Protein 3BUV (pdb70)

Secondary structure (DSSP, 8-state):
---SS--EEE-TTS-EEESB-EE----GGG--TTHHHHHHHHHHHHT--EEE--GGGT-HHHHHHHHHHHHHTTS--GGG-EEEEEE-GGG-SHHHHHHHHHHHHHHHT-S-EEEEEES-S--B--SS-SS-B-TT--B-B----HHHHHHHHHHHHHTTSEEEEEEES--HHHHHHHHT-TT--S---EEEEE-BTTB--HHHHHHHHHTTPEEEEESTT-----TTTS-TTSPPGGG-HHHHHHHHHHT--HHHHHHHHHHHTT-EE--B--SHHHHHHHH--SS----HHHHHHHHTT--S--S---GGGTTSTT-SSSS--/---SS--EEE-TTS-EEESB-EE----TTTSPTTHHHHHHHHHHHHT--EEE--GGGT-HHHHHHHHHHHHHTTS--GGG-EEEEEE-GGG-SHHHHHHHHHHHHHHHT-S-EEEEEES-S--B--SS-SS-B-TT--B-B----HHHHHHHHHHHHHTTSEEEEEEES--HHHHHHHHT-TT--S---EEEEE-BTTB--HHHHHHHHHTT-EEEEESTT-----TTTB-TTSPPGGG-HHHHHHHHHHT--HHHHHHHHHHHTT-EE--B--SHHHHHHHH--SS----HHHHHHHHTT--S--SB--GGGTTSTT-TTSS--

CATH classification: 3.20.20.100

Nearest PDB structures (foldseek):
  3bur-assembly2_B  TM=1.003E+00  e=7.430E-70  Homo sapiens
  3uzz-assembly1_A  TM=1.000E+00  e=1.542E-68  Homo sapiens
  2fvl-assembly3_C  TM=9.885E-01  e=1.089E-50  Homo sapiens
  2ipj-assembly1_A  TM=9.904E-01  e=5.118E-50  Homo sapiens
  2ipg-assembly1_B  TM=9.822E-01  e=4.466E-49  Mus musculus

GO terms:
  GO:0006699 bile acid biosynthetic process (P, IDA)
  GO:0005737 cytoplasm (C, EXP)
  GO:0008106 alcohol dehydrogenase (NADP+) activity (F, TAS)
  GO:0005829 cytosol (C, TAS)
  GO:0006699 bile acid biosynthetic process (P, TAS)
  GO:0005515 protein binding (F, IPI)
  GO:0005829 cytosol (C, IDA)
  GO:0006707 cholesterol catabolic process (P, IDA)
  GO:0007586 digestion (P, IDA)
  GO:0008207 C21-steroid hormone metabolic process (P, IDA)
  GO:0008209 androgen metabolic process (P, IDA)
  GO:0005496 steroid binding (F, TAS)

Solvent-accessible surface area: 27574 Å² total; per-residue (Å²): 183,41,40,52,106,76,8,94,25,108,7,54,56,76,43,33,1,0,0,0,0,0,5,0,74,14,58,44,199,76,30,96,181,29,23,3,10,76,3,0,56,29,0,0,72,35,14,0,58,2,0,4,0,0,44,22,36,114,13,2,31,11,0,0,33,0,0,66,85,17,50,90,96,61,94,9,154,32,110,40,1,2,0,1,0,8,0,15,0,2,15,7,36,45,139,53,0,92,50,10,0,38,58,2,16,41,5,0,57,24,125,36,0,12,5,1,0,0,11,5,0,0,0,2,84,41,42,124,96,40,70,5,137,48,176,124,36,145,47,53,55,77,185,27,87,7,36,24,1,0,86,16,0,11,56,0,47,77,46,47,25,2,102,0,2,0,0,2,11,2,9,88,111,0,0,48,73,0,28,114,21,118,73,55,132,34,72,0,1,2,0,9,4,1,1,0,0,7,15,7,12,80,99,7,19,124,6,0,100,120,63,96,4,24,2,3,0,29,28,4,30,2,34,85,62,22,112,102,60,14,35,86,95,5,63,54,3,64,162,22,84,57,0,64,54,0,0,174,150,65,140,29,58,5,8,13,0,0,0,26,0,0,2,52,46,36,0,0,0,9,1,79,7,44,48,98,105,134,2,72,49,4,6,77,0,33,107,27,60,5,63,111,117,6,20,126,50,0,81,83,30,51,84,114,55,32,0,18,46,14,98,67,3,133,97,5,115,19,18,2,31,111,64,128,56,185,31,46,51,105,74,7,95,27,109,7,51,36,74,33,39,0,0,1,0,0,0,5,1,89,14,55,44,176,85,28,100,186,27,23,3,4,76,3,0,49,26,0,0,74,33,14,0,55,2,0,4,0,0,81,31,36,114,12,2,98,16,0,0,75,0,0,72,73,15,50,91,100,62,83,8,150,30,81,50,1,5,0,1,0,7,0,15,0,5,15,12,42,46,136,60,0,98,70,9,0,36,82,1,14,156,36,0,116,22,97,17,0,7,2,0,0,0,11,5,0,0,3,2,103,37,51,160,92,51,55,10,130,53,178,121,36,125,37,60,57,73,185,25,84,6,24,23,3,0,91,18,0,8,49,0,13,18,13,1,24,1,64,0,2,0,0,3,11,2,5,90,113,1,0,50,88,0,25,113,13,125,66,42,95,20,107,1,2,1,0,8,5,2,1,0,0,12,18,0,13,43,98,8,18,132,19,0,104,139,66,99,4,23,1,2,0,32,29,4,31,2,32,94,53,24,102,102,62,11,91,96,92,26,73,49,3,60,156,18,83,48,0,56,60,6,1,172,165,60,140,32,62,7,8,12,0,0,0,23,2,0,3,59,46,36,0,0,0,8,0,82,7,43,43,88,119,134,1,95,48,4,8,79,0,32,107,26,63,8,73,119,112,8,25,119,61,0,58,77,37,34,85,108,87,38,18,16,65,16,98,65,5,127,92,5,102,26,22,4,30,121,72,127,70

B-factor: mean 18.64, std 8.54, range [8.64, 77.45]

Foldseek 3Di:
DADLQDAWDDFVVGDTHRLEEAEQQDPPVPDDPLLRLLLLLLLVVLRHQEYEDEVVSVCLLSNLVNVVVCVVVVSDPPSSHAYEYEDAQLQQDLVRVLVRLVVSCVSSVHQAHAEYAHAAQFHFHHDPDRQDADPVRHGGGDDGDLQSSVVSVVVCVVVVRYVAYAYELAAPVSLVCQVVDPPRDHRHREYEYADWLQAHPVPRCVVCVVVNHAYAHECLQVDPLDVVFFDPVDDGQQVDPLLQVVCVVVVAGSLLSGSLLQVVVRHRYHYHDSDSVVSSRNSPNRPDHADPVRNVVSNVNHNNDHGGQVVVCPVGPRRNPPDSD/DADLQDAWADFPVGDTHRLEEAEQQDPPVPDDPLLSLLLLLLLLVLRHQEYEYEVVSVCLLSNLVNVVVCCVVPSDPPSSHAYEYEDAQQQQPLVRLVVRLVVSCVSSVHQAHAEYEHEAQFHAHHDPDSFDADPVRPGHGDDGDLQSSVVSVVVCVVVVRYNAYAYELAAPVRLVCQVVPPPRDHRHREYEYADWLQAHPVPRCVSCVVVNHAYEHECLQQDPQDVVFFDPVDDGQQVDPLLQVVCVVVVAGSLLSGSLLQVVVRHRYHYHDSDSVVSSRNSPNRPDHDDPVSSVVSNVSHNLDGRGQVVVCCVTPRRSPPDSD

Structure (mmCIF, N/CA/C/O backbone):
data_3BUV
#
_entry.id   3BUV
#
_cell.length_a   49.711
_cell.length_b   109.798
_cell.length_c   128.023
_cell.angle_alpha   90.00
_cell.angle_beta   90.00
_cell.angle_gamma   90.00
#
_symmetry.space_group_name_H-M   'P 21 21 21'
#
loop_
_entity.id
_entity.type
_entity.pdbx_description
1 polymer '3-oxo-5-beta-steroid 4-dehydrogenase'
2 non-polymer 'NADP NICOTINAMIDE-ADENINE-DINUCLEOTIDE PHOSPHATE'
3 non-polymer GLYCEROL
4 non-polymer '4-(2-HYDROXYETHYL)-1-PIPERAZINE ETHANESULFONIC ACID'
5 water water
#
loop_
_atom_site.group_PDB
_atom_site.id
_atom_site.type_symbol
_atom_site.label_atom_id
_atom_site.label_alt_id
_atom_site.label_comp_id
_atom_site.label_asym_id
_atom_site.label_entity_id
_atom_site.label_seq_id
_atom_site.pdbx_PDB_ins_code
_atom_site.Cartn_x
_atom_site.Cartn_y
_atom_site.Cartn_z
_atom_site.occupancy
_atom_site.B_iso_or_equiv
_atom_site.auth_seq_id
_atom_site.auth_comp_id
_atom_site.auth_asym_id
_atom_site.auth_atom_id
_atom_site.pdbx_PDB_model_num
ATOM 1 N N . ASP A 1 2 ? -9.870 45.935 -16.536 1.00 32.95 2 ASP B N 1
ATOM 2 C CA . ASP A 1 2 ? -8.467 46.410 -16.695 1.00 32.37 2 ASP B CA 1
ATOM 3 C C . ASP A 1 2 ? -7.482 45.277 -16.429 1.00 29.72 2 ASP B C 1
ATOM 4 O O . ASP A 1 2 ? -7.711 44.433 -15.563 1.00 30.99 2 ASP B O 1
ATOM 9 N N . LEU A 1 3 ? -6.387 45.263 -17.182 1.00 25.58 3 LEU B N 1
ATOM 10 C CA . LEU A 1 3 ? -5.364 44.237 -17.028 1.00 21.80 3 LEU B CA 1
ATOM 11 C C . LEU A 1 3 ? -4.102 44.845 -16.427 1.00 19.58 3 LEU B C 1
ATOM 12 O O . LEU A 1 3 ? -3.647 45.901 -16.863 1.00 20.96 3 LEU B O 1
ATOM 17 N N . SER A 1 4 ? -3.546 44.181 -15.419 1.00 16.93 4 SER B N 1
ATOM 18 C CA . SER A 1 4 ? -2.327 44.645 -14.769 1.00 15.97 4 SER B CA 1
ATOM 19 C C . SER A 1 4 ? -1.443 43.440 -14.476 1.00 14.89 4 SER B C 1
ATOM 20 O O . SER A 1 4 ? -1.906 42.298 -14.521 1.00 15.19 4 SER B O 1
ATOM 23 N N . ALA A 1 5 ? -0.175 43.690 -14.167 1.00 14.34 5 ALA B N 1
ATOM 24 C CA . ALA A 1 5 ? 0.748 42.604 -13.868 1.00 16.03 5 ALA B CA 1
ATOM 25 C C . ALA A 1 5 ? 0.260 41.779 -12.682 1.00 16.64 5 ALA B C 1
ATOM 26 O O . ALA A 1 5 ? 0.372 40.553 -12.679 1.00 17.16 5 ALA B O 1
ATOM 28 N N . ALA A 1 6 ? -0.291 42.459 -11.679 1.00 18.30 6 ALA B N 1
ATOM 29 C CA . ALA A 1 6 ? -0.772 41.794 -10.473 1.00 17.90 6 ALA B CA 1
ATOM 30 C C . ALA A 1 6 ? -2.111 41.085 -10.638 1.00 17.83 6 ALA B C 1
ATOM 31 O O . ALA A 1 6 ? -2.412 40.145 -9.902 1.00 18.85 6 ALA B O 1
ATOM 33 N N . SER A 1 7 ? -2.910 41.531 -11.600 1.00 16.48 7 SER B N 1
ATOM 34 C CA . SER A 1 7 ? -4.223 40.945 -11.830 1.00 16.67 7 SER B CA 1
ATOM 35 C C . SER A 1 7 ? -4.606 41.057 -13.302 1.00 15.24 7 SER B C 1
ATOM 36 O O . SER A 1 7 ? -4.918 42.142 -13.792 1.00 16.83 7 SER B O 1
ATOM 39 N N . HIS A 1 8 ? -4.575 39.930 -14.008 1.00 14.55 8 HIS B N 1
ATOM 40 C CA . HIS A 1 8 ? -4.912 39.921 -15.426 1.00 13.92 8 HIS B CA 1
ATOM 41 C C . HIS A 1 8 ? -5.678 38.679 -15.869 1.00 15.60 8 HIS B C 1
ATOM 42 O O . HIS A 1 8 ? -5.463 38.161 -16.967 1.00 13.90 8 HIS B O 1
ATOM 49 N N . ARG A 1 9 ? -6.578 38.203 -15.017 1.00 15.09 9 ARG B N 1
ATOM 50 C CA . ARG A 1 9 ? -7.387 37.037 -15.342 1.00 15.92 9 ARG B CA 1
ATOM 51 C C . ARG A 1 9 ? -8.677 37.478 -16.022 1.00 17.19 9 ARG B C 1
ATOM 52 O O . ARG A 1 9 ? -9.285 38.475 -15.630 1.00 18.28 9 ARG B O 1
ATOM 60 N N . ILE A 1 10 ? -9.084 36.744 -17.053 1.00 15.22 10 ILE B N 1
ATOM 61 C CA . ILE A 1 10 ? -10.318 37.054 -17.759 1.00 14.60 10 ILE B CA 1
ATOM 62 C C . ILE A 1 10 ? -11.276 35.892 -17.568 1.00 15.09 10 ILE B C 1
ATOM 63 O O . ILE A 1 10 ? -10.856 34.750 -17.393 1.00 14.12 10 ILE B O 1
ATOM 68 N N . PRO A 1 11 ? -12.584 36.168 -17.598 1.00 14.73 11 PRO B N 1
ATOM 69 C CA . PRO A 1 11 ? -13.598 35.131 -17.408 1.00 15.33 11 PRO B CA 1
ATOM 70 C C . PRO A 1 11 ? -13.753 34.056 -18.471 1.00 15.40 11 PRO B C 1
ATOM 71 O O . PRO A 1 11 ? -13.595 34.303 -19.667 1.00 15.35 11 PRO B O 1
ATOM 75 N N . LEU A 1 12 ? -14.045 32.850 -17.994 1.00 14.79 12 LEU B N 1
ATOM 76 C CA . LEU A 1 12 ? -14.310 31.698 -18.841 1.00 13.82 12 LEU B CA 1
ATOM 77 C C . LEU A 1 12 ? -15.806 31.470 -18.630 1.00 13.93 12 LEU B C 1
ATOM 78 O O . LEU A 1 12 ? -16.338 31.768 -17.556 1.00 15.35 12 LEU B O 1
ATOM 83 N N . SER A 1 13 ? -16.483 30.947 -19.642 1.00 14.36 13 SER B N 1
ATOM 84 C CA . SER A 1 13 ? -17.927 30.749 -19.569 1.00 14.22 13 SER B CA 1
ATOM 85 C C . SER A 1 13 ? -18.440 29.820 -18.477 1.00 14.73 13 SER B C 1
ATOM 86 O O . SER A 1 13 ? -19.636 29.831 -18.178 1.00 15.70 13 SER B O 1
ATOM 89 N N . ASP A 1 14 ? -17.558 29.021 -17.884 1.00 13.95 14 ASP B N 1
ATOM 90 C CA . ASP A 1 14 ? -17.976 28.087 -16.842 1.00 13.62 14 ASP B CA 1
ATOM 91 C C . ASP A 1 14 ? -17.832 28.655 -15.433 1.00 15.11 14 ASP B C 1
ATOM 92 O O . ASP A 1 14 ? -18.024 27.943 -14.447 1.00 16.12 14 ASP B O 1
ATOM 97 N N . GLY A 1 15 ? -17.504 29.941 -15.341 1.00 14.62 15 GLY B N 1
ATOM 98 C CA . GLY A 1 15 ? -17.356 30.570 -14.040 1.00 15.27 15 GLY B CA 1
ATOM 99 C C . GLY A 1 15 ? -15.921 30.670 -13.565 1.00 16.04 15 GLY B C 1
ATOM 100 O O . GLY A 1 15 ? -15.623 31.359 -12.587 1.00 16.81 15 GLY B O 1
ATOM 101 N N . ASN A 1 16 ? -15.027 29.975 -14.257 1.00 15.12 16 ASN B N 1
ATOM 102 C CA . ASN A 1 16 ? -13.613 29.993 -13.917 1.00 15.16 16 ASN B CA 1
ATOM 103 C C . ASN A 1 16 ? -12.999 31.206 -14.616 1.00 14.45 16 ASN B C 1
ATOM 104 O O . ASN A 1 16 ? -13.699 31.949 -15.302 1.00 14.91 16 ASN B O 1
ATOM 109 N N . SER A 1 17 ? -11.704 31.420 -14.415 1.00 14.09 17 SER B N 1
ATOM 110 C CA . SER A 1 17 ? -11.005 32.531 -15.052 1.00 15.44 17 SER B CA 1
ATOM 111 C C . SER A 1 17 ? -9.627 32.047 -15.478 1.00 15.15 17 SER B C 1
ATOM 112 O O . SER A 1 17 ? -9.118 31.057 -14.954 1.00 15.60 17 SER B O 1
ATOM 115 N N . ILE A 1 18 ? -9.021 32.749 -16.427 1.00 13.72 18 ILE B N 1
ATOM 116 C CA . ILE A 1 18 ? -7.714 32.354 -16.933 1.00 13.47 18 ILE B CA 1
ATOM 117 C C . ILE A 1 18 ? -6.784 33.555 -17.080 1.00 12.08 18 ILE B C 1
ATOM 118 O O . ILE A 1 18 ? -7.190 34.602 -17.590 1.00 13.23 18 ILE B O 1
ATOM 123 N N . PRO A 1 19 ? -5.532 33.440 -16.599 1.00 11.80 19 PRO B N 1
ATOM 124 C CA . PRO A 1 19 ? -4.595 34.563 -16.726 1.00 11.76 19 PRO B CA 1
ATOM 125 C C . PRO A 1 19 ? -4.387 34.805 -18.220 1.00 10.64 19 PRO B C 1
ATOM 126 O O . PRO A 1 19 ? -4.097 33.870 -18.965 1.00 11.34 19 PRO B O 1
ATOM 130 N N . ILE A 1 20 ? -4.515 36.056 -18.648 1.00 11.29 20 ILE B N 1
ATOM 131 C CA . ILE A 1 20 ? -4.405 36.381 -20.066 1.00 11.50 20 ILE B CA 1
ATOM 132 C C . ILE A 1 20 ? -3.048 36.121 -20.714 1.00 11.68 20 ILE B C 1
ATOM 133 O O . ILE A 1 20 ? -2.936 36.128 -21.942 1.00 12.33 20 ILE B O 1
ATOM 138 N N . ILE A 1 21 ? -2.019 35.912 -19.899 1.00 12.55 21 ILE B N 1
ATOM 139 C CA . ILE A 1 21 ? -0.706 35.557 -20.421 1.00 12.50 21 ILE B CA 1
ATOM 140 C C . ILE A 1 21 ? -0.234 34.336 -19.647 1.00 12.53 21 ILE B C 1
ATOM 141 O O . ILE A 1 21 ? -0.458 34.216 -18.438 1.00 12.60 21 ILE B O 1
ATOM 146 N N . GLY A 1 22 ? 0.387 33.412 -20.363 1.00 11.16 22 GLY B N 1
ATOM 147 C CA . GLY A 1 22 ? 0.907 32.214 -19.739 1.00 11.42 22 GLY B CA 1
ATOM 148 C C . GLY A 1 22 ? 2.231 31.871 -20.381 1.00 10.48 22 GLY B C 1
ATOM 149 O O . GLY A 1 22 ? 2.574 32.413 -21.436 1.00 11.18 22 GLY B O 1
ATOM 150 N N . LEU A 1 23 ? 2.983 30.980 -19.748 1.00 10.58 23 LEU B N 1
ATOM 151 C CA . LEU A 1 23 ? 4.267 30.561 -20.290 1.00 10.65 23 LEU B CA 1
ATOM 152 C C . LEU A 1 23 ? 4.097 29.275 -21.088 1.00 10.84 23 LEU B C 1
ATOM 153 O O . LEU A 1 23 ? 3.644 28.266 -20.550 1.00 11.76 23 LEU B O 1
ATOM 158 N N . GLY A 1 24 ? 4.447 29.320 -22.372 1.00 10.75 24 GLY B N 1
ATOM 159 C CA . GLY A 1 24 ? 4.372 28.132 -23.203 1.00 12.01 24 GLY B CA 1
ATOM 160 C C . GLY A 1 24 ? 5.562 27.256 -22.854 1.00 11.20 24 GLY B C 1
ATOM 161 O O . GLY A 1 24 ? 6.612 27.777 -22.469 1.00 11.08 24 GLY B O 1
ATOM 162 N N . THR A 1 25 ? 5.422 25.938 -22.980 1.00 10.90 25 THR B N 1
ATOM 163 C CA . THR A 1 25 ? 6.522 25.047 -22.630 1.00 11.02 25 THR B CA 1
ATOM 164 C C . THR A 1 25 ? 6.954 24.034 -23.680 1.00 11.15 25 THR B C 1
ATOM 165 O O . THR A 1 25 ? 7.652 23.073 -23.362 1.00 11.66 25 THR B O 1
ATOM 169 N N . TYR A 1 26 ? 6.545 24.224 -24.926 1.00 12.66 26 TYR B N 1
ATOM 170 C CA . TYR A 1 26 ? 7.005 23.297 -25.944 1.00 12.39 26 TYR B CA 1
ATOM 171 C C . TYR A 1 26 ? 8.472 23.610 -26.211 1.00 13.59 26 TYR B C 1
ATOM 172 O O . TYR A 1 26 ? 8.849 24.773 -26.358 1.00 12.90 26 TYR B O 1
ATOM 181 N N . SER A 1 27 ? 9.294 22.571 -26.262 1.00 13.24 27 SER B N 1
ATOM 182 C CA . SER A 1 27 ? 10.710 22.732 -26.561 1.00 13.58 27 SER B CA 1
ATOM 183 C C . SER A 1 27 ? 11.155 21.398 -27.135 1.00 15.22 27 SER B C 1
ATOM 184 O O . SER A 1 27 ? 10.853 20.345 -26.572 1.00 15.24 27 SER B O 1
ATOM 187 N N . GLU A 1 28 ? 11.849 21.443 -28.268 1.00 16.59 28 GLU B N 1
ATOM 188 C CA . GLU A 1 28 ? 12.309 20.224 -28.928 1.00 18.41 28 GLU B CA 1
ATOM 189 C C . GLU A 1 28 ? 12.986 19.288 -27.932 1.00 19.55 28 GLU B C 1
ATOM 190 O O . GLU A 1 28 ? 14.055 19.592 -27.416 1.00 17.59 28 GLU B O 1
ATOM 196 N N . PRO A 1 29 ? 12.365 18.128 -27.655 1.00 20.77 29 PRO B N 1
ATOM 197 C CA . PRO A 1 29 ? 12.893 17.136 -26.710 1.00 23.77 29 PRO B CA 1
ATOM 198 C C . PRO A 1 29 ? 14.342 16.687 -26.897 1.00 25.89 29 PRO B C 1
ATOM 199 O O . PRO A 1 29 ? 15.123 16.691 -25.947 1.00 26.55 29 PRO B O 1
ATOM 203 N N . LYS A 1 30 ? 14.700 16.302 -28.116 1.00 28.43 30 LYS B N 1
ATOM 204 C CA . LYS A 1 30 ? 16.048 15.818 -28.402 1.00 31.20 30 LYS B CA 1
ATOM 205 C C . LYS A 1 30 ? 17.181 16.816 -28.189 1.00 28.94 30 LYS B C 1
ATOM 206 O O . LYS A 1 30 ? 18.297 16.424 -27.849 1.00 28.38 30 LYS B O 1
ATOM 212 N N . SER A 1 31 ? 16.897 18.100 -28.373 1.00 25.33 31 SER B N 1
ATOM 213 C CA . SER A 1 31 ? 17.922 19.130 -28.240 1.00 23.26 31 SER B CA 1
ATOM 214 C C . SER A 1 31 ? 17.851 20.010 -26.996 1.00 21.08 31 SER B C 1
ATOM 215 O O . SER A 1 31 ? 18.751 20.814 -26.757 1.00 21.07 31 SER B O 1
ATOM 218 N N . THR A 1 32 ? 16.795 19.869 -26.204 1.00 18.42 32 THR B N 1
ATOM 219 C CA . THR A 1 32 ? 16.642 20.695 -25.014 1.00 17.38 32 THR B CA 1
ATOM 220 C C . THR A 1 32 ? 17.250 20.083 -23.759 1.00 16.42 32 THR B C 1
ATOM 221 O O . THR A 1 32 ? 16.954 18.944 -23.402 1.00 17.80 32 THR B O 1
ATOM 225 N N . PRO A 1 33 ? 18.116 20.840 -23.069 1.00 16.36 33 PRO B N 1
ATOM 226 C CA . PRO A 1 33 ? 18.725 20.298 -21.853 1.00 16.90 33 PRO B CA 1
ATOM 227 C C . PRO A 1 33 ? 17.694 20.038 -20.764 1.00 16.70 33 PRO B C 1
ATOM 228 O O . PRO A 1 33 ? 16.721 20.783 -20.617 1.00 16.22 33 PRO B O 1
ATOM 232 N N . LYS A 1 34 ? 17.904 18.962 -20.016 1.00 16.38 34 LYS B N 1
ATOM 233 C CA . LYS A 1 34 ? 17.009 18.610 -18.926 1.00 15.91 34 LYS B CA 1
ATOM 234 C C . LYS A 1 34 ? 17.042 19.728 -17.894 1.00 15.63 34 LYS B C 1
ATOM 235 O O . LYS A 1 34 ? 18.097 20.309 -17.622 1.00 15.86 34 LYS B O 1
ATOM 241 N N . GLY A 1 35 ? 15.881 20.026 -17.323 1.00 14.52 35 GLY B N 1
ATOM 242 C CA . GLY A 1 35 ? 15.800 21.064 -16.315 1.00 14.97 35 GLY B CA 1
ATOM 243 C C . GLY A 1 35 ? 15.529 22.462 -16.831 1.00 14.37 35 GLY B C 1
ATOM 244 O O . GLY A 1 35 ? 15.179 23.345 -16.053 1.00 15.61 35 GLY B O 1
ATOM 245 N N . ALA A 1 36 ? 15.695 22.676 -18.134 1.00 14.39 36 ALA B N 1
ATOM 246 C CA . ALA A 1 36 ? 15.464 23.996 -18.715 1.00 12.94 36 ALA B CA 1
ATOM 247 C C . ALA A 1 36 ? 14.019 24.446 -18.523 1.00 13.06 36 ALA B C 1
ATOM 248 O O . ALA A 1 36 ? 13.761 25.612 -18.233 1.00 13.71 36 ALA B O 1
ATOM 250 N N . CYS A 1 37 ? 13.078 23.522 -18.684 1.00 13.14 37 CYS B N 1
ATOM 251 C CA . CYS A 1 37 ? 11.667 23.850 -18.519 1.00 12.27 37 CYS B CA 1
ATOM 252 C C . CYS A 1 37 ? 11.365 24.218 -17.068 1.00 13.19 37 CYS B C 1
ATOM 253 O O . CYS A 1 37 ? 10.748 25.247 -16.796 1.00 12.88 37 CYS B O 1
ATOM 256 N N . ALA A 1 38 ? 11.805 23.376 -16.140 1.00 12.60 38 ALA B N 1
ATOM 257 C CA . ALA A 1 38 ? 11.576 23.626 -14.720 1.00 12.56 38 ALA B CA 1
ATOM 258 C C . ALA A 1 38 ? 12.136 24.987 -14.302 1.00 13.18 38 ALA B C 1
ATOM 259 O O . ALA A 1 38 ? 11.473 25.755 -13.606 1.00 13.99 38 ALA B O 1
ATOM 261 N N . THR A 1 39 ? 13.358 25.284 -14.726 1.00 13.12 39 THR B N 1
ATOM 262 C CA . THR A 1 39 ? 13.976 26.556 -14.381 1.00 13.59 39 THR B CA 1
ATOM 263 C C . THR A 1 39 ? 13.154 27.715 -14.930 1.00 13.43 39 THR B C 1
ATOM 264 O O . THR A 1 39 ? 12.916 28.704 -14.238 1.00 14.61 39 THR B O 1
ATOM 268 N N . SER A 1 40 ? 12.715 27.582 -16.177 1.00 13.05 40 SER B N 1
ATOM 269 C CA . SER A 1 40 ? 11.930 28.621 -16.828 1.00 13.03 40 SER B CA 1
ATOM 270 C C . SER A 1 40 ? 10.582 28.852 -16.154 1.00 11.90 40 SER B C 1
ATOM 271 O O . SER A 1 40 ? 10.147 29.993 -16.007 1.00 13.44 40 SER B O 1
ATOM 274 N N . VAL A 1 41 ? 9.915 27.777 -15.748 1.00 11.94 41 VAL B N 1
ATOM 275 C CA . VAL A 1 41 ? 8.630 27.916 -15.076 1.00 12.04 41 VAL B CA 1
ATOM 276 C C . VAL A 1 41 ? 8.810 28.637 -13.735 1.00 13.59 41 VAL B C 1
ATOM 277 O O . VAL A 1 41 ? 7.991 29.476 -13.362 1.00 13.58 41 VAL B O 1
ATOM 281 N N . LYS A 1 42 ? 9.888 28.328 -13.019 1.00 13.31 42 LYS B N 1
ATOM 282 C CA . LYS A 1 42 ? 10.140 28.989 -11.741 1.00 14.27 42 LYS B CA 1
ATOM 283 C C . LYS A 1 42 ? 10.406 30.480 -11.957 1.00 14.12 42 LYS B C 1
ATOM 284 O O . LYS A 1 42 ? 9.896 31.317 -11.214 1.00 15.62 42 LYS B O 1
ATOM 290 N N . VAL A 1 43 ? 11.195 30.808 -12.980 1.00 13.83 43 VAL B N 1
ATOM 291 C CA . VAL A 1 43 ? 11.495 32.206 -13.294 1.00 14.56 43 VAL B CA 1
ATOM 292 C C . VAL A 1 43 ? 10.206 32.922 -13.689 1.00 14.19 43 VAL B C 1
ATOM 293 O O . VAL A 1 43 ? 9.963 34.059 -13.281 1.00 14.01 43 VAL B O 1
ATOM 297 N N . ALA A 1 44 ? 9.379 32.252 -14.484 1.00 13.93 44 ALA B N 1
ATOM 298 C CA . ALA A 1 44 ? 8.116 32.836 -14.915 1.00 13.53 44 ALA B CA 1
ATOM 299 C C . ALA A 1 44 ? 7.235 33.165 -13.710 1.00 13.14 44 ALA B C 1
ATOM 300 O O . ALA A 1 44 ? 6.690 34.266 -13.611 1.00 12.49 44 ALA B O 1
ATOM 302 N N . ILE A 1 45 ? 7.100 32.216 -12.788 1.00 14.02 45 ILE B N 1
ATOM 303 C CA . ILE A 1 45 ? 6.283 32.454 -11.604 1.00 13.76 45 ILE B CA 1
ATOM 304 C C . ILE A 1 45 ? 6.851 33.606 -10.766 1.00 13.89 45 ILE B C 1
ATOM 305 O O . ILE A 1 45 ? 6.100 34.461 -10.296 1.00 15.28 45 ILE B O 1
ATOM 310 N N . ASP A 1 46 ? 8.172 33.649 -10.601 1.00 15.28 46 ASP B N 1
ATOM 311 C CA . ASP A 1 46 ? 8.785 34.732 -9.833 1.00 16.59 46 ASP B CA 1
ATOM 312 C C . ASP A 1 46 ? 8.498 36.068 -10.508 1.00 16.39 46 ASP B C 1
ATOM 313 O O . ASP A 1 46 ? 8.268 37.077 -9.845 1.00 17.22 46 ASP B O 1
ATOM 318 N N . THR A 1 47 ? 8.518 36.057 -11.836 1.00 15.79 47 THR B N 1
ATOM 319 C CA . THR A 1 47 ? 8.282 37.253 -12.633 1.00 15.26 47 THR B CA 1
ATOM 320 C C . THR A 1 47 ? 6.852 37.765 -12.518 1.00 14.83 47 THR B C 1
ATOM 321 O O . THR A 1 47 ? 6.605 38.966 -12.642 1.00 15.90 47 THR B O 1
ATOM 325 N N . GLY A 1 48 ? 5.916 36.849 -12.294 1.00 13.88 48 GLY B N 1
ATOM 326 C CA . GLY A 1 48 ? 4.524 37.232 -12.178 1.00 13.50 48 GLY B CA 1
ATOM 327 C C . GLY A 1 48 ? 3.564 36.367 -12.980 1.00 12.34 48 GLY B C 1
ATOM 328 O O . GLY A 1 48 ? 2.353 36.533 -12.871 1.00 13.72 48 GLY B O 1
ATOM 329 N N . TYR A 1 49 ? 4.087 35.454 -13.799 1.00 13.24 49 TYR B N 1
ATOM 330 C CA . TYR A 1 49 ? 3.213 34.581 -14.582 1.00 13.75 49 TYR B CA 1
ATOM 331 C C . TYR A 1 49 ? 2.428 33.689 -13.623 1.00 11.95 49 TYR B C 1
ATOM 332 O O . TYR A 1 49 ? 2.966 33.241 -12.609 1.00 14.07 49 TYR B O 1
ATOM 341 N N . ARG A 1 50 ? 1.172 33.416 -13.950 1.00 12.93 50 ARG B N 1
ATOM 342 C CA . ARG A 1 50 ? 0.333 32.558 -13.111 1.00 13.71 50 ARG B CA 1
ATOM 343 C C . ARG A 1 50 ? -0.388 31.511 -13.957 1.00 14.31 50 ARG B C 1
ATOM 344 O O . ARG A 1 50 ? -1.293 30.827 -13.487 1.00 15.92 50 ARG B O 1
ATOM 352 N N . HIS A 1 51 ? 0.038 31.392 -15.209 1.00 13.41 51 HIS B N 1
ATOM 353 C CA . HIS A 1 51 ? -0.547 30.461 -16.170 1.00 12.98 51 HIS B CA 1
ATOM 354 C C . HIS A 1 51 ? 0.602 29.769 -16.891 1.00 10.44 51 HIS B C 1
ATOM 355 O O . HIS A 1 51 ? 1.541 30.428 -17.336 1.00 10.79 51 HIS B O 1
ATOM 362 N N . ILE A 1 52 ? 0.547 28.443 -16.960 1.00 10.73 52 ILE B N 1
ATOM 363 C CA . ILE A 1 52 ? 1.566 27.665 -17.655 1.00 11.28 52 ILE B CA 1
ATOM 364 C C . ILE A 1 52 ? 0.832 26.735 -18.609 1.00 10.92 52 ILE B C 1
ATOM 365 O O . ILE A 1 52 ? -0.140 26.085 -18.227 1.00 11.11 52 ILE B O 1
ATOM 370 N N . ASP A 1 53 ? 1.272 26.707 -19.862 1.00 9.81 53 ASP B N 1
ATOM 371 C CA . ASP A 1 53 ? 0.663 25.838 -20.856 1.00 10.86 53 ASP B CA 1
ATOM 372 C C . ASP A 1 53 ? 1.633 24.708 -21.150 1.00 10.32 53 ASP B C 1
ATOM 373 O O . ASP A 1 53 ? 2.794 24.955 -21.484 1.00 10.36 53 ASP B O 1
ATOM 378 N N . GLY A 1 54 ? 1.160 23.473 -21.025 1.00 10.02 54 GLY B N 1
ATOM 379 C CA . GLY A 1 54 ? 2.017 22.333 -21.281 1.00 9.56 54 GLY B CA 1
ATOM 380 C C . GLY A 1 54 ? 1.284 21.170 -21.917 1.00 9.91 54 GLY B C 1
ATOM 381 O O . GLY A 1 54 ? 0.121 21.286 -22.305 1.00 9.94 54 GLY B O 1
ATOM 382 N N . ALA A 1 55 ? 1.970 20.038 -22.014 1.00 9.96 55 ALA B N 1
ATOM 383 C CA . ALA A 1 55 ? 1.392 18.843 -22.604 1.00 10.40 55 ALA B CA 1
ATOM 384 C C . ALA A 1 55 ? 2.278 17.649 -22.325 1.00 9.58 55 ALA B C 1
ATOM 385 O O . ALA A 1 55 ? 3.504 17.740 -22.392 1.00 10.43 55 ALA B O 1
ATOM 387 N N . TYR A 1 56 ? 1.655 16.519 -22.021 1.00 10.35 56 TYR B N 1
ATOM 388 C CA . TYR A 1 56 ? 2.415 15.315 -21.752 1.00 10.73 56 TYR B CA 1
ATOM 389 C C . TYR A 1 56 ? 3.363 15.002 -22.909 1.00 10.36 56 TYR B C 1
ATOM 390 O O . TYR A 1 56 ? 4.507 14.597 -22.692 1.00 10.91 56 TYR B O 1
ATOM 399 N N . ILE A 1 57 ? 2.904 15.208 -24.142 1.00 10.62 57 ILE B N 1
ATOM 400 C CA . ILE A 1 57 ? 3.747 14.888 -25.287 1.00 11.59 57 ILE B CA 1
ATOM 401 C C . ILE A 1 57 ? 4.945 15.814 -25.492 1.00 11.79 57 ILE B C 1
ATOM 402 O O . ILE A 1 57 ? 5.784 15.551 -26.353 1.00 13.32 57 ILE B O 1
ATOM 407 N N . TYR A 1 58 ? 5.030 16.898 -24.723 1.00 11.54 58 TYR B N 1
ATOM 408 C CA . TYR A 1 58 ? 6.182 17.790 -24.845 1.00 12.11 58 TYR B CA 1
ATOM 409 C C . TYR A 1 58 ? 7.368 17.154 -24.113 1.00 13.41 58 TYR B C 1
ATOM 410 O O . TYR A 1 58 ? 8.494 17.639 -24.194 1.00 13.55 58 TYR B O 1
ATOM 419 N N . GLN A 1 59 ? 7.092 16.068 -23.393 1.00 13.04 59 GLN B N 1
ATOM 420 C CA . GLN A 1 59 ? 8.110 15.314 -22.655 1.00 14.29 59 GLN B CA 1
ATOM 421 C C . GLN A 1 59 ? 8.731 16.011 -21.450 1.00 14.96 59 GLN B C 1
ATOM 422 O O . GLN A 1 59 ? 9.698 15.512 -20.870 1.00 15.17 59 GLN B O 1
ATOM 428 N N . ASN A 1 60 ? 8.173 17.147 -21.057 1.00 12.98 60 ASN B N 1
ATOM 429 C CA . ASN A 1 60 ? 8.707 17.887 -19.922 1.00 13.41 60 ASN B CA 1
ATOM 430 C C . ASN A 1 60 ? 7.612 18.266 -18.935 1.00 12.94 60 ASN B C 1
ATOM 431 O O . ASN A 1 60 ? 7.807 19.145 -18.097 1.00 12.88 60 ASN B O 1
ATOM 436 N N . GLU A 1 61 ? 6.458 17.613 -19.025 1.00 12.83 61 GLU B N 1
ATOM 437 C CA . GLU A 1 61 ? 5.360 17.953 -18.133 1.00 11.94 61 GLU B CA 1
ATOM 438 C C . GLU A 1 61 ? 5.734 17.747 -16.667 1.00 12.41 61 GLU B C 1
ATOM 439 O O . GLU A 1 61 ? 5.225 18.446 -15.793 1.00 12.70 61 GLU B O 1
ATOM 445 N N . HIS A 1 62 ? 6.636 16.810 -16.393 1.00 11.67 62 HIS B N 1
ATOM 446 C CA . HIS A 1 62 ? 7.058 16.585 -15.010 1.00 12.52 62 HIS B CA 1
ATOM 447 C C . HIS A 1 62 ? 7.855 17.785 -14.511 1.00 12.39 62 HIS B C 1
ATOM 448 O O . HIS A 1 62 ? 7.818 18.110 -13.325 1.00 12.64 62 HIS B O 1
ATOM 455 N N . GLU A 1 63 ? 8.583 18.441 -15.412 1.00 11.73 63 GLU B N 1
ATOM 456 C CA . GLU A 1 63 ? 9.370 19.608 -15.031 1.00 11.92 63 GLU B CA 1
ATOM 457 C C . GLU A 1 63 ? 8.451 20.765 -14.671 1.00 12.36 63 GLU B C 1
ATOM 458 O O . GLU A 1 63 ? 8.767 21.568 -13.792 1.00 13.33 63 GLU B O 1
ATOM 464 N N . VAL A 1 64 ? 7.310 20.856 -15.350 1.00 12.42 64 VAL B N 1
ATOM 465 C CA . VAL A 1 64 ? 6.347 21.906 -15.053 1.00 12.14 64 VAL B CA 1
ATOM 466 C C . VAL A 1 64 ? 5.817 21.673 -13.639 1.00 11.59 64 VAL B C 1
ATOM 467 O O . VAL A 1 64 ? 5.725 22.605 -12.840 1.00 12.71 64 VAL B O 1
ATOM 471 N N . GLY A 1 65 ? 5.488 20.419 -13.338 1.00 12.25 65 GLY B N 1
ATOM 472 C CA . GLY A 1 65 ? 4.985 20.076 -12.017 1.00 12.84 65 GLY B CA 1
ATOM 473 C C . GLY A 1 65 ? 6.001 20.358 -10.928 1.00 12.90 65 GLY B C 1
ATOM 474 O O . GLY A 1 65 ? 5.651 20.859 -9.858 1.00 12.69 65 GLY B O 1
ATOM 475 N N . GLU A 1 66 ? 7.260 20.027 -11.194 1.00 12.65 66 GLU B N 1
ATOM 476 C CA . GLU A 1 66 ? 8.340 20.261 -10.240 1.00 13.27 66 GLU B CA 1
ATOM 477 C C . GLU A 1 66 ? 8.410 21.742 -9.871 1.00 13.48 66 GLU B C 1
ATOM 478 O O . GLU A 1 66 ? 8.494 22.104 -8.695 1.00 14.58 66 GLU B O 1
ATOM 484 N N . ALA A 1 67 ? 8.380 22.594 -10.889 1.00 12.97 67 ALA B N 1
ATOM 485 C CA . ALA A 1 67 ? 8.458 24.037 -10.696 1.00 13.11 67 ALA B CA 1
ATOM 486 C C . ALA A 1 67 ? 7.254 24.591 -9.937 1.00 13.96 67 ALA B C 1
ATOM 487 O O . ALA A 1 67 ? 7.408 25.399 -9.016 1.00 13.67 67 ALA B O 1
ATOM 489 N N . ILE A 1 68 ? 6.056 24.172 -10.332 1.00 14.32 68 ILE B N 1
ATOM 490 C CA . ILE A 1 68 ? 4.844 24.634 -9.674 1.00 14.63 68 ILE B CA 1
ATOM 491 C C . ILE A 1 68 ? 4.853 24.216 -8.208 1.00 14.31 68 ILE B C 1
ATOM 492 O O . ILE A 1 68 ? 4.613 25.035 -7.323 1.00 15.05 68 ILE B O 1
ATOM 497 N N . ARG A 1 69 ? 5.141 22.944 -7.949 1.00 13.90 69 ARG B N 1
ATOM 498 C CA . ARG A 1 69 ? 5.162 22.461 -6.575 1.00 15.12 69 ARG B CA 1
ATOM 499 C C . ARG A 1 69 ? 6.253 23.120 -5.735 1.00 15.14 69 ARG B C 1
ATOM 500 O O . ARG A 1 69 ? 6.059 23.360 -4.540 1.00 16.28 69 ARG B O 1
ATOM 508 N N . GLU A 1 70 ? 7.388 23.433 -6.347 1.00 16.74 70 GLU B N 1
ATOM 509 C CA . GLU A 1 70 ? 8.471 24.075 -5.609 1.00 17.41 70 GLU B CA 1
ATOM 510 C C . GLU A 1 70 ? 8.095 25.501 -5.209 1.00 18.16 70 GLU B C 1
ATOM 511 O O . GLU A 1 70 ? 8.399 25.940 -4.101 1.00 18.22 70 GLU B O 1
ATOM 517 N N . LYS A 1 71 ? 7.435 26.227 -6.106 1.00 16.82 71 LYS B N 1
ATOM 518 C CA . LYS A 1 71 ? 7.031 27.595 -5.803 1.00 17.24 71 LYS B CA 1
ATOM 519 C C . LYS A 1 71 ? 5.894 27.637 -4.784 1.00 17.07 71 LYS B C 1
ATOM 520 O O . LYS A 1 71 ? 5.738 28.620 -4.057 1.00 18.04 71 LYS B O 1
ATOM 526 N N . ILE A 1 72 ? 5.097 26.575 -4.729 1.00 18.02 72 ILE B N 1
ATOM 527 C CA . ILE A 1 72 ? 4.005 26.513 -3.765 1.00 19.35 72 ILE B CA 1
ATOM 528 C C . ILE A 1 72 ? 4.609 26.230 -2.393 1.00 21.28 72 ILE B C 1
ATOM 529 O O . ILE A 1 72 ? 4.179 26.788 -1.381 1.00 21.52 72 ILE B O 1
ATOM 534 N N . ALA A 1 73 ? 5.622 25.369 -2.374 1.00 21.92 73 ALA B N 1
ATOM 535 C CA . ALA A 1 73 ? 6.295 25.005 -1.132 1.00 23.38 73 ALA B CA 1
ATOM 536 C C . ALA A 1 73 ? 6.989 26.207 -0.503 1.00 25.03 73 ALA B C 1
ATOM 537 O O . ALA A 1 73 ? 6.960 26.376 0.716 1.00 25.65 73 ALA B O 1
ATOM 539 N N . GLU A 1 74 ? 7.611 27.043 -1.329 1.00 25.98 74 GLU B N 1
ATOM 540 C CA . GLU A 1 74 ? 8.302 28.217 -0.809 1.00 27.46 74 GLU B CA 1
ATOM 541 C C . GLU A 1 74 ? 7.322 29.323 -0.434 1.00 27.27 74 GLU B C 1
ATOM 542 O O . GLU A 1 74 ? 7.725 30.408 -0.014 1.00 28.50 74 GLU B O 1
ATOM 548 N N . GLY A 1 75 ? 6.032 29.037 -0.586 1.00 26.12 75 GLY B N 1
ATOM 549 C CA . GLY A 1 75 ? 5.008 30.008 -0.244 1.00 26.98 75 GLY B CA 1
ATOM 550 C C . GLY A 1 75 ? 4.875 31.165 -1.216 1.00 26.74 75 GLY B C 1
ATOM 551 O O . GLY A 1 75 ? 4.196 32.149 -0.924 1.00 26.78 75 GLY B O 1
ATOM 552 N N . LYS A 1 76 ? 5.519 31.054 -2.373 1.00 26.97 76 LYS B N 1
ATOM 553 C CA . LYS A 1 76 ? 5.454 32.108 -3.377 1.00 27.01 76 LYS B CA 1
ATOM 554 C C . LYS A 1 76 ? 4.025 32.256 -3.889 1.00 26.29 76 LYS B C 1
ATOM 555 O O . LYS A 1 76 ? 3.542 33.366 -4.118 1.00 25.79 76 LYS B O 1
ATOM 561 N N . VAL A 1 77 ? 3.357 31.123 -4.071 1.00 24.37 77 VAL B N 1
ATOM 562 C CA . VAL A 1 77 ? 1.981 31.097 -4.547 1.00 23.36 77 VAL B CA 1
ATOM 563 C C . VAL A 1 77 ? 1.261 29.885 -3.970 1.00 21.68 77 VAL B C 1
ATOM 564 O O . VAL A 1 77 ? 1.891 28.981 -3.421 1.00 22.14 77 VAL B O 1
ATOM 568 N N . ARG A 1 78 ? -0.060 29.879 -4.090 1.00 20.93 78 ARG B N 1
ATOM 569 C CA . ARG A 1 78 ? -0.872 28.761 -3.626 1.00 21.32 78 ARG B CA 1
ATOM 570 C C . ARG A 1 78 ? -1.334 28.042 -4.889 1.00 20.07 78 ARG B C 1
ATOM 571 O O . ARG A 1 78 ? -1.272 28.607 -5.979 1.00 19.10 78 ARG B O 1
ATOM 579 N N . ARG A 1 79 ? -1.792 26.802 -4.752 1.00 18.38 79 ARG B N 1
ATOM 580 C CA . ARG A 1 79 ? -2.253 26.048 -5.915 1.00 16.96 79 ARG B CA 1
ATOM 581 C C . ARG A 1 79 ? -3.359 26.783 -6.672 1.00 17.74 79 ARG B C 1
ATOM 582 O O . ARG A 1 79 ? -3.377 26.790 -7.901 1.00 15.33 79 ARG B O 1
ATOM 590 N N . GLU A 1 80 ? -4.270 27.414 -5.937 1.00 17.80 80 GLU B N 1
ATOM 591 C CA . GLU A 1 80 ? -5.387 28.130 -6.549 1.00 19.46 80 GLU B CA 1
ATOM 592 C C . GLU A 1 80 ? -4.947 29.340 -7.370 1.00 18.32 80 GLU B C 1
ATOM 593 O O . GLU A 1 80 ? -5.712 29.847 -8.194 1.00 18.70 80 GLU B O 1
ATOM 599 N N . ASP A 1 81 ? -3.718 29.798 -7.147 1.00 17.07 81 ASP B N 1
ATOM 600 C CA . ASP A 1 81 ? -3.188 30.956 -7.864 1.00 17.52 81 ASP B CA 1
ATOM 601 C C . ASP A 1 81 ? -2.566 30.582 -9.199 1.00 15.45 81 ASP B C 1
ATOM 602 O O . ASP A 1 81 ? -2.329 31.451 -10.038 1.00 16.30 81 ASP B O 1
ATOM 607 N N . ILE A 1 82 ? -2.292 29.296 -9.386 1.00 13.91 82 ILE B N 1
ATOM 608 C CA . ILE A 1 82 ? -1.671 28.819 -10.618 1.00 13.83 82 ILE B CA 1
ATOM 609 C C . ILE A 1 82 ? -2.678 28.164 -11.550 1.00 13.65 82 ILE B C 1
ATOM 610 O O . ILE A 1 82 ? -3.546 27.409 -11.120 1.00 13.82 82 ILE B O 1
ATOM 615 N N . PHE A 1 83 ? -2.540 28.455 -12.840 1.00 12.79 83 PHE B N 1
ATOM 616 C CA . PHE A 1 83 ? -3.431 27.909 -13.854 1.00 12.57 83 PHE B CA 1
ATOM 617 C C . PHE A 1 83 ? -2.615 27.053 -14.812 1.00 10.42 83 PHE B C 1
ATOM 618 O O . PHE A 1 83 ? -1.787 27.578 -15.561 1.00 13.30 83 PHE B O 1
ATOM 626 N N . TYR A 1 84 ? -2.814 25.738 -14.771 1.00 10.50 84 TYR B N 1
ATOM 627 C CA . TYR A 1 84 ? -2.093 24.859 -15.681 1.00 11.15 84 TYR B CA 1
ATOM 628 C C . TYR A 1 84 ? -3.024 24.236 -16.704 1.00 11.17 84 TYR B C 1
ATOM 629 O O . TYR A 1 84 ? -4.081 23.701 -16.361 1.00 11.47 84 TYR B O 1
ATOM 638 N N . CYS A 1 85 ? -2.620 24.321 -17.965 1.00 11.26 85 CYS B N 1
ATOM 639 C CA . CYS A 1 85 ? -3.373 23.729 -19.050 1.00 10.73 85 CYS B CA 1
ATOM 640 C C . CYS A 1 85 ? -2.597 22.531 -19.589 1.00 9.72 85 CYS B C 1
ATOM 641 O O . CYS A 1 85 ? -1.412 22.647 -19.906 1.00 10.57 85 CYS B O 1
ATOM 644 N N . GLY A 1 86 ? -3.276 21.391 -19.663 1.00 10.07 86 GLY B N 1
ATOM 645 C CA . GLY A 1 86 ? -2.696 20.165 -20.188 1.00 10.70 86 GLY B CA 1
ATOM 646 C C . GLY A 1 86 ? -3.484 19.791 -21.432 1.00 10.04 86 GLY B C 1
ATOM 647 O O . GLY A 1 86 ? -4.547 20.365 -21.677 1.00 10.05 86 GLY B O 1
ATOM 648 N N . LYS A 1 87 ? -3.007 18.811 -22.197 1.00 10.32 87 LYS B N 1
ATOM 649 C CA . LYS A 1 87 ? -3.679 18.438 -23.441 1.00 10.02 87 LYS B CA 1
ATOM 650 C C . LYS A 1 87 ? -3.776 16.938 -23.706 1.00 9.57 87 LYS B C 1
ATOM 651 O O . LYS A 1 87 ? -2.851 16.184 -23.408 1.00 11.09 87 LYS B O 1
ATOM 657 N N . LEU A 1 88 ? -4.907 16.528 -24.282 1.00 9.82 88 LEU B N 1
ATOM 658 C CA . LEU A 1 88 ? -5.169 15.136 -24.644 1.00 9.51 88 LEU B CA 1
ATOM 659 C C . LEU A 1 88 ? -4.745 14.942 -26.103 1.00 10.55 88 LEU B C 1
ATOM 660 O O . LEU A 1 88 ? -5.418 15.423 -27.015 1.00 12.12 88 LEU B O 1
ATOM 665 N N . TRP A 1 89 ? -3.647 14.230 -26.329 1.00 11.18 89 TRP B N 1
ATOM 666 C CA . TRP A 1 89 ? -3.156 14.026 -27.690 1.00 10.44 89 TRP B CA 1
ATOM 667 C C . TRP A 1 89 ? -3.997 13.071 -28.537 1.00 11.42 89 TRP B C 1
ATOM 668 O O . TRP A 1 89 ? -4.764 12.259 -28.015 1.00 13.33 89 TRP B O 1
ATOM 679 N N . ALA A 1 90 ? -3.830 13.194 -29.854 1.00 11.36 90 ALA B N 1
ATOM 680 C CA . ALA A 1 90 ? -4.538 12.403 -30.862 1.00 11.36 90 ALA B CA 1
ATOM 681 C C . ALA A 1 90 ? -4.598 10.898 -30.616 1.00 12.13 90 ALA B C 1
ATOM 682 O O . ALA A 1 90 ? -5.596 10.255 -30.936 1.00 12.13 90 ALA B O 1
ATOM 684 N N . THR A 1 91 ? -3.527 10.335 -30.066 1.00 11.10 91 THR B N 1
ATOM 685 C CA . THR A 1 91 ? -3.471 8.899 -29.800 1.00 11.37 91 THR B CA 1
ATOM 686 C C . THR A 1 91 ? -4.261 8.473 -28.565 1.00 11.20 91 THR B C 1
ATOM 687 O O . THR A 1 91 ? -4.268 7.293 -28.212 1.00 12.30 91 THR B O 1
ATOM 691 N N . ASN A 1 92 ? -4.939 9.421 -27.926 1.00 12.16 92 ASN B N 1
ATOM 692 C CA . ASN A 1 92 ? -5.692 9.129 -26.710 1.00 11.77 92 ASN B CA 1
ATOM 693 C C . ASN A 1 92 ? -7.145 9.604 -26.789 1.00 12.51 92 ASN B C 1
ATOM 694 O O . ASN A 1 92 ? -7.732 9.995 -25.780 1.00 12.44 92 ASN B O 1
ATOM 699 N N . HIS A 1 93 ? -7.716 9.564 -27.992 1.00 11.89 93 HIS B N 1
ATOM 700 C CA . HIS A 1 93 ? -9.094 10.003 -28.221 1.00 13.96 93 HIS B CA 1
ATOM 701 C C . HIS A 1 93 ? -10.162 8.966 -27.899 1.00 11.58 93 HIS B C 1
ATOM 702 O O . HIS A 1 93 ? -11.333 9.315 -27.764 1.00 11.72 93 HIS B O 1
ATOM 709 N N . VAL A 1 94 ? -9.783 7.693 -27.819 1.00 12.42 94 VAL B N 1
ATOM 710 C CA . VAL A 1 94 ? -10.765 6.661 -27.500 1.00 13.88 94 VAL B CA 1
ATOM 711 C C . VAL A 1 94 ? -11.360 7.042 -26.151 1.00 13.02 94 VAL B C 1
ATOM 712 O O . VAL A 1 94 ? -10.633 7.233 -25.177 1.00 13.64 94 VAL B O 1
ATOM 716 N N . PRO A 1 95 ? -12.693 7.162 -26.076 1.00 13.67 95 PRO B N 1
ATOM 717 C CA . PRO A 1 95 ? -13.365 7.541 -24.829 1.00 13.46 95 PRO B CA 1
ATOM 718 C C . PRO A 1 95 ? -12.822 6.933 -23.543 1.00 14.41 95 PRO B C 1
ATOM 719 O O . PRO A 1 95 ? -12.479 7.659 -22.608 1.00 13.98 95 PRO B O 1
ATOM 723 N N . GLU A 1 96 ? -12.740 5.608 -23.499 1.00 14.21 96 GLU B N 1
ATOM 724 C CA . GLU A 1 96 ? -12.254 4.906 -22.316 1.00 15.47 96 GLU B CA 1
ATOM 725 C C . GLU A 1 96 ? -10.819 5.269 -21.932 1.00 14.86 96 GLU B C 1
ATOM 726 O O . GLU A 1 96 ? -10.388 5.005 -20.811 1.00 15.65 96 GLU B O 1
ATOM 732 N N . MET A 1 97 ? -10.084 5.877 -22.858 1.00 13.02 97 MET B N 1
ATOM 733 C CA . MET A 1 97 ? -8.693 6.265 -22.613 1.00 13.66 97 MET B CA 1
ATOM 734 C C . MET A 1 97 ? -8.534 7.659 -22.028 1.00 13.15 97 MET B C 1
ATOM 735 O O . MET A 1 97 ? -7.481 7.984 -21.483 1.00 12.11 97 MET B O 1
ATOM 740 N N . VAL A 1 98 ? -9.561 8.490 -22.162 1.00 12.21 98 VAL B N 1
ATOM 741 C CA . VAL A 1 98 ? -9.465 9.869 -21.699 1.00 11.07 98 VAL B CA 1
ATOM 742 C C . VAL A 1 98 ? -9.128 10.070 -20.225 1.00 11.84 98 VAL B C 1
ATOM 743 O O . VAL A 1 98 ? -8.171 10.781 -19.901 1.00 11.74 98 VAL B O 1
ATOM 747 N N . ARG A 1 99 ? -9.898 9.464 -19.328 1.00 11.47 99 ARG B N 1
ATOM 748 C CA . ARG A 1 99 ? -9.607 9.629 -17.911 1.00 11.64 99 ARG B CA 1
ATOM 749 C C . ARG A 1 99 ? -8.227 9.068 -17.553 1.00 12.62 99 ARG B C 1
ATOM 750 O O . ARG A 1 99 ? -7.451 9.729 -16.866 1.00 11.69 99 ARG B O 1
ATOM 758 N N . PRO A 1 100 ? -7.904 7.842 -18.006 1.00 12.56 100 PRO B N 1
ATOM 759 C CA . PRO A 1 100 ? -6.583 7.291 -17.680 1.00 13.32 100 PRO B CA 1
ATOM 760 C C . PRO A 1 100 ? -5.452 8.194 -18.171 1.00 13.07 100 PRO B C 1
ATOM 761 O O . PRO A 1 100 ? -4.412 8.312 -17.525 1.00 12.12 100 PRO B O 1
ATOM 765 N N . THR A 1 101 ? -5.653 8.826 -19.323 1.00 12.89 101 THR B N 1
ATOM 766 C CA . THR A 1 101 ? -4.634 9.715 -19.874 1.00 11.96 101 THR B CA 1
ATOM 767 C C . THR A 1 101 ? -4.471 10.956 -19.000 1.00 11.29 101 THR B C 1
ATOM 768 O O . THR A 1 101 ? -3.352 11.401 -18.748 1.00 11.40 101 THR B O 1
ATOM 772 N N . LEU A 1 102 ? -5.583 11.514 -18.532 1.00 11.72 102 LEU B N 1
ATOM 773 C CA . LEU A 1 102 ? -5.511 12.682 -17.665 1.00 11.61 102 LEU B CA 1
ATOM 774 C C . LEU A 1 102 ? -4.862 12.273 -16.342 1.00 11.32 102 LEU B C 1
ATOM 775 O O . LEU A 1 102 ? -4.020 12.993 -15.804 1.00 11.89 102 LEU B O 1
ATOM 780 N N . GLU A 1 103 ? -5.251 11.110 -15.825 1.00 12.14 103 GLU B N 1
ATOM 781 C CA . GLU A 1 103 ? -4.688 10.625 -14.568 1.00 12.02 103 GLU B CA 1
ATOM 782 C C . GLU A 1 103 ? -3.176 10.458 -14.682 1.00 11.34 103 GLU B C 1
ATOM 783 O O . GLU A 1 103 ? -2.450 10.696 -13.720 1.00 11.79 103 GLU B O 1
ATOM 789 N N . ARG A 1 104 ? -2.694 10.057 -15.856 1.00 11.43 104 ARG B N 1
ATOM 790 C CA . ARG A 1 104 ? -1.255 9.912 -16.048 1.00 11.47 104 ARG B CA 1
ATOM 791 C C . ARG A 1 104 ? -0.586 11.282 -15.906 1.00 11.94 104 ARG B C 1
ATOM 792 O O . ARG A 1 104 ? 0.457 11.414 -15.270 1.00 11.83 104 ARG B O 1
ATOM 800 N N . THR A 1 105 ? -1.189 12.303 -16.508 1.00 11.35 105 THR B N 1
ATOM 801 C CA . THR A 1 105 ? -0.640 13.647 -16.417 1.00 11.70 105 THR B CA 1
ATOM 802 C C . THR A 1 105 ? -0.664 14.141 -14.968 1.00 11.59 105 THR B C 1
ATOM 803 O O . THR A 1 105 ? 0.254 14.839 -14.534 1.00 12.72 105 THR B O 1
ATOM 807 N N . LEU A 1 106 ? -1.696 13.767 -14.215 1.00 11.84 106 LEU B N 1
ATOM 808 C CA . LEU A 1 106 ? -1.781 14.174 -12.816 1.00 11.86 106 LEU B CA 1
ATOM 809 C C . LEU A 1 106 ? -0.681 13.479 -12.008 1.00 13.32 106 LEU B C 1
ATOM 810 O O . LEU A 1 106 ? -0.148 14.056 -11.058 1.00 14.01 106 LEU B O 1
ATOM 815 N N . ARG A 1 107 ? -0.342 12.244 -12.378 1.00 13.31 107 ARG B N 1
ATOM 816 C CA . ARG A 1 107 ? 0.739 11.532 -11.693 1.00 12.52 107 ARG B CA 1
ATOM 817 C C . ARG A 1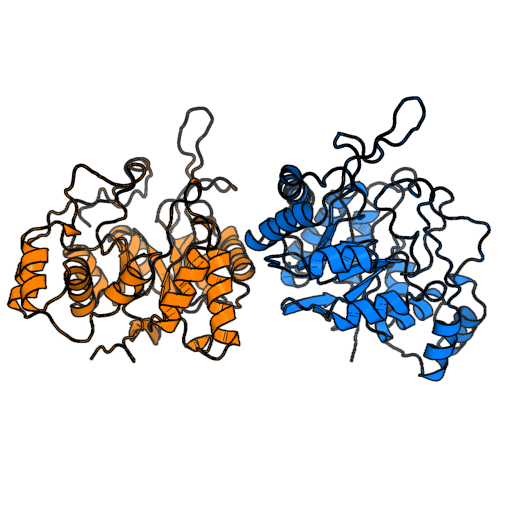 107 ? 2.046 12.253 -12.011 1.00 12.97 107 ARG B C 1
ATOM 818 O O . ARG A 1 107 ? 2.867 12.497 -11.130 1.00 13.78 107 ARG B O 1
ATOM 826 N N . VAL A 1 108 ? 2.228 12.585 -13.285 1.00 12.27 108 VAL B N 1
ATOM 827 C CA . VAL A 1 108 ? 3.424 13.277 -13.750 1.00 12.25 108 VAL B CA 1
ATOM 828 C C . VAL A 1 108 ? 3.626 14.617 -13.047 1.00 11.87 108 VAL B C 1
ATOM 829 O O . VAL A 1 108 ? 4.738 14.958 -12.647 1.00 12.52 108 VAL B O 1
ATOM 833 N N . LEU A 1 109 ? 2.540 15.370 -12.900 1.00 11.69 109 LEU B N 1
ATOM 834 C CA . LEU A 1 109 ? 2.576 16.677 -12.251 1.00 11.02 109 LEU B CA 1
ATOM 835 C C . LEU A 1 109 ? 2.602 16.577 -10.736 1.00 12.48 109 LEU B C 1
ATOM 836 O O . LEU A 1 109 ? 3.057 17.499 -10.057 1.00 12.55 109 LEU B O 1
ATOM 841 N N . GLN A 1 110 ? 2.099 15.456 -10.228 1.00 13.34 110 GLN B N 1
ATOM 842 C CA . GLN A 1 110 ? 1.970 15.227 -8.794 1.00 13.79 110 GLN B CA 1
ATOM 843 C C . GLN A 1 110 ? 1.008 16.282 -8.249 1.00 14.61 110 GLN B C 1
ATOM 844 O O . GLN A 1 110 ? 1.231 16.872 -7.192 1.00 15.80 110 GLN B O 1
ATOM 850 N N . LEU A 1 111 ? -0.061 16.518 -9.008 1.00 14.43 111 LEU B N 1
ATOM 851 C CA . LEU A 1 111 ? -1.107 17.468 -8.637 1.00 14.65 111 LEU B CA 1
ATOM 852 C C . LEU A 1 111 ? -2.451 16.738 -8.681 1.00 15.06 111 LEU B C 1
ATOM 853 O O . LEU A 1 111 ? -2.585 15.720 -9.361 1.00 15.57 111 LEU B O 1
ATOM 858 N N . ASP A 1 112 ? -3.440 17.250 -7.956 1.00 16.03 112 ASP B N 1
ATOM 859 C CA . ASP A 1 112 ? -4.752 16.610 -7.902 1.00 16.52 112 ASP B CA 1
ATOM 860 C C . ASP A 1 112 ? -5.671 16.932 -9.071 1.00 15.49 112 ASP B C 1
ATOM 861 O O . ASP A 1 112 ? -6.629 16.208 -9.329 1.00 15.13 112 ASP B O 1
ATOM 866 N N . TYR A 1 113 ? -5.388 18.019 -9.776 1.00 14.63 113 TYR B N 1
ATOM 867 C CA . TYR A 1 113 ? -6.221 18.401 -10.909 1.00 13.71 113 TYR B CA 1
ATOM 868 C C . TYR A 1 113 ? -5.488 19.391 -11.795 1.00 13.59 113 TYR B C 1
ATOM 869 O O . TYR A 1 113 ? -4.480 19.964 -11.390 1.00 13.60 113 TYR B O 1
ATOM 878 N N . VAL A 1 114 ? -5.978 19.560 -13.020 1.00 12.85 114 VAL B N 1
ATOM 879 C CA . VAL A 1 114 ? -5.415 20.564 -13.912 1.00 12.39 114 VAL B CA 1
ATOM 880 C C . VAL A 1 114 ? -6.514 21.610 -14.050 1.00 11.58 114 VAL B C 1
ATOM 881 O O . VAL A 1 114 ? -7.699 21.316 -13.875 1.00 12.13 114 VAL B O 1
ATOM 885 N N . ASP A 1 115 ? -6.126 22.842 -14.340 1.00 11.54 115 ASP B N 1
ATOM 886 C CA . ASP A 1 115 ? -7.101 23.910 -14.469 1.00 11.64 115 ASP B CA 1
ATOM 887 C C . ASP A 1 115 ? -7.852 23.873 -15.788 1.00 11.30 115 ASP B C 1
ATOM 888 O O . ASP A 1 115 ? -9.034 24.216 -15.850 1.00 12.26 115 ASP B O 1
ATOM 893 N N . LEU A 1 116 ? -7.164 23.441 -16.836 1.00 11.78 116 LEU B N 1
ATOM 894 C CA . LEU A 1 116 ? -7.765 23.342 -18.156 1.00 11.08 116 LEU B CA 1
ATOM 895 C C . LEU A 1 116 ? -7.198 22.119 -18.865 1.00 10.37 116 LEU B C 1
ATOM 896 O O . LEU A 1 116 ? -5.986 21.901 -18.870 1.00 11.17 116 LEU B O 1
ATOM 901 N N . TYR A 1 117 ? -8.080 21.306 -19.429 1.00 10.06 117 TYR B N 1
ATOM 902 C CA . TYR A 1 117 ? -7.653 20.131 -20.168 1.00 9.62 117 TYR B CA 1
ATOM 903 C C . TYR A 1 117 ? -8.346 20.256 -21.510 1.00 9.82 117 TYR B C 1
ATOM 904 O O . TYR A 1 117 ? -9.559 20.451 -21.578 1.00 10.78 117 TYR B O 1
ATOM 913 N N . ILE A 1 118 ? -7.569 20.162 -22.580 1.00 10.41 118 ILE B N 1
ATOM 914 C CA . ILE A 1 118 ? -8.131 20.338 -23.909 1.00 11.33 118 ILE B CA 1
ATOM 915 C C . ILE A 1 118 ? -7.762 19.239 -24.893 1.00 10.64 118 ILE B C 1
ATOM 916 O O . ILE A 1 118 ? -6.712 18.608 -24.770 1.00 11.20 118 ILE B O 1
ATOM 921 N N . ILE A 1 119 ? -8.647 19.001 -25.857 1.00 11.86 119 ILE B N 1
ATOM 922 C CA . ILE A 1 119 ? -8.391 18.020 -26.901 1.00 11.98 119 ILE B CA 1
ATOM 923 C C . ILE A 1 119 ? -7.345 18.729 -27.764 1.00 11.59 119 ILE B C 1
ATOM 924 O O . ILE A 1 119 ? -7.609 19.791 -28.332 1.00 11.69 119 ILE B O 1
ATOM 929 N N . GLU A 1 120 ? -6.156 18.143 -27.845 1.00 10.79 120 GLU B N 1
ATOM 930 C CA . GLU A 1 120 ? -5.031 18.759 -28.546 1.00 10.20 120 GLU B CA 1
ATOM 931 C C . GLU A 1 120 ? -5.214 19.055 -30.034 1.00 9.52 120 GLU B C 1
ATOM 932 O O . GLU A 1 120 ? -4.801 20.115 -30.514 1.00 10.88 120 GLU B O 1
ATOM 938 N N . VAL A 1 121 ? -5.806 18.110 -30.755 1.00 10.92 121 VAL B N 1
ATOM 939 C CA . VAL A 1 121 ? -6.119 18.260 -32.174 1.00 10.86 121 VAL B CA 1
ATOM 940 C C . VAL A 1 121 ? -7.413 17.491 -32.368 1.00 11.51 121 VAL B C 1
ATOM 941 O O . VAL A 1 121 ? -7.719 16.580 -31.599 1.00 11.26 121 VAL B O 1
ATOM 945 N N . PRO A 1 122 ? -8.201 17.851 -33.390 1.00 10.58 122 PRO B N 1
ATOM 946 C CA . PRO A 1 122 ? -9.465 17.145 -33.630 1.00 10.24 122 PRO B CA 1
ATOM 947 C C . PRO A 1 122 ? -9.280 15.786 -34.320 1.00 10.77 122 PRO B C 1
ATOM 948 O O . PRO A 1 122 ? -10.234 15.021 -34.469 1.00 11.96 122 PRO B O 1
ATOM 952 N N . MET A 1 123 ? -8.049 15.494 -34.727 1.00 10.99 123 MET B N 1
ATOM 953 C CA . MET A 1 123 ? -7.728 14.245 -35.413 1.00 12.39 123 MET B CA 1
ATOM 954 C C . MET A 1 123 ? -7.363 13.112 -34.458 1.00 11.75 123 MET B C 1
ATOM 955 O O . MET A 1 123 ? -6.474 13.264 -33.624 1.00 13.67 123 MET B O 1
ATOM 960 N N . ALA A 1 124 ? -8.038 11.976 -34.593 1.00 12.01 124 ALA B N 1
ATOM 961 C CA . ALA A 1 124 ? -7.748 10.816 -33.760 1.00 11.93 124 ALA B CA 1
ATOM 962 C C . ALA A 1 124 ? -6.699 9.945 -34.449 1.00 13.22 124 ALA B C 1
ATOM 963 O O . ALA A 1 124 ? -6.789 9.689 -35.648 1.00 12.18 124 ALA B O 1
ATOM 965 N N . PHE A 1 125 ? -5.694 9.519 -33.693 1.00 11.95 125 PHE B N 1
ATOM 966 C CA . PHE A 1 125 ? -4.637 8.651 -34.208 1.00 11.37 125 PHE B CA 1
ATOM 967 C C . PHE A 1 125 ? -4.761 7.304 -33.500 1.00 11.90 125 PHE B C 1
ATOM 968 O O . PHE A 1 125 ? -5.412 7.195 -32.455 1.00 12.65 125 PHE B O 1
ATOM 976 N N . LYS A 1 126 ? -4.122 6.282 -34.053 1.00 12.63 126 LYS B N 1
ATOM 977 C CA . LYS A 1 126 ? -4.156 4.957 -33.444 1.00 12.42 126 LYS B CA 1
ATOM 978 C C . LYS A 1 126 ? -3.516 4.987 -32.056 1.00 11.58 126 LYS B C 1
ATOM 979 O O . LYS A 1 126 ? -2.441 5.554 -31.868 1.00 11.69 126 LYS B O 1
ATOM 985 N N . PRO A 1 127 ? -4.182 4.386 -31.059 1.00 12.06 127 PRO B N 1
ATOM 986 C CA . PRO A 1 127 ? -3.634 4.358 -29.702 1.00 12.33 127 PRO B CA 1
ATOM 987 C C . PRO A 1 127 ? -2.277 3.645 -29.701 1.00 14.11 127 PRO B C 1
ATOM 988 O O . PRO A 1 127 ? -2.042 2.734 -30.504 1.00 13.70 127 PRO B O 1
ATOM 992 N N . GLY A 1 128 ? -1.397 4.065 -28.797 1.00 13.80 128 GLY B N 1
ATOM 993 C CA . GLY A 1 128 ? -0.076 3.469 -28.695 1.00 14.42 128 GLY B CA 1
ATOM 994 C C . GLY A 1 128 ? 0.911 4.438 -28.072 1.00 15.80 128 GLY B C 1
ATOM 995 O O . GLY A 1 128 ? 0.654 5.642 -28.018 1.00 16.73 128 GLY B O 1
ATOM 996 N N . ASP A 1 129 ? 2.040 3.921 -27.599 1.00 16.07 129 ASP B N 1
ATOM 997 C CA . ASP A 1 129 ? 3.067 4.758 -26.981 1.00 17.55 129 ASP B CA 1
ATOM 998 C C . ASP A 1 129 ? 3.588 5.819 -27.946 1.00 17.69 129 ASP B C 1
ATOM 999 O O . ASP A 1 129 ? 3.904 6.937 -27.538 1.00 18.11 129 ASP B O 1
ATOM 1004 N N . GLU A 1 130 ? 3.685 5.459 -29.221 1.00 15.79 130 GLU B N 1
ATOM 1005 C CA . GLU A 1 130 ? 4.182 6.374 -30.245 1.00 15.96 130 GLU B CA 1
ATOM 1006 C C . GLU A 1 130 ? 3.176 7.483 -30.522 1.00 15.54 130 GLU B C 1
ATOM 1007 O O . GLU A 1 130 ? 2.058 7.217 -30.954 1.00 15.65 130 GLU B O 1
ATOM 1013 N N . ILE A 1 131 ? 3.581 8.728 -30.282 1.00 15.29 131 ILE B N 1
ATOM 1014 C CA . ILE A 1 131 ? 2.692 9.864 -30.504 1.00 15.08 131 ILE B CA 1
ATOM 1015 C C . ILE A 1 131 ? 2.471 10.187 -31.981 1.00 14.75 131 ILE B C 1
ATOM 1016 O O . ILE A 1 131 ? 1.451 10.768 -32.346 1.00 15.31 131 ILE B O 1
ATOM 1021 N N . TYR A 1 132 ? 3.426 9.809 -32.826 1.00 15.20 132 TYR B N 1
ATOM 1022 C CA . TYR A 1 132 ? 3.326 10.048 -34.264 1.00 16.82 132 TYR B CA 1
ATOM 1023 C C . TYR A 1 132 ? 3.419 8.675 -34.921 1.00 17.57 132 TYR B C 1
ATOM 1024 O O . TYR A 1 132 ? 4.418 8.345 -35.564 1.00 17.30 132 TYR B O 1
ATOM 1033 N N . PRO A 1 133 ? 2.366 7.859 -34.767 1.00 16.71 133 PRO B N 1
ATOM 1034 C CA . PRO A 1 133 ? 2.306 6.508 -35.323 1.00 16.87 133 PRO B CA 1
ATOM 1035 C C . PRO A 1 133 ? 2.264 6.374 -36.835 1.00 16.53 133 PRO B C 1
ATOM 1036 O O . PRO A 1 133 ? 1.350 6.863 -37.501 1.00 15.99 133 PRO B O 1
ATOM 1040 N N . ARG A 1 134 ? 3.276 5.696 -37.362 1.00 19.30 134 ARG B N 1
ATOM 1041 C CA . ARG A 1 134 ? 3.378 5.419 -38.784 1.00 19.63 134 ARG B CA 1
ATOM 1042 C C . ARG A 1 134 ? 3.875 3.989 -38.901 1.00 22.06 134 ARG B C 1
ATOM 1043 O O . ARG A 1 134 ? 4.704 3.548 -38.104 1.00 23.69 134 ARG B O 1
ATOM 1051 N N . ASP A 1 135 ? 3.363 3.261 -39.884 1.00 21.64 135 ASP B N 1
ATOM 1052 C CA . ASP A 1 135 ? 3.776 1.880 -40.082 1.00 24.89 135 ASP B CA 1
ATOM 1053 C C . ASP A 1 135 ? 5.124 1.820 -40.792 1.00 27.04 135 ASP B C 1
ATOM 1054 O O . ASP A 1 135 ? 5.775 2.844 -40.998 1.00 28.33 135 ASP B O 1
ATOM 1059 N N . GLU A 1 136 ? 5.534 0.612 -41.160 1.00 29.83 136 GLU B N 1
ATOM 1060 C CA . GLU A 1 136 ? 6.802 0.388 -41.842 1.00 32.32 136 GLU B CA 1
ATOM 1061 C C . GLU A 1 136 ? 6.904 1.169 -43.150 1.00 32.33 136 GLU B C 1
ATOM 1062 O O . GLU A 1 136 ? 8.003 1.462 -43.622 1.00 33.60 136 GLU B O 1
ATOM 1068 N N . ASN A 1 137 ? 5.756 1.507 -43.727 1.00 31.97 137 ASN B N 1
ATOM 1069 C CA . ASN A 1 137 ? 5.719 2.242 -44.987 1.00 31.58 137 ASN B CA 1
ATOM 1070 C C . ASN A 1 137 ? 5.558 3.748 -44.793 1.00 31.23 137 ASN B C 1
ATOM 1071 O O . ASN A 1 137 ? 5.255 4.474 -45.740 1.00 31.67 137 ASN B O 1
ATOM 1076 N N . GLY A 1 138 ? 5.761 4.210 -43.563 1.00 30.33 138 GLY B N 1
ATOM 1077 C CA . GLY A 1 138 ? 5.640 5.628 -43.274 1.00 29.41 138 GLY B CA 1
ATOM 1078 C C . GLY A 1 138 ? 4.224 6.156 -43.411 1.00 28.35 138 GLY B C 1
ATOM 1079 O O . GLY A 1 138 ? 4.008 7.367 -43.485 1.00 28.38 138 GLY B O 1
ATOM 1080 N N . LYS A 1 139 ? 3.255 5.247 -43.446 1.00 26.79 139 LYS B N 1
ATOM 1081 C CA . LYS A 1 139 ? 1.855 5.631 -43.572 1.00 25.59 139 LYS B CA 1
ATOM 1082 C C . LYS A 1 139 ? 1.291 5.942 -42.191 1.00 22.45 139 LYS B C 1
ATOM 1083 O O . LYS A 1 139 ? 1.433 5.144 -41.265 1.00 22.03 139 LYS B O 1
ATOM 1089 N N . TRP A 1 140 ? 0.656 7.101 -42.052 1.00 21.07 140 TRP B N 1
ATOM 1090 C CA . TRP A 1 140 ? 0.085 7.497 -40.770 1.00 18.41 140 TRP B CA 1
ATOM 1091 C C . TRP A 1 140 ? -1.019 6.559 -40.314 1.00 17.76 140 TRP B C 1
ATOM 1092 O O . TRP A 1 140 ? -1.926 6.231 -41.078 1.00 19.03 140 TRP B O 1
ATOM 1103 N N . LEU A 1 141 ? -0.931 6.133 -39.059 1.00 16.46 141 LEU B N 1
ATOM 1104 C CA . LEU A 1 141 ? -1.917 5.233 -38.482 1.00 17.61 141 LEU B CA 1
ATOM 1105 C C . LEU A 1 141 ? -2.972 6.049 -37.751 1.00 17.28 141 LEU B C 1
ATOM 1106 O O . LEU A 1 141 ? -2.777 6.477 -36.610 1.00 16.25 141 LEU B O 1
ATOM 1111 N N . TYR A 1 142 ? -4.090 6.267 -38.428 1.00 18.02 142 TYR B N 1
ATOM 1112 C CA . TYR A 1 142 ? -5.187 7.047 -37.879 1.00 19.93 142 TYR B CA 1
ATOM 1113 C C . TYR A 1 142 ? -6.225 6.181 -37.178 1.00 21.77 142 TYR B C 1
ATOM 1114 O O . TYR A 1 142 ? -6.123 4.954 -37.141 1.00 21.60 142 TYR B O 1
ATOM 1123 N N . HIS A 1 143 ? -7.224 6.848 -36.615 1.00 22.10 143 HIS B N 1
ATOM 1124 C CA . HIS A 1 143 ? -8.318 6.184 -35.928 1.00 23.25 143 HIS B CA 1
ATOM 1125 C C . HIS A 1 143 ? -9.556 7.003 -36.271 1.00 24.36 143 HIS B C 1
ATOM 1126 O O . HIS A 1 143 ? -9.451 8.188 -36.584 1.00 24.49 143 HIS B O 1
ATOM 1133 N N . LYS A 1 144 ? -10.720 6.369 -36.233 1.00 24.64 144 LYS B N 1
ATOM 1134 C CA . LYS A 1 144 ? -11.968 7.049 -36.549 1.00 25.99 144 LYS B CA 1
ATOM 1135 C C . LYS A 1 144 ? -12.273 8.108 -35.489 1.00 23.47 144 LYS B C 1
ATOM 1136 O O . LYS A 1 144 ? -12.446 7.782 -34.317 1.00 24.30 144 LYS B O 1
ATOM 1142 N N . SER A 1 145 ? -12.324 9.373 -35.898 1.00 22.00 145 SER B N 1
ATOM 1143 C CA . SER A 1 145 ? -12.625 10.452 -34.961 1.00 19.47 145 SER B CA 1
ATOM 1144 C C . SER A 1 145 ? -14.099 10.432 -34.580 1.00 19.03 145 SER B C 1
ATOM 1145 O O . SER A 1 145 ? -14.963 10.107 -35.393 1.00 19.48 145 SER B O 1
ATOM 1148 N N . ASN A 1 146 ? -14.369 10.766 -33.325 1.00 17.01 146 ASN B N 1
ATOM 1149 C CA . ASN A 1 146 ? -15.727 10.850 -32.804 1.00 15.89 146 ASN B CA 1
ATOM 1150 C C . ASN A 1 146 ? -15.611 11.916 -31.727 1.00 14.74 146 ASN B C 1
ATOM 1151 O O . ASN A 1 146 ? -15.535 11.616 -30.535 1.00 14.63 146 ASN B O 1
ATOM 1156 N N . LEU A 1 147 ? -15.577 13.166 -32.170 1.00 14.12 147 LEU B N 1
ATOM 1157 C CA . LEU A 1 147 ? -15.421 14.302 -31.275 1.00 14.70 147 LEU B CA 1
ATOM 1158 C C . LEU A 1 147 ? -16.431 14.352 -30.140 1.00 14.64 147 LEU B C 1
ATOM 1159 O O . LEU A 1 147 ? -16.076 14.675 -29.004 1.00 14.04 147 LEU B O 1
ATOM 1164 N N . CYS A 1 148 ? -17.684 14.026 -30.431 1.00 14.51 148 CYS B N 1
ATOM 1165 C CA . CYS A 1 148 ? -18.710 14.061 -29.396 1.00 15.05 148 CYS B CA 1
ATOM 1166 C C . CYS A 1 148 ? -18.507 12.997 -28.321 1.00 13.69 148 CYS B C 1
ATOM 1167 O O . CYS A 1 148 ? -18.729 13.261 -27.136 1.00 13.83 148 CYS B O 1
ATOM 1170 N N . ALA A 1 149 ? -18.079 11.802 -28.724 1.00 13.27 149 ALA B N 1
ATOM 1171 C CA . ALA A 1 149 ? -17.846 10.726 -27.764 1.00 13.81 149 ALA B CA 1
ATOM 1172 C C . ALA A 1 149 ? -16.634 11.062 -26.899 1.00 13.27 149 ALA B C 1
ATOM 1173 O O . ALA A 1 149 ? -16.640 10.845 -25.683 1.00 13.20 149 ALA B O 1
ATOM 1175 N N . THR A 1 150 ? -15.592 11.599 -27.523 1.00 12.81 150 THR B N 1
ATOM 1176 C CA . THR A 1 150 ? -14.398 11.985 -26.784 1.00 12.12 150 THR B CA 1
ATOM 1177 C C . THR A 1 150 ? -14.759 13.113 -25.822 1.00 12.70 150 THR B C 1
ATOM 1178 O O . THR A 1 150 ? -14.305 13.130 -24.674 1.00 12.90 150 THR B O 1
ATOM 1182 N N . TRP A 1 151 ? -15.588 14.049 -26.277 1.00 12.27 151 TRP B N 1
ATOM 1183 C CA . TRP A 1 151 ? -15.987 15.161 -25.422 1.00 12.25 151 TRP B CA 1
ATOM 1184 C C . TRP A 1 151 ? -16.733 14.673 -24.183 1.00 12.45 151 TRP B C 1
ATOM 1185 O O . TRP A 1 151 ? -16.502 15.179 -23.083 1.00 11.90 151 TRP B O 1
ATOM 1196 N N . GLU A 1 152 ? -17.621 13.696 -24.355 1.00 12.74 152 GLU B N 1
ATOM 1197 C CA . GLU A 1 152 ? -18.376 13.151 -23.229 1.00 14.12 152 GLU B CA 1
ATOM 1198 C C . GLU A 1 152 ? -17.409 12.598 -22.187 1.00 12.19 152 GLU B C 1
ATOM 1199 O O . GLU A 1 152 ? -17.642 12.722 -20.982 1.00 13.20 152 GLU B O 1
ATOM 1205 N N . ALA A 1 153 ? -16.318 11.998 -22.654 1.00 12.26 153 ALA B N 1
ATOM 1206 C CA . ALA A 1 153 ? -15.312 11.443 -21.752 1.00 13.16 153 ALA B CA 1
ATOM 1207 C C . ALA A 1 153 ? -14.608 12.583 -21.015 1.00 12.66 153 ALA B C 1
ATOM 1208 O O . ALA A 1 153 ? -14.259 12.452 -19.840 1.00 13.15 153 ALA B O 1
ATOM 1210 N N . MET A 1 154 ? -14.401 13.701 -21.708 1.00 13.14 154 MET B N 1
ATOM 1211 C CA . MET A 1 154 ? -13.768 14.873 -21.111 1.00 13.12 154 MET B CA 1
ATOM 1212 C C . MET A 1 154 ? -14.695 15.421 -20.026 1.00 11.92 154 MET B C 1
ATOM 1213 O O . MET A 1 154 ? -14.249 15.792 -18.931 1.00 12.09 154 MET B O 1
ATOM 1218 N N . GLU A 1 155 ? -15.989 15.457 -20.328 1.00 11.66 155 GLU B N 1
ATOM 1219 C CA . GLU A 1 155 ? -16.975 15.953 -19.378 1.00 11.48 155 GLU B CA 1
ATOM 1220 C C . GLU A 1 155 ? -16.958 15.119 -18.107 1.00 12.67 155 GLU B C 1
ATOM 1221 O O . GLU A 1 155 ? -17.063 15.659 -17.008 1.00 13.29 155 GLU B O 1
ATOM 1227 N N . ALA A 1 156 ? -16.819 13.806 -18.255 1.00 13.03 156 ALA B N 1
ATOM 1228 C CA . ALA A 1 156 ? -16.774 12.926 -17.092 1.00 13.29 156 ALA B CA 1
ATOM 1229 C C . ALA A 1 156 ? -15.567 13.257 -16.217 1.00 13.15 156 ALA B C 1
ATOM 1230 O O . ALA A 1 156 ? -15.623 13.111 -14.996 1.00 15.28 156 ALA B O 1
ATOM 1232 N N . CYS A 1 157 ? -14.472 13.695 -16.836 1.00 13.18 157 CYS B N 1
ATOM 1233 C CA . CYS A 1 157 ? -13.274 14.053 -16.080 1.00 13.27 157 CYS B CA 1
ATOM 1234 C C . CYS A 1 157 ? -13.531 15.287 -15.223 1.00 13.72 157 CYS B C 1
ATOM 1235 O O . CYS A 1 157 ? -13.059 15.371 -14.087 1.00 13.40 157 CYS B O 1
ATOM 1238 N N . LYS A 1 158 ? -14.279 16.251 -15.756 1.00 12.86 158 LYS B N 1
ATOM 1239 C CA . LYS A 1 158 ? -14.579 17.446 -14.985 1.00 13.59 158 LYS B CA 1
ATOM 1240 C C . LYS A 1 158 ? -15.499 17.060 -13.830 1.00 13.22 158 LYS B C 1
ATOM 1241 O O . LYS A 1 158 ? -15.312 17.513 -12.696 1.00 14.53 158 LYS B O 1
ATOM 1247 N N . ASP A 1 159 ? -16.488 16.218 -14.114 1.00 14.08 159 ASP B N 1
ATOM 1248 C CA . ASP A 1 159 ? -17.418 15.785 -13.077 1.00 14.91 159 ASP B CA 1
ATOM 1249 C C . ASP A 1 159 ? -16.691 15.053 -11.955 1.00 15.99 159 ASP B C 1
ATOM 1250 O O . ASP A 1 159 ? -17.127 15.082 -10.804 1.00 18.15 159 ASP B O 1
ATOM 1255 N N . ALA A 1 160 ? -15.580 14.405 -12.290 1.00 15.30 160 ALA B N 1
ATOM 1256 C CA . ALA A 1 160 ? -14.801 13.667 -11.299 1.00 15.37 160 ALA B CA 1
ATOM 1257 C C . ALA A 1 160 ? -13.854 14.573 -10.514 1.00 15.50 160 ALA B C 1
ATOM 1258 O O . ALA A 1 160 ? -13.161 14.112 -9.604 1.00 17.16 160 ALA B O 1
ATOM 1260 N N . GLY A 1 161 ? -13.821 15.854 -10.875 1.00 14.30 161 GLY B N 1
ATOM 1261 C CA . GLY A 1 161 ? -12.968 16.811 -10.184 1.00 14.46 161 GLY B CA 1
ATOM 1262 C C . GLY A 1 161 ? -11.500 16.789 -10.573 1.00 14.62 161 GLY B C 1
ATOM 1263 O O . GLY A 1 161 ? -10.656 17.378 -9.890 1.00 15.84 161 GLY B O 1
ATOM 1264 N N . LEU A 1 162 ? -11.193 16.126 -11.681 1.00 13.51 162 LEU B N 1
ATOM 1265 C CA . LEU A 1 162 ? -9.814 16.017 -12.146 1.00 12.60 162 LEU B CA 1
ATOM 1266 C C . LEU A 1 162 ? -9.369 17.216 -12.976 1.00 11.73 162 LEU B C 1
ATOM 1267 O O . LEU A 1 162 ? -8.176 17.412 -13.207 1.00 12.41 162 LEU B O 1
ATOM 1272 N N . VAL A 1 163 ? -10.336 18.007 -13.426 1.00 12.42 163 VAL B N 1
ATOM 1273 C CA . VAL A 1 163 ? -10.066 19.189 -14.239 1.00 12.82 163 VAL B CA 1
ATOM 1274 C C . VAL A 1 163 ? -11.141 20.223 -13.949 1.00 11.93 163 VAL B C 1
ATOM 1275 O O . VAL A 1 163 ? -12.308 19.875 -13.776 1.00 12.90 163 VAL B O 1
ATOM 1279 N N . LYS A 1 164 ? -10.745 21.490 -13.899 1.00 12.24 164 LYS B N 1
ATOM 1280 C CA . LYS A 1 164 ? -11.685 22.567 -13.619 1.00 13.14 164 LYS B CA 1
ATOM 1281 C C . LYS A 1 164 ? -12.444 23.033 -14.857 1.00 13.11 164 LYS B C 1
ATOM 1282 O O . LYS A 1 164 ? -13.656 23.225 -14.804 1.00 13.87 164 LYS B O 1
ATOM 1288 N N . SER A 1 165 ? -11.730 23.208 -15.968 1.00 12.53 165 SER B N 1
ATOM 1289 C CA . SER A 1 165 ? -12.337 23.676 -17.212 1.00 12.65 165 SER B CA 1
ATOM 1290 C C . SER A 1 165 ? -11.936 22.828 -18.411 1.00 10.73 165 SER B C 1
ATOM 1291 O O . SER A 1 165 ? -10.828 22.298 -18.464 1.00 10.57 165 SER B O 1
ATOM 1294 N N . LEU A 1 166 ? -12.847 22.725 -19.377 1.00 11.84 166 LEU B N 1
ATOM 1295 C CA . LEU A 1 166 ? -12.622 21.935 -20.582 1.00 11.07 166 LEU B CA 1
ATOM 1296 C C . LEU A 1 166 ? -12.540 22.797 -21.837 1.00 11.81 166 LEU B C 1
ATOM 1297 O O . LEU A 1 166 ? -13.279 23.768 -21.987 1.00 12.67 166 LEU B O 1
ATOM 1302 N N . GLY A 1 167 ? -11.641 22.425 -22.741 1.00 11.26 167 GLY B N 1
ATOM 1303 C CA . GLY A 1 167 ? -11.482 23.176 -23.972 1.00 12.30 167 GLY B CA 1
ATOM 1304 C C . GLY A 1 167 ? -10.986 22.301 -25.102 1.00 10.75 167 GLY B C 1
ATOM 1305 O O . GLY A 1 167 ? -10.905 21.076 -24.966 1.00 10.83 167 GLY B O 1
ATOM 1306 N N . VAL A 1 168 ? -10.662 22.937 -26.225 1.00 10.99 168 VAL B N 1
ATOM 1307 C CA . VAL A 1 168 ? -10.168 22.240 -27.404 1.00 10.96 168 VAL B CA 1
ATOM 1308 C C . VAL A 1 168 ? -9.014 23.023 -28.016 1.00 10.59 168 VAL B C 1
ATOM 1309 O O . VAL A 1 168 ? -8.705 24.134 -27.584 1.00 10.45 168 VAL B O 1
ATOM 1313 N N . SER A 1 169 ? -8.379 22.439 -29.025 1.00 10.00 169 SER B N 1
ATOM 1314 C CA . SER A 1 169 ? -7.253 23.079 -29.692 1.00 10.25 169 SER B CA 1
ATOM 1315 C C . SER A 1 169 ? -7.234 22.670 -31.157 1.00 8.88 169 SER B C 1
ATOM 1316 O O . SER A 1 169 ? -7.510 21.519 -31.490 1.00 9.70 169 SER B O 1
ATOM 1319 N N . ASN A 1 170 ? -6.908 23.617 -32.027 1.00 9.83 170 ASN B N 1
ATOM 1320 C CA . ASN A 1 170 ? -6.858 23.357 -33.462 1.00 9.42 170 ASN B CA 1
ATOM 1321 C C . ASN A 1 170 ? -8.201 22.913 -34.029 1.00 11.41 170 ASN B C 1
ATOM 1322 O O . ASN A 1 170 ? -8.249 22.162 -34.996 1.00 11.36 170 ASN B O 1
ATOM 1327 N N . PHE A 1 171 ? -9.291 23.374 -33.421 1.00 10.05 171 PHE B N 1
ATOM 1328 C CA . PHE A 1 171 ? -10.635 23.047 -33.893 1.00 10.59 171 PHE B CA 1
ATOM 1329 C C . PHE A 1 171 ? -11.129 24.166 -34.803 1.00 11.38 171 PHE B C 1
ATOM 1330 O O . PHE A 1 171 ? -10.917 25.344 -34.508 1.00 11.63 171 PHE B O 1
ATOM 1338 N N . ASN A 1 172 ? -11.772 23.802 -35.911 1.00 11.41 172 ASN B N 1
ATOM 1339 C CA . ASN A 1 172 ? -12.327 24.810 -36.805 1.00 11.98 172 ASN B CA 1
ATOM 1340 C C . ASN A 1 172 ? -13.791 25.013 -36.425 1.00 12.36 172 ASN B C 1
ATOM 1341 O O . ASN A 1 172 ? -14.290 24.361 -35.500 1.00 12.15 172 ASN B O 1
ATOM 1346 N N . ARG A 1 173 ? -14.480 25.912 -37.120 1.00 11.72 173 ARG B N 1
ATOM 1347 C CA . ARG A 1 173 ? -15.875 26.181 -36.793 1.00 12.96 173 ARG B CA 1
ATOM 1348 C C . ARG A 1 173 ? -16.763 24.941 -36.808 1.00 13.46 173 ARG B C 1
ATOM 1349 O O . ARG A 1 173 ? -17.554 24.722 -35.889 1.00 12.44 173 ARG B O 1
ATOM 1357 N N . ARG A 1 174 ? -16.645 24.128 -37.851 1.00 13.05 174 ARG B N 1
ATOM 1358 C CA . ARG A 1 174 ? -17.459 22.926 -37.946 1.00 12.37 174 ARG B CA 1
ATOM 1359 C C . ARG A 1 174 ? -17.263 22.016 -36.736 1.00 11.72 174 ARG B C 1
ATOM 1360 O O . ARG A 1 174 ? -18.228 21.530 -36.146 1.00 11.29 174 ARG B O 1
ATOM 1368 N N . GLN A 1 175 ? -16.009 21.797 -36.362 1.00 12.30 175 GLN B N 1
ATOM 1369 C CA . GLN A 1 175 ? -15.695 20.927 -35.238 1.00 11.52 175 GLN B CA 1
ATOM 1370 C C . GLN A 1 175 ? -16.206 21.496 -33.919 1.00 12.08 175 GLN B C 1
ATOM 1371 O O . GLN A 1 175 ? -16.673 20.748 -33.058 1.00 12.49 175 GLN B O 1
ATOM 1377 N N . LEU A 1 176 ? -16.137 22.812 -33.763 1.00 11.64 176 LEU B N 1
ATOM 1378 C CA . LEU A 1 176 ? -16.656 23.432 -32.552 1.00 11.74 176 LEU B CA 1
ATOM 1379 C C . LEU A 1 176 ? -18.165 23.214 -32.506 1.00 12.29 176 LEU B C 1
ATOM 1380 O O . LEU A 1 176 ? -18.723 22.875 -31.462 1.00 12.60 176 LEU B O 1
ATOM 1385 N N . GLU A 1 177 ? -18.828 23.401 -33.644 1.00 12.09 177 GLU B N 1
ATOM 1386 C CA . GLU A 1 177 ? -20.274 23.244 -33.689 1.00 13.24 177 GLU B CA 1
ATOM 1387 C C . GLU A 1 177 ? -20.735 21.814 -33.454 1.00 12.20 177 GLU B C 1
ATOM 1388 O O . GLU A 1 177 ? -21.835 21.595 -32.944 1.00 13.01 177 GLU B O 1
ATOM 1394 N N . LEU A 1 178 ? -19.905 20.837 -33.805 1.00 11.94 178 LEU B N 1
ATOM 1395 C CA . LEU A 1 178 ? -20.271 19.446 -33.567 1.00 12.58 178 LEU B CA 1
ATOM 1396 C C . LEU A 1 178 ? -20.454 19.240 -32.064 1.00 12.01 178 LEU B C 1
ATOM 1397 O O . LEU A 1 178 ? -21.361 18.526 -31.630 1.00 13.85 178 LEU B O 1
ATOM 1402 N N . ILE A 1 179 ? -19.601 19.883 -31.275 1.00 12.58 179 ILE B N 1
ATOM 1403 C CA . ILE A 1 179 ? -19.687 19.776 -29.823 1.00 13.48 179 ILE B CA 1
ATOM 1404 C C . ILE A 1 179 ? -20.787 20.687 -29.277 1.00 12.60 179 ILE B C 1
ATOM 1405 O O . ILE A 1 179 ? -21.611 20.258 -28.469 1.00 12.71 179 ILE B O 1
ATOM 1410 N N . LEU A 1 180 ? -20.806 21.940 -29.719 1.00 12.59 180 LEU B N 1
ATOM 1411 C CA . LEU A 1 180 ? -21.817 22.882 -29.249 1.00 12.62 180 LEU B CA 1
ATOM 1412 C C . LEU A 1 180 ? -23.248 22.405 -29.494 1.00 13.26 180 LEU B C 1
ATOM 1413 O O . LEU A 1 180 ? -24.133 22.640 -28.672 1.00 13.41 180 LEU B O 1
ATOM 1418 N N . ASN A 1 181 ? -23.476 21.730 -30.617 1.00 12.86 181 ASN B N 1
ATOM 1419 C CA . ASN A 1 181 ? -24.815 21.251 -30.956 1.00 13.24 181 ASN B CA 1
ATOM 1420 C C . ASN A 1 181 ? -25.089 19.806 -30.571 1.00 15.24 181 ASN B C 1
ATOM 1421 O O . ASN A 1 181 ? -26.106 19.239 -30.965 1.00 16.04 181 ASN B O 1
ATOM 1426 N N . LYS A 1 182 ? -24.190 19.215 -29.795 1.00 14.73 182 LYS B N 1
ATOM 1427 C CA . LYS A 1 182 ? -24.339 17.828 -29.383 1.00 16.00 182 LYS B CA 1
ATOM 1428 C C . LYS A 1 182 ? -25.501 17.631 -28.412 1.00 15.80 182 LYS B C 1
ATOM 1429 O O . LYS A 1 182 ? -25.702 18.432 -27.500 1.00 15.15 182 LYS B O 1
ATOM 1435 N N . PRO A 1 183 ? -26.296 16.568 -28.612 1.00 16.41 183 PRO B N 1
ATOM 1436 C CA . PRO A 1 183 ? -27.416 16.337 -27.695 1.00 16.31 183 PRO B CA 1
ATOM 1437 C C . PRO A 1 183 ? -26.848 16.002 -26.320 1.00 16.40 183 PRO B C 1
ATOM 1438 O O . PRO A 1 183 ? -25.816 15.338 -26.218 1.00 17.07 183 PRO B O 1
ATOM 1442 N N . GLY A 1 184 ? -27.509 16.473 -25.270 1.00 15.76 184 GLY B N 1
ATOM 1443 C CA . GLY A 1 184 ? -27.048 16.189 -23.922 1.00 15.57 184 GLY B CA 1
ATOM 1444 C C . GLY A 1 184 ? -25.751 16.865 -23.510 1.00 14.97 184 GLY B C 1
ATOM 1445 O O . GLY A 1 184 ? -25.111 16.429 -22.555 1.00 16.48 184 GLY B O 1
ATOM 1446 N N . LEU A 1 185 ? -25.353 17.916 -24.223 1.00 14.12 185 LEU B N 1
ATOM 1447 C CA . LEU A 1 185 ? -24.130 18.640 -23.884 1.00 13.83 185 LEU B CA 1
ATOM 1448 C C . LEU A 1 185 ? -24.212 19.081 -22.425 1.00 13.46 185 LEU B C 1
ATOM 1449 O O . LEU A 1 185 ? -25.219 19.650 -22.000 1.00 14.48 185 LEU B O 1
ATOM 1454 N N . LYS A 1 186 ? -23.153 18.828 -21.663 1.00 13.57 186 LYS B N 1
ATOM 1455 C CA . LYS A 1 186 ? -23.131 19.196 -20.252 1.00 15.32 186 LYS B CA 1
ATOM 1456 C C . LYS A 1 186 ? -22.163 20.339 -19.966 1.00 15.92 186 LYS B C 1
ATOM 1457 O O . LYS A 1 186 ? -22.495 21.286 -19.249 1.00 17.16 186 LYS B O 1
ATOM 1463 N N . HIS A 1 187 ? -20.966 20.248 -20.534 1.00 15.12 187 HIS B N 1
ATOM 1464 C CA . HIS A 1 187 ? -19.949 21.272 -20.343 1.00 15.72 187 HIS B CA 1
ATOM 1465 C C . HIS A 1 187 ? -19.483 21.791 -21.693 1.00 14.87 187 HIS B C 1
ATOM 1466 O O . HIS A 1 187 ? -18.810 21.080 -22.438 1.00 16.45 187 HIS B O 1
ATOM 1473 N N . LYS A 1 188 ? -19.841 23.029 -22.008 1.00 14.79 188 LYS B N 1
ATOM 1474 C CA . LYS A 1 188 ? -19.441 23.630 -23.273 1.00 16.48 188 LYS B CA 1
ATOM 1475 C C . LYS A 1 188 ? -17.946 23.945 -23.249 1.00 15.75 188 LYS B C 1
ATOM 1476 O O . LYS A 1 188 ? -17.378 24.234 -22.196 1.00 14.67 188 LYS B O 1
ATOM 1482 N N . PRO A 1 189 ? -17.276 23.864 -24.409 1.00 13.32 189 PRO B N 1
ATOM 1483 C CA . PRO A 1 189 ? -15.843 24.173 -24.413 1.00 12.85 189 PRO B CA 1
ATOM 1484 C C . PRO A 1 189 ? -15.694 25.649 -24.047 1.00 12.46 189 PRO B C 1
ATOM 1485 O O . PRO A 1 189 ? -16.433 26.488 -24.563 1.00 13.44 189 PRO B O 1
ATOM 1489 N N . VAL A 1 190 ? -14.746 25.971 -23.170 1.00 11.36 190 VAL B N 1
ATOM 1490 C CA . VAL A 1 190 ? -14.555 27.357 -22.757 1.00 11.87 190 VAL B CA 1
ATOM 1491 C C . VAL A 1 190 ? -13.451 28.052 -23.525 1.00 11.52 190 VAL B C 1
ATOM 1492 O O . VAL A 1 190 ? -13.328 29.276 -23.484 1.00 11.58 190 VAL B O 1
ATOM 1496 N N . SER A 1 191 ? -12.649 27.273 -24.238 1.00 12.63 191 SER B N 1
ATOM 1497 C CA . SER A 1 191 ? -11.550 27.856 -24.975 1.00 1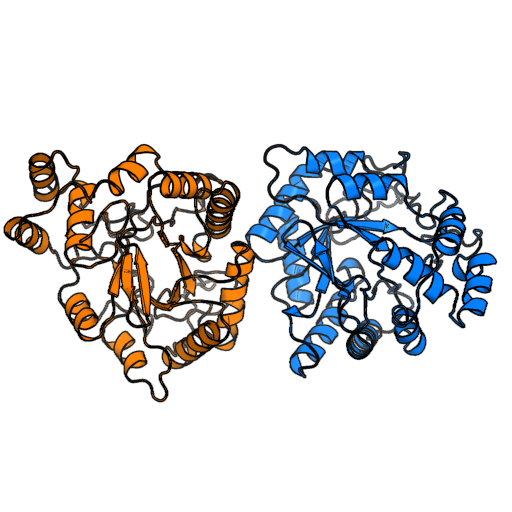3.58 191 SER B CA 1
ATOM 1498 C C . SER A 1 191 ? -11.136 27.007 -26.159 1.00 10.61 191 SER B C 1
ATOM 1499 O O . SER A 1 191 ? -11.367 25.795 -26.191 1.00 10.51 191 SER B O 1
ATOM 1502 N N . ASN A 1 192 ? -10.534 27.672 -27.138 1.00 11.24 192 ASN B N 1
ATOM 1503 C CA . ASN A 1 192 ? -10.027 27.018 -28.328 1.00 10.76 192 ASN B CA 1
ATOM 1504 C C . ASN A 1 192 ? -8.635 27.608 -28.509 1.00 10.00 192 ASN B C 1
ATOM 1505 O O . ASN A 1 192 ? -8.479 28.815 -28.719 1.00 10.35 192 ASN B O 1
ATOM 1510 N N . GLN A 1 193 ? -7.629 26.754 -28.375 1.00 10.06 193 GLN B N 1
ATOM 1511 C CA . GLN A 1 193 ? -6.245 27.173 -28.518 1.00 9.04 193 GLN B CA 1
ATOM 1512 C C . GLN A 1 193 ? -5.821 26.944 -29.963 1.00 9.50 193 GLN B C 1
ATOM 1513 O O . GLN A 1 193 ? -5.777 25.812 -30.439 1.00 9.46 193 GLN B O 1
ATOM 1519 N N . VAL A 1 194 ? -5.517 28.037 -30.654 1.00 10.11 194 VAL B N 1
ATOM 1520 C CA . VAL A 1 194 ? -5.122 27.984 -32.061 1.00 9.92 194 VAL B CA 1
ATOM 1521 C C . VAL A 1 194 ? -3.990 28.959 -32.334 1.00 10.57 194 VAL B C 1
ATOM 1522 O O . VAL A 1 194 ? -3.720 29.853 -31.533 1.00 10.71 194 VAL B O 1
ATOM 1526 N N . GLU A 1 195 ? -3.322 28.780 -33.467 1.00 9.52 195 GLU B N 1
ATOM 1527 C CA . GLU A 1 195 ? -2.239 29.674 -33.847 1.00 10.18 195 GLU B CA 1
ATOM 1528 C C . GLU A 1 195 ? -2.826 31.064 -34.063 1.00 9.44 195 GLU B C 1
ATOM 1529 O O . GLU A 1 195 ? -3.816 31.227 -34.776 1.00 10.57 195 GLU B O 1
ATOM 1535 N N . CYS A 1 196 ? -2.223 32.068 -33.444 1.00 9.60 196 CYS B N 1
ATOM 1536 C CA . CYS A 1 196 ? -2.724 33.424 -33.606 1.00 9.73 196 CYS B CA 1
ATOM 1537 C C . CYS A 1 196 ? -1.647 34.458 -33.307 1.00 11.17 196 CYS B C 1
ATOM 1538 O O . CYS A 1 196 ? -1.002 34.418 -32.261 1.00 11.25 196 CYS B O 1
ATOM 1541 N N . HIS A 1 197 ? -1.468 35.381 -34.247 1.00 10.33 197 HIS B N 1
ATOM 1542 C CA . HIS A 1 197 ? -0.478 36.447 -34.147 1.00 11.31 197 HIS B CA 1
ATOM 1543 C C . HIS A 1 197 ? -0.752 37.382 -35.325 1.00 10.71 197 HIS B C 1
ATOM 1544 O O . HIS A 1 197 ? -1.625 37.101 -36.141 1.00 11.07 197 HIS B O 1
ATOM 1551 N N . PRO A 1 198 ? -0.014 38.500 -35.433 1.00 11.76 198 PRO B N 1
ATOM 1552 C CA . PRO A 1 198 ? -0.250 39.434 -36.540 1.00 10.99 198 PRO B CA 1
ATOM 1553 C C . PRO A 1 198 ? -0.245 38.913 -37.979 1.00 11.23 198 PRO B C 1
ATOM 1554 O O . PRO A 1 198 ? -0.871 39.528 -38.835 1.00 11.35 198 PRO B O 1
ATOM 1558 N N . TYR A 1 199 ? 0.443 37.808 -38.263 1.00 11.09 199 TYR B N 1
ATOM 1559 C CA . TYR A 1 199 ? 0.436 37.285 -39.634 1.00 10.49 199 TYR B CA 1
ATOM 1560 C C . TYR A 1 199 ? -0.736 36.326 -39.883 1.00 12.40 199 TYR B C 1
ATOM 1561 O O . TYR A 1 199 ? -1.047 35.999 -41.030 1.00 11.94 199 TYR B O 1
ATOM 1570 N N . PHE A 1 200 ? -1.372 35.875 -38.804 1.00 12.29 200 PHE B N 1
ATOM 1571 C CA . PHE A 1 200 ? -2.532 34.985 -38.886 1.00 11.46 200 PHE B CA 1
ATOM 1572 C C . PHE A 1 200 ? -3.427 35.388 -37.717 1.00 12.03 200 PHE B C 1
ATOM 1573 O O . PHE A 1 200 ? -3.451 34.738 -36.668 1.00 11.91 200 PHE B O 1
ATOM 1581 N N . THR A 1 201 ? -4.165 36.473 -37.917 1.00 11.59 201 THR B N 1
ATOM 1582 C CA . THR A 1 201 ? -5.021 37.050 -36.887 1.00 11.74 201 THR B CA 1
ATOM 1583 C C . THR A 1 201 ? -6.324 36.336 -36.549 1.00 12.47 201 THR B C 1
ATOM 1584 O O . THR A 1 201 ? -6.992 36.707 -35.579 1.00 12.06 201 THR B O 1
ATOM 1588 N N . GLN A 1 202 ? -6.691 35.327 -37.334 1.00 12.04 202 GLN B N 1
ATOM 1589 C CA . GLN A 1 202 ? -7.914 34.559 -37.084 1.00 11.63 202 GLN B CA 1
ATOM 1590 C C . GLN A 1 202 ? -9.180 35.410 -36.997 1.00 12.63 202 GLN B C 1
ATOM 1591 O O . GLN A 1 202 ? -9.991 35.229 -36.086 1.00 12.11 202 GLN B O 1
ATOM 1597 N N . PRO A 1 203 ? -9.392 36.321 -37.958 1.00 13.35 203 PRO B N 1
ATOM 1598 C CA . PRO A 1 203 ? -10.591 37.164 -37.907 1.00 14.26 203 PRO B CA 1
ATOM 1599 C C . PRO A 1 203 ? -11.935 36.447 -37.778 1.00 13.64 203 PRO B C 1
ATOM 1600 O O . PRO A 1 203 ? -12.727 36.764 -36.889 1.00 14.19 203 PRO B O 1
ATOM 1604 N N . LYS A 1 204 ? -12.198 35.484 -38.652 1.00 13.79 204 LYS B N 1
ATOM 1605 C CA . LYS A 1 204 ? -13.480 34.792 -38.600 1.00 13.93 204 LYS B CA 1
ATOM 1606 C C . LYS A 1 204 ? -13.646 33.808 -37.443 1.00 13.48 204 LYS B C 1
ATOM 1607 O O . LYS A 1 204 ? -14.723 33.738 -36.847 1.00 13.13 204 LYS B O 1
ATOM 1613 N N . LEU A 1 205 ? -12.596 33.061 -37.111 1.00 12.98 205 LEU B N 1
ATOM 1614 C CA . LEU A 1 205 ? -12.697 32.109 -36.008 1.00 12.70 205 LEU B CA 1
ATOM 1615 C C . LEU A 1 205 ? -12.801 32.848 -34.677 1.00 13.34 205 LEU B C 1
ATOM 1616 O O . LEU A 1 205 ? -13.512 32.410 -33.770 1.00 12.70 205 LEU B O 1
ATOM 1621 N N . LEU A 1 206 ? -12.102 33.972 -34.557 1.00 12.05 206 LEU B N 1
ATOM 1622 C CA . LEU A 1 206 ? -12.171 34.748 -33.324 1.00 12.69 206 LEU B CA 1
ATOM 1623 C C . LEU A 1 206 ? -13.594 35.270 -33.147 1.00 13.22 206 LEU B C 1
ATOM 1624 O O . LEU A 1 206 ? -14.174 35.165 -32.068 1.00 13.65 206 LEU B O 1
ATOM 1629 N N . LYS A 1 207 ? -14.158 35.824 -34.214 1.00 13.37 207 LYS B N 1
ATOM 1630 C CA . LYS A 1 207 ? -15.519 36.353 -34.166 1.00 14.92 207 LYS B CA 1
ATOM 1631 C C . LYS A 1 207 ? -16.498 35.251 -33.767 1.00 13.77 207 LYS B C 1
ATOM 1632 O O . LYS A 1 207 ? -17.350 35.446 -32.895 1.00 15.27 207 LYS B O 1
ATOM 1638 N N . PHE A 1 208 ? -16.374 34.091 -34.402 1.00 13.05 208 PHE B N 1
ATOM 1639 C CA . PHE A 1 208 ? -17.252 32.969 -34.0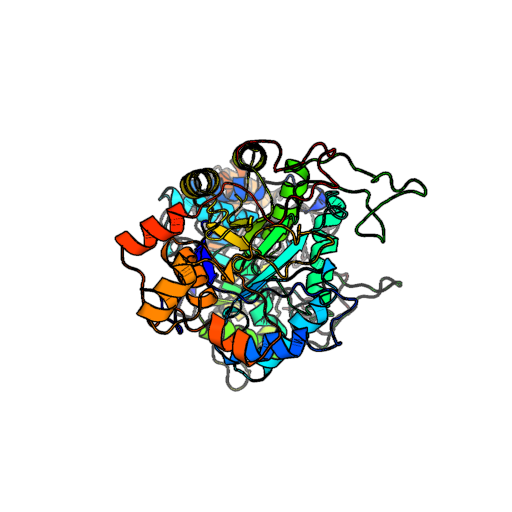93 1.00 14.20 208 PHE B CA 1
ATOM 1640 C C . PHE A 1 208 ? -17.141 32.570 -32.626 1.00 14.32 208 PHE B C 1
ATOM 1641 O O . PHE A 1 208 ? -18.150 32.380 -31.945 1.00 14.61 208 PHE B O 1
ATOM 1649 N N . CYS A 1 209 ? -15.913 32.426 -32.142 1.00 13.79 209 CYS B N 1
ATOM 1650 C CA . CYS A 1 209 ? -15.711 32.047 -30.750 1.00 13.95 209 CYS B CA 1
ATOM 1651 C C . CYS A 1 209 ? -16.278 33.091 -29.793 1.00 14.65 209 CYS B C 1
ATOM 1652 O O . CYS A 1 209 ? -16.920 32.737 -28.803 1.00 14.98 209 CYS B O 1
ATOM 1655 N N . GLN A 1 210 ? -16.061 34.372 -30.083 1.00 15.25 210 GLN B N 1
ATOM 1656 C CA . GLN A 1 210 ? -16.594 35.428 -29.224 1.00 16.82 210 GLN B CA 1
ATOM 1657 C C . GLN A 1 210 ? -18.115 35.322 -29.144 1.00 17.22 210 GLN B C 1
ATOM 1658 O O . GLN A 1 210 ? -18.701 35.473 -28.073 1.00 17.44 210 GLN B O 1
ATOM 1664 N N . GLN A 1 211 ? -18.749 35.053 -30.282 1.00 16.54 211 GLN B N 1
ATOM 1665 C CA . GLN A 1 211 ? -20.200 34.928 -30.345 1.00 18.22 211 GLN B CA 1
ATOM 1666 C C . GLN A 1 211 ? -20.725 33.733 -29.554 1.00 19.26 211 GLN B C 1
ATOM 1667 O O . GLN A 1 211 ? -21.916 33.657 -29.254 1.00 20.06 211 GLN B O 1
ATOM 1673 N N . HIS A 1 212 ? -19.838 32.801 -29.217 1.00 17.55 212 HIS B N 1
ATOM 1674 C CA . HIS A 1 212 ? -20.234 31.612 -28.470 1.00 17.94 212 HIS B CA 1
ATOM 1675 C C . HIS A 1 212 ? -19.570 31.551 -27.100 1.00 17.24 212 HIS B C 1
ATOM 1676 O O . HIS A 1 212 ? -19.531 30.499 -26.461 1.00 17.12 212 HIS B O 1
ATOM 1683 N N . ASP A 1 213 ? -19.056 32.690 -26.656 1.00 14.95 213 ASP B N 1
ATOM 1684 C CA . ASP A 1 213 ? -18.399 32.791 -25.360 1.00 16.10 213 ASP B CA 1
ATOM 1685 C C . ASP A 1 213 ? -17.243 31.817 -25.196 1.00 14.63 213 ASP B C 1
ATOM 1686 O O . ASP A 1 213 ? -17.055 31.233 -24.128 1.00 14.88 213 ASP B O 1
ATOM 1691 N N . ILE A 1 214 ? -16.478 31.642 -26.267 1.00 13.38 214 ILE B N 1
ATOM 1692 C CA . ILE A 1 214 ? -15.311 30.773 -26.256 1.00 13.50 214 ILE B CA 1
ATOM 1693 C C . ILE A 1 214 ? -14.099 31.687 -26.371 1.00 12.88 214 ILE B C 1
ATOM 1694 O O . ILE A 1 214 ? -14.014 32.504 -27.288 1.00 14.01 214 ILE B O 1
ATOM 1699 N N . VAL A 1 215 ? -13.178 31.562 -25.427 1.00 11.68 215 VAL B N 1
ATOM 1700 C CA . VAL A 1 215 ? -11.974 32.377 -25.420 1.00 12.33 215 VAL B CA 1
ATOM 1701 C C . VAL A 1 215 ? -10.884 31.727 -26.250 1.00 12.58 215 VAL B C 1
ATOM 1702 O O . VAL A 1 215 ? -10.626 30.529 -26.126 1.00 14.39 215 VAL B O 1
ATOM 1706 N N . ILE A 1 216 ? -10.252 32.511 -27.112 1.00 11.44 216 ILE B N 1
ATOM 1707 C CA . ILE A 1 216 ? -9.178 31.961 -27.912 1.00 12.11 216 ILE B CA 1
ATOM 1708 C C . ILE A 1 216 ? -7.852 32.137 -27.198 1.00 11.80 216 ILE B C 1
ATOM 1709 O O . ILE A 1 216 ? -7.562 33.206 -26.655 1.00 10.79 216 ILE B O 1
ATOM 1714 N N . THR A 1 217 ? -7.080 31.059 -27.148 1.00 11.08 217 THR B N 1
ATOM 1715 C CA . THR A 1 217 ? -5.743 31.123 -26.590 1.00 11.04 217 THR B CA 1
ATOM 1716 C C . THR A 1 217 ? -4.845 31.041 -27.819 1.00 10.76 217 THR B C 1
ATOM 1717 O O . THR A 1 217 ? -4.947 30.102 -28.617 1.00 10.91 217 THR B O 1
ATOM 1721 N N . ALA A 1 218 ? -3.988 32.040 -27.974 1.00 10.04 218 ALA B N 1
ATOM 1722 C CA . ALA A 1 218 ? -3.077 32.100 -29.104 1.00 10.48 218 ALA B CA 1
ATOM 1723 C C . ALA A 1 218 ? -1.795 31.320 -28.865 1.00 10.29 218 ALA B C 1
ATOM 1724 O O . ALA A 1 218 ? -0.958 31.737 -28.058 1.00 10.14 218 ALA B O 1
ATOM 1726 N N . TYR A 1 219 ? -1.646 30.172 -29.525 1.00 10.10 219 TYR B N 1
ATOM 1727 C CA . TYR A 1 219 ? -0.421 29.478 -29.431 1.00 10.40 219 TYR B CA 1
ATOM 1728 C C . TYR A 1 219 ? 0.521 30.078 -30.472 1.00 10.72 219 TYR B C 1
ATOM 1729 O O . TYR A 1 219 ? 0.069 30.749 -31.393 1.00 10.54 219 TYR B O 1
ATOM 1738 N N . SER A 1 220 ? 1.828 29.848 -30.327 1.00 10.67 220 SER B N 1
ATOM 1739 C CA . SER A 1 220 ? 2.810 30.427 -31.245 1.00 11.13 220 SER B CA 1
ATOM 1740 C C . SER A 1 220 ? 2.500 31.919 -31.427 1.00 11.58 220 SER B C 1
ATOM 1741 O O . SER A 1 220 ? 2.522 32.437 -32.542 1.00 11.68 220 SER B O 1
ATOM 1744 N N . PRO A 1 221 ? 2.234 32.639 -30.320 1.00 9.45 221 PRO B N 1
ATOM 1745 C CA . PRO A 1 221 ? 1.918 34.069 -30.408 1.00 10.15 221 PRO B CA 1
ATOM 1746 C C . PRO A 1 221 ? 3.064 34.953 -30.880 1.00 11.11 221 PRO B C 1
ATOM 1747 O O . PRO A 1 221 ? 2.850 36.114 -31.232 1.00 11.69 221 PRO B O 1
ATOM 1751 N N . LEU A 1 222 ? 4.275 34.401 -30.874 1.00 11.39 222 LEU B N 1
ATOM 1752 C CA . LEU A 1 222 ? 5.456 35.128 -31.320 1.00 12.25 222 LEU B CA 1
ATOM 1753 C C . LEU A 1 222 ? 5.917 34.620 -32.680 1.00 11.64 222 LEU B C 1
ATOM 1754 O O . LEU A 1 222 ? 7.016 34.948 -33.126 1.00 12.04 222 LEU B O 1
ATOM 1759 N N . GLY A 1 223 ? 5.087 33.801 -33.323 1.00 12.32 223 GLY B N 1
ATOM 1760 C CA . GLY A 1 223 ? 5.432 33.285 -34.640 1.00 11.70 223 GLY B CA 1
ATOM 1761 C C . GLY A 1 223 ? 6.228 31.989 -34.694 1.00 12.37 223 GLY B C 1
ATOM 1762 O O . GLY A 1 223 ? 6.770 31.648 -35.746 1.00 12.26 223 GLY B O 1
ATOM 1763 N N . THR A 1 224 ? 6.298 31.280 -33.568 1.00 11.70 224 THR B N 1
ATOM 1764 C CA . THR A 1 224 ? 7.004 29.997 -33.412 1.00 12.48 224 THR B CA 1
ATOM 1765 C C . THR A 1 224 ? 8.523 30.087 -33.288 1.00 13.28 224 THR B C 1
ATOM 1766 O O . THR A 1 224 ? 9.122 31.144 -33.477 1.00 13.26 224 THR B O 1
ATOM 1770 N N . SER A 1 225 ? 9.131 28.948 -32.965 1.00 14.50 225 SER B N 1
ATOM 1771 C CA . SER A 1 225 ? 10.579 28.844 -32.835 1.00 15.89 225 SER B CA 1
ATOM 1772 C C . SER A 1 225 ? 11.171 28.552 -34.214 1.00 17.02 225 SER B C 1
ATOM 1773 O O . SER A 1 225 ? 12.375 28.350 -34.360 1.00 17.61 225 SER B O 1
ATOM 1776 N N . ARG A 1 226 ? 10.297 28.525 -35.215 1.00 16.35 226 ARG B N 1
ATOM 1777 C CA . ARG A 1 226 ? 10.681 28.281 -36.599 1.00 17.69 226 ARG B CA 1
ATOM 1778 C C . ARG A 1 226 ? 11.449 26.979 -36.810 1.00 18.58 226 ARG B C 1
ATOM 1779 O O . ARG A 1 226 ? 12.436 26.932 -37.546 1.00 19.91 226 ARG B O 1
ATOM 1787 N N . ASN A 1 227 ? 10.971 25.921 -36.164 1.00 18.90 227 ASN B N 1
ATOM 1788 C CA . ASN A 1 227 ? 11.572 24.597 -36.279 1.00 20.45 227 ASN B CA 1
ATOM 1789 C C . ASN A 1 227 ? 11.098 24.010 -37.607 1.00 19.83 227 ASN B C 1
ATOM 1790 O O . ASN A 1 227 ? 9.902 23.822 -37.811 1.00 17.29 227 ASN B O 1
ATOM 1795 N N . PRO A 1 228 ? 12.034 23.712 -38.523 1.00 21.83 228 PRO B N 1
ATOM 1796 C CA . PRO A 1 228 ? 11.757 23.147 -39.850 1.00 21.95 228 PRO B CA 1
ATOM 1797 C C . PRO A 1 228 ? 10.833 21.927 -39.864 1.00 21.08 228 PRO B C 1
ATOM 1798 O O . PRO A 1 228 ? 10.214 21.623 -40.882 1.00 20.29 228 PRO B O 1
ATOM 1802 N N . ILE A 1 229 ? 10.744 21.232 -38.737 1.00 19.87 229 ILE B N 1
ATOM 1803 C CA . ILE A 1 229 ? 9.892 20.052 -38.641 1.00 19.43 229 ILE B CA 1
ATOM 1804 C C . ILE A 1 229 ? 8.412 20.416 -38.736 1.00 19.17 229 ILE B C 1
ATOM 1805 O O . ILE A 1 229 ? 7.625 19.694 -39.343 1.00 17.83 229 ILE B O 1
ATOM 1810 N N . TRP A 1 230 ? 8.040 21.546 -38.142 1.00 17.47 230 TRP B N 1
ATOM 1811 C CA . TRP A 1 230 ? 6.642 21.970 -38.131 1.00 17.32 230 TRP B CA 1
ATOM 1812 C C . TRP A 1 230 ? 6.359 23.314 -38.778 1.00 17.41 230 TRP B C 1
ATOM 1813 O O . TRP A 1 230 ? 5.231 23.582 -39.187 1.00 17.21 230 TRP B O 1
ATOM 1824 N N . VAL A 1 231 ? 7.376 24.159 -38.870 1.00 19.68 231 VAL B N 1
ATOM 1825 C CA . VAL A 1 231 ? 7.169 25.502 -39.384 1.00 22.01 231 VAL B CA 1
ATOM 1826 C C . VAL A 1 231 ? 7.347 25.772 -40.860 1.00 25.42 231 VAL B C 1
ATOM 1827 O O . VAL A 1 231 ? 8.268 25.273 -41.504 1.00 25.18 231 VAL B O 1
ATOM 1831 N N . ASN A 1 232 ? 6.438 26.592 -41.374 1.00 27.80 232 ASN B N 1
ATOM 1832 C CA . ASN A 1 232 ? 6.452 27.004 -42.765 1.00 29.87 232 ASN B CA 1
ATOM 1833 C C . ASN A 1 232 ? 7.450 28.148 -42.904 1.00 30.64 232 ASN B C 1
ATOM 1834 O O . ASN A 1 232 ? 7.077 29.321 -42.825 1.00 31.61 232 ASN B O 1
ATOM 1839 N N . VAL A 1 233 ? 8.716 27.797 -43.106 1.00 30.88 233 VAL B N 1
ATOM 1840 C CA . VAL A 1 233 ? 9.791 28.771 -43.256 1.00 31.21 233 VAL B CA 1
ATOM 1841 C C . VAL A 1 233 ? 9.509 29.778 -44.370 1.00 30.94 233 VAL B C 1
ATOM 1842 O O . VAL A 1 233 ? 10.021 30.899 -44.346 1.00 29.76 233 VAL B O 1
ATOM 1846 N N . SER A 1 234 ? 8.693 29.377 -45.341 1.00 31.28 234 SER B N 1
ATOM 1847 C CA . SER A 1 234 ? 8.358 30.246 -46.466 1.00 31.77 234 SER B CA 1
ATOM 1848 C C . SER A 1 234 ? 7.803 31.586 -45.996 1.00 30.86 234 SER B C 1
ATOM 1849 O O . SER A 1 234 ? 7.875 32.582 -46.715 1.00 31.04 234 SER B O 1
ATOM 1852 N N . SER A 1 235 ? 7.241 31.607 -44.790 1.00 29.68 235 SER B N 1
ATOM 1853 C CA . SER A 1 235 ? 6.690 32.838 -44.237 1.00 28.04 235 SER B CA 1
ATOM 1854 C C . SER A 1 235 ? 7.782 33.493 -43.389 1.00 26.78 235 SER B C 1
ATOM 1855 O O . SER A 1 235 ? 8.299 32.884 -42.453 1.00 27.07 235 SER B O 1
ATOM 1858 N N . PRO A 1 236 ? 8.142 34.747 -43.711 1.00 24.63 236 PRO B N 1
ATOM 1859 C CA . PRO A 1 236 ? 9.176 35.520 -43.011 1.00 21.77 236 PRO B CA 1
ATOM 1860 C C . PRO A 1 236 ? 9.020 35.543 -41.493 1.00 19.00 236 PRO B C 1
ATOM 1861 O O . PRO A 1 236 ? 7.915 35.393 -40.974 1.00 18.13 236 PRO B O 1
ATOM 1865 N N . PRO A 1 237 ? 10.132 35.728 -40.762 1.00 16.97 237 PRO B N 1
ATOM 1866 C CA . PRO A 1 237 ? 10.090 35.763 -39.296 1.00 16.82 237 PRO B CA 1
ATOM 1867 C C . PRO A 1 237 ? 9.236 36.908 -38.777 1.00 15.13 237 PRO B C 1
ATOM 1868 O O . PRO A 1 237 ? 9.502 38.073 -39.059 1.00 15.86 237 PRO B O 1
ATOM 1872 N N . LEU A 1 238 ? 8.209 36.566 -38.009 1.00 13.95 238 LEU B N 1
ATOM 1873 C CA . LEU A 1 238 ? 7.305 37.559 -37.457 1.00 13.66 238 LEU B CA 1
ATOM 1874 C C . LEU A 1 238 ? 7.991 38.690 -36.696 1.00 13.27 238 LEU B C 1
ATOM 1875 O O . LEU A 1 238 ? 7.689 39.863 -36.914 1.00 12.94 238 LEU B O 1
ATOM 1880 N N . LEU A 1 239 ? 8.917 38.348 -35.806 1.00 13.61 239 LEU B N 1
ATOM 1881 C CA . LEU A 1 239 ? 9.572 39.372 -35.000 1.00 14.10 239 LEU B CA 1
ATOM 1882 C C . LEU A 1 239 ? 10.522 40.295 -35.755 1.00 14.71 239 LEU B C 1
ATOM 1883 O O . LEU A 1 239 ? 11.045 41.247 -35.184 1.00 15.17 239 LEU B O 1
ATOM 1888 N N . LYS A 1 240 ? 10.733 40.026 -37.039 1.00 15.42 240 LYS B N 1
ATOM 1889 C CA . LYS A 1 240 ? 11.606 40.870 -37.852 1.00 15.06 240 LYS B CA 1
ATOM 1890 C C . LYS A 1 240 ? 10.771 41.847 -38.675 1.00 15.37 240 LYS B C 1
ATOM 1891 O O . LYS A 1 240 ? 11.310 42.680 -39.403 1.00 14.97 240 LYS B O 1
ATOM 1897 N N . ASP A 1 241 ? 9.453 41.743 -38.544 1.00 13.89 241 ASP B N 1
ATOM 1898 C CA . ASP A 1 241 ? 8.544 42.605 -39.285 1.00 13.63 241 ASP B CA 1
ATOM 1899 C C . ASP A 1 241 ? 8.855 44.079 -39.057 1.00 13.73 241 ASP B C 1
ATOM 1900 O O . ASP A 1 241 ? 8.961 44.539 -37.920 1.00 13.85 241 ASP B O 1
ATOM 1905 N N . ALA A 1 242 ? 8.998 44.818 -40.153 1.00 13.65 242 ALA B N 1
ATOM 1906 C CA . ALA A 1 242 ? 9.327 46.235 -40.090 1.00 13.33 242 ALA B CA 1
ATOM 1907 C C . ALA A 1 242 ? 8.360 47.058 -39.247 1.00 13.27 242 ALA B C 1
ATOM 1908 O O . ALA A 1 242 ? 8.783 47.806 -38.366 1.00 13.63 242 ALA B O 1
ATOM 1910 N N . LEU A 1 243 ? 7.066 46.922 -39.518 1.00 12.44 243 LEU B N 1
ATOM 1911 C CA . LEU A 1 243 ? 6.056 47.670 -38.780 1.00 13.16 243 LEU B CA 1
ATOM 1912 C C . LEU A 1 243 ? 6.033 47.326 -37.292 1.00 12.69 243 LEU B C 1
ATOM 1913 O O . LEU A 1 243 ? 5.972 48.217 -36.450 1.00 13.58 243 LEU B O 1
ATOM 1918 N N . LEU A 1 244 ? 6.077 46.040 -36.964 1.00 12.00 244 LEU B N 1
ATOM 1919 C CA . LEU A 1 244 ? 6.066 45.652 -35.559 1.00 12.62 244 LEU B CA 1
ATOM 1920 C C . LEU A 1 244 ? 7.249 46.264 -34.810 1.00 12.88 244 LEU B C 1
ATOM 1921 O O . LEU A 1 244 ? 7.114 46.688 -33.660 1.00 13.67 244 LEU B O 1
ATOM 1926 N N . ASN A 1 245 ? 8.408 46.317 -35.456 1.00 12.97 245 ASN B N 1
ATOM 1927 C CA . ASN A 1 245 ? 9.579 46.901 -34.815 1.00 13.88 245 ASN B CA 1
ATOM 1928 C C . ASN A 1 245 ? 9.462 48.418 -34.692 1.00 14.09 245 ASN B C 1
ATOM 1929 O O . ASN A 1 245 ? 9.872 48.993 -33.685 1.00 15.64 245 ASN B O 1
ATOM 1934 N N . SER A 1 246 ? 8.895 49.066 -35.707 1.00 14.17 246 SER B N 1
ATOM 1935 C CA . SER A 1 246 ? 8.740 50.515 -35.667 1.00 15.63 246 SER B CA 1
ATOM 1936 C C . SER A 1 246 ? 7.730 50.905 -34.592 1.00 15.90 246 SER B C 1
ATOM 1937 O O . SER A 1 246 ? 7.912 51.905 -33.899 1.00 16.13 246 SER B O 1
ATOM 1940 N N . LEU A 1 247 ? 6.671 50.114 -34.445 1.00 14.45 247 LEU B N 1
ATOM 1941 C CA . LEU A 1 247 ? 5.666 50.401 -33.426 1.00 13.89 247 LEU B CA 1
ATOM 1942 C C . LEU A 1 247 ? 6.285 50.205 -32.046 1.00 13.86 247 LEU B C 1
ATOM 1943 O O . LEU A 1 247 ? 5.965 50.925 -31.101 1.00 14.20 247 LEU B O 1
ATOM 1948 N N . GLY A 1 248 ? 7.185 49.233 -31.937 1.00 14.19 248 GLY B N 1
ATOM 1949 C CA . GLY A 1 248 ? 7.842 48.986 -30.668 1.00 15.02 248 GLY B CA 1
ATOM 1950 C C . GLY A 1 248 ? 8.626 50.208 -30.227 1.00 15.38 248 GLY B C 1
ATOM 1951 O O . GLY A 1 248 ? 8.605 50.579 -29.052 1.00 14.76 248 GLY B O 1
ATOM 1952 N N . LYS A 1 249 ? 9.315 50.842 -31.172 1.00 15.73 249 LYS B N 1
ATOM 1953 C CA . LYS A 1 249 ? 10.109 52.026 -30.864 1.00 17.21 249 LYS B CA 1
ATOM 1954 C C . LYS A 1 249 ? 9.272 53.174 -30.307 1.00 17.64 249 LYS B C 1
ATOM 1955 O O . LYS A 1 249 ? 9.796 54.035 -29.600 1.00 18.44 249 LYS B O 1
ATOM 1961 N N . ARG A 1 250 ? 7.976 53.184 -30.614 1.00 16.40 250 ARG B N 1
ATOM 1962 C CA . ARG A 1 250 ? 7.087 54.235 -30.122 1.00 16.37 250 ARG B CA 1
ATOM 1963 C C . ARG A 1 250 ? 6.883 54.145 -28.616 1.00 16.76 250 ARG B C 1
ATOM 1964 O O . ARG A 1 250 ? 6.573 55.143 -27.966 1.00 17.99 250 ARG B O 1
ATOM 1972 N N . TYR A 1 251 ? 7.051 52.945 -28.068 1.00 16.29 251 TYR B N 1
ATOM 1973 C CA . TYR A 1 251 ? 6.861 52.721 -26.639 1.00 15.79 251 TYR B CA 1
ATOM 1974 C C . TYR A 1 251 ? 8.089 52.128 -25.969 1.00 16.89 251 TYR B C 1
ATOM 1975 O O . TYR A 1 251 ? 8.022 51.697 -24.819 1.00 17.07 251 TYR B O 1
ATOM 1984 N N . ASN A 1 252 ? 9.207 52.119 -26.684 1.00 16.51 252 ASN B N 1
ATOM 1985 C CA . ASN A 1 252 ? 10.438 51.534 -26.171 1.00 17.42 252 ASN B CA 1
ATOM 1986 C C . ASN A 1 252 ? 10.156 50.083 -25.783 1.00 16.73 252 ASN B C 1
ATOM 1987 O O . ASN A 1 252 ? 10.520 49.619 -24.698 1.00 16.99 252 ASN B O 1
ATOM 1992 N N . LYS A 1 253 ? 9.479 49.385 -26.688 1.00 15.42 253 LYS B N 1
ATOM 1993 C CA . LYS A 1 253 ? 9.129 47.984 -26.511 1.00 14.57 253 LYS B CA 1
ATOM 1994 C C . LYS A 1 253 ? 9.645 47.216 -27.721 1.00 14.65 253 LYS B C 1
ATOM 1995 O O . LYS A 1 253 ? 9.909 47.800 -28.771 1.00 15.48 253 LYS B O 1
ATOM 2001 N N . THR A 1 254 ? 9.789 45.907 -27.569 1.00 13.89 254 THR B N 1
ATOM 2002 C CA . THR A 1 254 ? 10.263 45.064 -28.658 1.00 13.19 254 THR B CA 1
ATOM 2003 C C . THR A 1 254 ? 9.072 44.607 -29.490 1.00 13.27 254 THR B C 1
ATOM 2004 O O . THR A 1 254 ? 7.923 44.745 -29.071 1.00 12.66 254 THR B O 1
ATOM 2008 N N . ALA A 1 255 ? 9.347 44.070 -30.674 1.00 13.27 255 ALA B N 1
ATOM 2009 C CA . ALA A 1 255 ? 8.287 43.573 -31.541 1.00 13.27 255 ALA B CA 1
ATOM 2010 C C . ALA A 1 255 ? 7.514 42.486 -30.791 1.00 12.96 255 ALA B C 1
ATOM 2011 O O . ALA A 1 255 ? 6.292 42.406 -30.891 1.00 12.85 255 ALA B O 1
ATOM 2013 N N . ALA A 1 256 ? 8.232 41.660 -30.032 1.00 12.57 256 ALA B N 1
ATOM 2014 C CA . ALA A 1 256 ? 7.599 40.592 -29.260 1.00 12.63 256 ALA B CA 1
ATOM 2015 C C . ALA A 1 256 ? 6.577 41.180 -28.293 1.00 11.85 256 ALA B C 1
ATOM 2016 O O . ALA A 1 256 ? 5.464 40.672 -28.161 1.00 12.77 256 ALA B O 1
ATOM 2018 N N . GLN A 1 257 ? 6.957 42.255 -27.612 1.00 12.44 257 GLN B N 1
ATOM 2019 C CA . GLN A 1 257 ? 6.044 42.881 -26.668 1.00 11.71 257 GLN B CA 1
ATOM 2020 C C . GLN A 1 257 ? 4.831 43.481 -27.376 1.00 11.06 257 GLN B C 1
ATOM 2021 O O . GLN A 1 257 ? 3.719 43.453 -26.851 1.00 11.71 257 GLN B O 1
ATOM 2027 N N . ILE A 1 258 ? 5.042 44.008 -28.578 1.00 11.36 258 ILE B N 1
ATOM 2028 C CA . ILE A 1 258 ? 3.950 44.591 -29.343 1.00 11.46 258 ILE B CA 1
ATOM 2029 C C . ILE A 1 258 ? 2.950 43.513 -29.770 1.00 11.55 258 ILE B C 1
ATOM 2030 O O . ILE A 1 258 ? 1.740 43.691 -29.623 1.00 11.42 258 ILE B O 1
ATOM 2035 N N . VAL A 1 259 ? 3.447 42.391 -30.289 1.00 12.82 259 VAL B N 1
ATOM 2036 C CA . VAL A 1 259 ? 2.550 41.327 -30.730 1.00 12.91 259 VAL B CA 1
ATOM 2037 C C . VAL A 1 259 ? 1.768 40.698 -29.576 1.00 10.57 259 VAL B C 1
ATOM 2038 O O . VAL A 1 259 ? 0.615 40.309 -29.748 1.00 11.64 259 VAL B O 1
ATOM 2042 N N . LEU A 1 260 ? 2.386 40.602 -28.403 1.00 11.78 260 LEU B N 1
ATOM 2043 C CA . LEU A 1 260 ? 1.700 40.034 -27.245 1.00 10.86 260 LEU B CA 1
ATOM 2044 C C . LEU A 1 260 ? 0.627 41.011 -26.759 1.00 10.10 260 LEU B C 1
ATOM 2045 O O . LEU A 1 260 ? -0.505 40.617 -26.477 1.00 10.88 260 LEU B O 1
ATOM 2050 N N . ARG A 1 261 ? 0.979 42.292 -26.688 1.00 10.66 261 ARG B N 1
ATOM 2051 C CA . ARG A 1 261 ? 0.022 43.304 -26.256 1.00 11.41 261 ARG B CA 1
ATOM 2052 C C . ARG A 1 261 ? -1.160 43.347 -27.220 1.00 10.19 261 ARG B C 1
ATOM 2053 O O . ARG A 1 261 ? -2.305 43.519 -26.807 1.00 11.17 261 ARG B O 1
ATOM 2061 N N . PHE A 1 262 ? -0.878 43.197 -28.511 1.00 10.68 262 PHE B N 1
ATOM 2062 C CA . PHE A 1 262 ? -1.927 43.205 -29.522 1.00 11.60 262 PHE B CA 1
ATOM 2063 C C . PHE A 1 262 ? -3.013 42.188 -29.192 1.00 10.23 262 PHE B C 1
ATOM 2064 O O . PHE A 1 262 ? -4.204 42.520 -29.152 1.00 11.35 262 PHE B O 1
ATOM 2072 N N . ASN A 1 263 ? -2.617 40.941 -28.958 1.00 10.79 263 ASN B N 1
ATOM 2073 C CA . ASN A 1 263 ? -3.613 39.929 -28.661 1.00 10.62 263 ASN B CA 1
ATOM 2074 C C . ASN A 1 263 ? -4.282 40.064 -27.300 1.00 9.52 263 ASN B C 1
ATOM 2075 O O . ASN A 1 263 ? -5.500 39.947 -27.213 1.00 11.35 263 ASN B O 1
ATOM 2080 N N . ILE A 1 264 ? -3.529 40.335 -26.240 1.00 11.29 264 ILE B N 1
ATOM 2081 C CA . ILE A 1 264 ? -4.204 40.440 -24.952 1.00 11.08 264 ILE B CA 1
ATOM 2082 C C . ILE A 1 264 ? -5.146 41.637 -24.913 1.00 12.38 264 ILE B C 1
ATOM 2083 O O . ILE A 1 264 ? -6.193 41.585 -24.270 1.00 12.71 264 ILE B O 1
ATOM 2088 N N . GLN A 1 265 ? -4.805 42.699 -25.635 1.00 12.31 265 GLN B N 1
ATOM 2089 C CA . GLN A 1 265 ? -5.652 43.884 -25.626 1.00 13.58 265 GLN B CA 1
ATOM 2090 C C . GLN A 1 265 ? -7.016 43.624 -26.257 1.00 13.65 265 GLN B C 1
ATOM 2091 O O . GLN A 1 265 ? -7.984 44.333 -25.973 1.00 16.46 265 GLN B O 1
ATOM 2097 N N . ARG A 1 266 ? -7.101 42.606 -27.108 1.00 13.91 266 ARG B N 1
ATOM 2098 C CA . ARG A 1 266 ? -8.374 42.277 -27.730 1.00 14.42 266 ARG B CA 1
ATOM 2099 C C . ARG A 1 266 ? -9.013 41.026 -27.126 1.00 14.40 266 ARG B C 1
ATOM 2100 O O . ARG A 1 266 ? -9.886 40.401 -27.730 1.00 14.77 266 ARG B O 1
ATOM 2108 N N . GLY A 1 267 ? -8.564 40.669 -25.926 1.00 13.48 267 GLY B N 1
ATOM 2109 C CA . GLY A 1 267 ? -9.140 39.534 -25.224 1.00 12.21 267 GLY B CA 1
ATOM 2110 C C . GLY A 1 267 ? -8.646 38.147 -25.574 1.00 12.35 267 GLY B C 1
ATOM 2111 O O . GLY A 1 267 ? -9.266 37.153 -25.187 1.00 12.70 267 GLY B O 1
ATOM 2112 N N . VAL A 1 268 ? -7.545 38.071 -26.313 1.00 9.92 268 VAL B N 1
ATOM 2113 C CA . VAL A 1 268 ? -6.978 36.785 -26.683 1.00 11.30 268 VAL B CA 1
ATOM 2114 C C . VAL A 1 268 ? -5.842 36.443 -25.725 1.00 10.63 268 VAL B C 1
ATOM 2115 O O . VAL A 1 268 ? -4.923 37.233 -25.524 1.00 11.80 268 VAL B O 1
ATOM 2119 N N . VAL A 1 269 ? -5.922 35.260 -25.126 1.00 10.04 269 VAL B N 1
ATOM 2120 C CA . VAL A 1 269 ? -4.903 34.790 -24.195 1.00 11.13 269 VAL B CA 1
ATOM 2121 C C . VAL A 1 269 ? -3.646 34.459 -25.001 1.00 10.87 269 VAL B C 1
ATOM 2122 O O . VAL A 1 269 ? -3.745 33.903 -26.095 1.00 11.98 269 VAL B O 1
ATOM 2126 N N . VAL A 1 270 ? -2.473 34.815 -24.485 1.00 10.39 270 VAL B N 1
ATOM 2127 C CA . VAL A 1 270 ? -1.227 34.518 -25.187 1.00 10.84 270 VAL B CA 1
ATOM 2128 C C . VAL A 1 270 ? -0.341 33.624 -24.324 1.00 10.63 270 VAL B C 1
ATOM 2129 O O . VAL A 1 270 ? -0.224 33.836 -23.116 1.00 11.15 270 VAL B O 1
ATOM 2133 N N . ILE A 1 271 ? 0.275 32.615 -24.936 1.00 10.02 271 ILE B N 1
ATOM 2134 C CA . ILE A 1 271 ? 1.139 31.706 -24.190 1.00 9.58 271 ILE B CA 1
ATOM 2135 C C . ILE A 1 271 ? 2.534 31.611 -24.801 1.00 8.89 271 ILE B C 1
ATOM 2136 O O . ILE A 1 271 ? 3.003 30.529 -25.159 1.00 9.92 271 ILE B O 1
ATOM 2141 N N . PRO A 1 272 ? 3.225 32.754 -24.907 1.00 9.65 272 PRO B N 1
ATOM 2142 C CA . PRO A 1 272 ? 4.573 32.777 -25.478 1.00 9.82 272 PRO B CA 1
ATOM 2143 C C . PRO A 1 272 ? 5.523 31.862 -24.720 1.00 9.72 272 PRO B C 1
ATOM 2144 O O . PRO A 1 272 ? 5.494 31.800 -23.484 1.00 11.41 272 PRO B O 1
ATOM 2148 N N . LYS A 1 273 ? 6.363 31.155 -25.462 1.00 10.83 273 LYS B N 1
ATOM 2149 C CA . LYS A 1 273 ? 7.343 30.278 -24.853 1.00 10.52 273 LYS B CA 1
ATOM 2150 C C . LYS A 1 273 ? 8.734 30.881 -24.889 1.00 10.76 273 LYS B C 1
ATOM 2151 O O . LYS A 1 273 ? 9.173 31.398 -25.914 1.00 11.53 273 LYS B O 1
ATOM 2157 N N . SER A 1 274 ? 9.408 30.828 -23.748 1.00 13.08 274 SER B N 1
ATOM 2158 C CA . SER A 1 274 ? 10.789 31.266 -23.647 1.00 12.25 274 SER B CA 1
ATOM 2159 C C . SER A 1 274 ? 11.443 30.547 -22.487 1.00 12.35 274 SER B C 1
ATOM 2160 O O . SER A 1 274 ? 10.873 30.460 -21.394 1.00 12.83 274 SER B O 1
ATOM 2163 N N . PHE A 1 275 ? 12.631 30.013 -22.740 1.00 13.09 275 PHE B N 1
ATOM 2164 C CA . PHE A 1 275 ? 13.399 29.337 -21.709 1.00 12.30 275 PHE B CA 1
ATOM 2165 C C . PHE A 1 275 ? 14.630 30.194 -21.430 1.00 13.22 275 PHE B C 1
ATOM 2166 O O . PHE A 1 275 ? 15.637 29.717 -20.905 1.00 13.51 275 PHE B O 1
ATOM 2174 N N . ASN A 1 276 ? 14.529 31.473 -21.784 1.00 14.10 276 ASN B N 1
ATOM 2175 C CA . ASN A 1 276 ? 15.609 32.434 -21.578 1.00 14.26 276 ASN B CA 1
ATOM 2176 C C . ASN A 1 276 ? 15.187 33.415 -20.484 1.00 15.58 276 ASN B C 1
ATOM 2177 O O . ASN A 1 276 ? 14.129 34.035 -20.564 1.00 15.18 276 ASN B O 1
ATOM 2182 N N . LEU A 1 277 ? 16.019 33.537 -19.454 1.00 16.41 277 LEU B N 1
ATOM 2183 C CA . LEU A 1 277 ? 15.740 34.421 -18.326 1.00 17.95 277 LEU B CA 1
ATOM 2184 C C . LEU A 1 277 ? 15.251 35.810 -18.729 1.00 17.76 277 LEU B C 1
ATOM 2185 O O . LEU A 1 277 ? 14.198 36.266 -18.275 1.00 17.57 277 LEU B O 1
ATOM 2190 N N . GLU A 1 278 ? 16.019 36.472 -19.588 1.00 17.20 278 GLU B N 1
ATOM 2191 C CA . GLU A 1 278 ? 15.693 37.820 -20.038 1.00 16.27 278 GLU B CA 1
ATOM 2192 C C . GLU A 1 278 ? 14.409 37.920 -20.853 1.00 15.57 278 GLU B C 1
ATOM 2193 O O . GLU A 1 278 ? 13.606 38.829 -20.647 1.00 14.92 278 GLU B O 1
ATOM 2199 N N . ARG A 1 279 ? 14.210 36.987 -21.777 1.00 14.53 279 ARG B N 1
ATOM 2200 C CA . ARG A 1 279 ? 13.019 37.027 -22.611 1.00 14.38 279 ARG B CA 1
ATOM 2201 C C . ARG A 1 279 ? 11.749 36.648 -21.854 1.00 13.57 279 ARG B C 1
ATOM 2202 O O . ARG A 1 279 ? 10.672 37.153 -22.157 1.00 13.91 279 ARG B O 1
ATOM 2210 N N . ILE A 1 280 ? 11.868 35.774 -20.859 1.00 14.22 280 ILE B N 1
ATOM 2211 C CA . ILE A 1 280 ? 10.701 35.408 -20.063 1.00 14.30 280 ILE B CA 1
ATOM 2212 C C . ILE A 1 280 ? 10.184 36.684 -19.388 1.00 13.83 280 ILE B C 1
ATOM 2213 O O . ILE A 1 280 ? 8.978 36.941 -19.352 1.00 14.18 280 ILE B O 1
ATOM 2218 N N . LYS A 1 281 ? 11.107 37.482 -18.857 1.00 14.87 281 LYS B N 1
ATOM 2219 C CA . LYS A 1 281 ? 10.751 38.731 -18.193 1.00 15.88 281 LYS B CA 1
ATOM 2220 C C . LYS A 1 281 ? 10.235 39.755 -19.198 1.00 14.59 281 LYS B C 1
ATOM 2221 O O . LYS A 1 281 ? 9.257 40.458 -18.943 1.00 14.80 281 LYS B O 1
ATOM 2227 N N . GLU A 1 282 ? 10.893 39.832 -20.348 1.00 14.45 282 GLU B N 1
ATOM 2228 C CA . GLU A 1 282 ? 10.491 40.771 -21.386 1.00 13.89 282 GLU B CA 1
ATOM 2229 C C . GLU A 1 282 ? 9.050 40.553 -21.850 1.00 12.36 282 GLU B C 1
ATOM 2230 O O . GLU A 1 282 ? 8.274 41.505 -21.966 1.00 12.27 282 GLU B O 1
ATOM 2236 N N . ASN A 1 283 ? 8.692 39.299 -22.108 1.00 11.13 283 ASN B N 1
ATOM 2237 C CA . ASN A 1 283 ? 7.351 38.982 -22.589 1.00 11.90 283 ASN B CA 1
ATOM 2238 C C . ASN A 1 283 ? 6.237 39.324 -21.612 1.00 10.95 283 ASN B C 1
ATOM 2239 O O . ASN A 1 283 ? 5.094 39.512 -22.013 1.00 12.39 283 ASN B O 1
ATOM 2244 N N . PHE A 1 284 ? 6.570 39.407 -20.329 1.00 11.92 284 PHE B N 1
ATOM 2245 C CA . PHE A 1 284 ? 5.582 39.710 -19.302 1.00 12.15 284 PHE B CA 1
ATOM 2246 C C . PHE A 1 284 ? 5.360 41.211 -19.115 1.00 12.32 284 PHE B C 1
ATOM 2247 O O . PHE A 1 284 ? 4.360 41.620 -18.529 1.00 13.53 284 PHE B O 1
ATOM 2255 N N . GLN A 1 285 ? 6.282 42.029 -19.616 1.00 13.20 285 GLN B N 1
ATOM 2256 C CA . GLN A 1 285 ? 6.174 43.479 -19.461 1.00 13.81 285 GLN B CA 1
ATOM 2257 C C . GLN A 1 285 ? 5.273 44.088 -20.528 1.00 14.18 285 GLN B C 1
ATOM 2258 O O . GLN A 1 285 ? 5.722 44.877 -21.363 1.00 14.91 285 GLN B O 1
ATOM 2264 N N . ILE A 1 286 ? 3.993 43.735 -20.479 1.00 13.46 286 ILE B N 1
ATOM 2265 C CA . ILE A 1 286 ? 3.031 44.220 -21.459 1.00 13.18 286 ILE B CA 1
ATOM 2266 C C . ILE A 1 286 ? 1.788 44.833 -20.819 1.00 12.90 286 ILE B C 1
ATOM 2267 O O . ILE A 1 286 ? 0.739 44.933 -21.449 1.00 13.52 286 ILE B O 1
ATOM 2272 N N . PHE A 1 287 ? 1.918 45.250 -19.564 1.00 13.19 287 PHE B N 1
ATOM 2273 C CA . PHE A 1 287 ? 0.805 45.854 -18.845 1.00 13.67 287 PHE B CA 1
ATOM 2274 C C . PHE A 1 287 ? 1.088 47.314 -18.505 1.00 14.38 287 PHE B C 1
ATOM 2275 O O . PHE A 1 287 ? 0.254 47.977 -17.890 1.00 16.82 287 PHE B O 1
ATOM 2283 N N . ASP A 1 288 ? 2.258 47.809 -18.907 1.00 14.12 288 ASP B N 1
ATOM 2284 C CA . ASP A 1 288 ? 2.648 49.190 -18.623 1.00 15.26 288 ASP B CA 1
ATOM 2285 C C . ASP A 1 288 ? 2.472 50.130 -19.816 1.00 15.84 288 ASP B C 1
ATOM 2286 O O . ASP A 1 288 ? 2.965 51.259 -19.808 1.00 15.79 288 ASP B O 1
ATOM 2291 N N . PHE A 1 289 ? 1.778 49.654 -20.841 1.00 15.28 289 PHE B N 1
ATOM 2292 C CA . PHE A 1 289 ? 1.494 50.461 -22.021 1.00 14.46 289 PHE B CA 1
ATOM 2293 C C . PHE A 1 289 ? 0.306 49.840 -22.730 1.00 15.13 289 PHE B C 1
ATOM 2294 O O . PHE A 1 289 ? -0.147 48.753 -22.369 1.00 13.86 289 PHE B O 1
ATOM 2302 N N . SER A 1 290 ? -0.214 50.545 -23.724 1.00 14.56 290 SER B N 1
ATOM 2303 C CA . SER A 1 290 ? -1.334 50.045 -24.497 1.00 14.15 290 SER B CA 1
ATOM 2304 C C . SER A 1 290 ? -1.148 50.497 -25.931 1.00 14.39 290 SER B C 1
ATOM 2305 O O . SER A 1 290 ? -0.358 51.398 -26.215 1.00 14.69 290 SER B O 1
ATOM 2308 N N . LEU A 1 291 ? -1.869 49.855 -26.837 1.00 12.52 291 LEU B N 1
ATOM 2309 C CA . LEU A 1 291 ? -1.809 50.209 -28.244 1.00 12.76 291 LEU B CA 1
ATOM 2310 C C . LEU A 1 291 ? -3.019 51.081 -28.541 1.00 13.21 291 LEU B C 1
ATOM 2311 O O . LEU A 1 291 ? -4.102 50.851 -28.004 1.00 13.23 291 LEU B O 1
ATOM 2316 N N . THR A 1 292 ? -2.835 52.101 -29.370 1.00 12.69 292 THR B N 1
ATOM 2317 C CA . THR A 1 292 ? -3.944 52.976 -29.724 1.00 13.31 292 THR B CA 1
ATOM 2318 C C . THR A 1 292 ? -4.874 52.204 -30.650 1.00 12.37 292 THR B C 1
ATOM 2319 O O . THR A 1 292 ? -4.510 51.142 -31.163 1.00 12.22 292 THR B O 1
ATOM 2323 N N . GLU A 1 293 ? -6.075 52.730 -30.863 1.00 13.14 293 GLU B N 1
ATOM 2324 C CA . GLU A 1 293 ? -7.019 52.069 -31.750 1.00 13.86 293 GLU B CA 1
ATOM 2325 C C . GLU A 1 293 ? -6.450 52.002 -33.163 1.00 14.05 293 GLU B C 1
ATOM 2326 O O . GLU A 1 293 ? -6.700 51.042 -33.888 1.00 13.96 293 GLU B O 1
ATOM 2332 N N . GLU A 1 294 ? -5.676 53.011 -33.552 1.00 14.00 294 GLU B N 1
ATOM 2333 C CA . GLU A 1 294 ? -5.078 53.005 -34.883 1.00 13.47 294 GLU B CA 1
ATOM 2334 C C . GLU A 1 294 ? -3.991 51.940 -34.972 1.00 13.19 294 GLU B C 1
ATOM 2335 O O . GLU A 1 294 ? -3.862 51.265 -35.987 1.00 13.51 294 GLU B O 1
ATOM 2341 N N . GLU A 1 295 ? -3.202 51.785 -33.913 1.00 12.13 295 GLU B N 1
ATOM 2342 C CA . GLU A 1 295 ? -2.149 50.778 -33.922 1.00 10.93 295 GLU B CA 1
ATOM 2343 C C . GLU A 1 295 ? -2.743 49.371 -33.955 1.00 11.38 295 GLU B C 1
ATOM 2344 O O . GLU A 1 295 ? -2.193 48.478 -34.597 1.00 12.16 295 GLU B O 1
ATOM 2350 N N . MET A 1 296 ? -3.872 49.169 -33.280 1.00 10.95 296 MET B N 1
ATOM 2351 C CA . MET A 1 296 ? -4.509 47.859 -33.305 1.00 11.54 296 MET B CA 1
ATOM 2352 C C . MET A 1 296 ? -4.906 47.551 -34.746 1.00 11.81 296 MET B C 1
ATOM 2353 O O . MET A 1 296 ? -4.777 46.415 -35.206 1.00 11.59 296 MET B O 1
ATOM 2358 N N . LYS A 1 297 ? -5.392 48.562 -35.460 1.00 11.81 297 LYS B N 1
ATOM 2359 C CA . LYS A 1 297 ? -5.778 48.372 -36.855 1.00 12.39 297 LYS B CA 1
ATOM 2360 C C . LYS A 1 297 ? -4.540 48.192 -37.735 1.00 12.65 297 LYS B C 1
ATOM 2361 O O . LYS A 1 297 ? -4.573 47.425 -38.699 1.00 12.28 297 LYS B O 1
ATOM 2367 N N . ASP A 1 298 ? -3.452 48.891 -37.409 1.00 11.57 298 ASP B N 1
ATOM 2368 C CA . ASP A 1 298 ? -2.208 48.760 -38.172 1.00 11.79 298 ASP B CA 1
ATOM 2369 C C . ASP A 1 298 ? -1.735 47.312 -38.111 1.00 11.79 298 ASP B C 1
ATOM 2370 O O . ASP A 1 298 ? -1.314 46.735 -39.111 1.00 11.31 298 ASP B O 1
ATOM 2375 N N . ILE A 1 299 ? -1.799 46.739 -36.916 1.00 11.40 299 ILE B N 1
ATOM 2376 C CA . ILE A 1 299 ? -1.357 45.377 -36.686 1.00 10.89 299 ILE B CA 1
ATOM 2377 C C . ILE A 1 299 ? -2.302 44.346 -37.293 1.00 12.04 299 ILE B C 1
ATOM 2378 O O . ILE A 1 299 ? -1.852 43.350 -37.858 1.00 11.33 299 ILE B O 1
ATOM 2383 N N . GLU A 1 300 ? -3.607 44.579 -37.195 1.00 12.84 300 GLU B N 1
ATOM 2384 C CA . GLU A 1 300 ? -4.571 43.655 -37.787 1.00 12.85 300 GLU B CA 1
ATOM 2385 C C . GLU A 1 300 ? -4.303 43.546 -39.287 1.00 11.84 300 GLU B C 1
ATOM 2386 O O . GLU A 1 300 ? -4.426 42.472 -39.880 1.00 12.92 300 GLU B O 1
ATOM 2392 N N . ALA A 1 301 ? -3.927 44.671 -39.888 1.00 11.51 301 ALA B N 1
ATOM 2393 C CA . ALA A 1 301 ? -3.653 44.741 -41.320 1.00 11.83 301 ALA B CA 1
ATOM 2394 C C . ALA A 1 301 ? -2.438 43.935 -41.760 1.00 12.13 301 ALA B C 1
ATOM 2395 O O . ALA A 1 301 ? -2.186 43.799 -42.956 1.00 12.63 301 ALA B O 1
ATOM 2397 N N . LEU A 1 302 ? -1.675 43.410 -40.809 1.00 12.04 302 LEU B N 1
ATOM 2398 C CA . LEU A 1 302 ? -0.503 42.604 -41.154 1.00 11.68 302 LEU B CA 1
ATOM 2399 C C . LEU A 1 302 ? -0.918 41.176 -41.501 1.00 10.81 302 LEU B C 1
ATOM 2400 O O . LEU A 1 302 ? -0.115 40.395 -42.014 1.00 12.93 302 LEU B O 1
ATOM 2405 N N . ASN A 1 303 ? -2.174 40.841 -41.225 1.00 11.27 303 ASN B N 1
ATOM 2406 C CA . ASN A 1 303 ? -2.676 39.497 -41.488 1.00 11.71 303 ASN B CA 1
ATOM 2407 C C . ASN A 1 303 ? -2.411 39.042 -42.916 1.00 12.48 303 ASN B C 1
ATOM 2408 O O . ASN A 1 303 ? -2.824 39.699 -43.873 1.00 14.10 303 ASN B O 1
ATOM 2413 N N . LYS A 1 304 ? -1.717 37.916 -43.050 1.00 12.68 304 LYS B N 1
ATOM 2414 C CA . LYS A 1 304 ? -1.386 37.362 -44.362 1.00 13.57 304 LYS B CA 1
ATOM 2415 C C . LYS A 1 304 ? -2.251 36.151 -44.677 1.00 15.01 304 LYS B C 1
ATOM 2416 O O . LYS A 1 304 ? -2.271 35.668 -45.810 1.00 14.95 304 LYS B O 1
ATOM 2422 N N . ASN A 1 305 ? -2.969 35.665 -43.671 1.00 13.47 305 ASN B N 1
ATOM 2423 C CA . ASN A 1 305 ? -3.814 34.491 -43.830 1.00 14.76 305 ASN B CA 1
ATOM 2424 C C . ASN A 1 305 ? -2.940 33.290 -44.189 1.00 13.94 305 ASN B C 1
ATOM 2425 O O . ASN A 1 305 ? -3.358 32.387 -44.916 1.00 14.50 305 ASN B O 1
ATOM 2430 N N . VAL A 1 306 ? -1.710 33.306 -43.681 1.00 12.65 306 VAL B N 1
ATOM 2431 C CA . VAL A 1 306 ? -0.755 32.219 -43.879 1.00 12.62 306 VAL B CA 1
ATOM 2432 C C . VAL A 1 306 ? -0.329 31.739 -42.494 1.00 12.01 306 VAL B C 1
ATOM 2433 O O . VAL A 1 306 ? 0.102 32.535 -41.660 1.00 12.83 306 VAL B O 1
ATOM 2437 N N . ARG A 1 307 ? -0.458 30.439 -42.260 1.00 11.98 307 ARG B N 1
ATOM 2438 C CA . ARG A 1 307 ? -0.091 29.832 -40.984 1.00 11.98 307 ARG B CA 1
ATOM 2439 C C . ARG A 1 307 ? 1.368 29.436 -40.979 1.00 12.10 307 ARG B C 1
ATOM 2440 O O . ARG A 1 307 ? 1.924 29.093 -42.021 1.00 13.30 307 ARG B O 1
ATOM 2448 N N . PHE A 1 308 ? 1.979 29.455 -39.802 1.00 12.10 308 PHE B N 1
ATOM 2449 C CA . PHE A 1 308 ? 3.355 29.001 -39.660 1.00 11.51 308 PHE B CA 1
ATOM 2450 C C . PHE A 1 308 ? 3.262 27.501 -39.368 1.00 11.97 308 PHE B C 1
ATOM 2451 O O . PHE A 1 308 ? 4.150 26.731 -39.719 1.00 13.74 308 PHE B O 1
ATOM 2459 N N . VAL A 1 309 ? 2.173 27.097 -38.716 1.00 11.46 309 VAL B N 1
ATOM 2460 C CA . VAL A 1 309 ? 1.963 25.696 -38.361 1.00 11.84 309 VAL B CA 1
ATOM 2461 C C . VAL A 1 309 ? 0.800 25.133 -39.171 1.00 12.52 309 VAL B C 1
ATOM 2462 O O . VAL A 1 309 ? -0.358 25.237 -38.776 1.00 13.32 309 VAL B O 1
ATOM 2466 N N . GLU A 1 310 ? 1.121 24.527 -40.310 1.00 12.93 310 GLU B N 1
ATOM 2467 C CA . GLU A 1 310 ? 0.103 23.978 -41.200 1.00 13.29 310 GLU B CA 1
ATOM 2468 C C . GLU A 1 310 ? -0.213 22.498 -41.005 1.00 12.53 310 GLU B C 1
ATOM 2469 O O . GLU A 1 310 ? -1.225 22.011 -41.512 1.00 13.35 310 GLU B O 1
ATOM 2475 N N . LEU A 1 311 ? 0.640 21.782 -40.279 1.00 13.15 311 LEU B N 1
ATOM 2476 C CA . LEU A 1 311 ? 0.423 20.352 -40.037 1.00 13.64 311 LEU B CA 1
ATOM 2477 C C . LEU A 1 311 ? 0.117 19.612 -41.343 1.00 14.10 311 LEU B C 1
ATOM 2478 O O . LEU A 1 311 ? -0.750 18.735 -41.386 1.00 14.76 311 LEU B O 1
ATOM 2483 N N . LEU A 1 312 ? 0.844 19.962 -42.401 1.00 13.88 312 LEU B N 1
ATOM 2484 C CA . LEU A 1 312 ? 0.637 19.366 -43.718 1.00 14.01 312 LEU B CA 1
ATOM 2485 C C . LEU A 1 312 ? 0.771 17.849 -43.782 1.00 15.06 312 LEU B C 1
ATOM 2486 O O . LEU A 1 312 ? 0.185 17.210 -44.659 1.00 15.01 312 LEU B O 1
ATOM 2491 N N . MET A 1 313 ? 1.544 17.271 -42.869 1.00 14.18 313 MET B N 1
ATOM 2492 C CA . MET A 1 313 ? 1.728 15.827 -42.864 1.00 13.94 313 MET B CA 1
ATOM 2493 C C . MET A 1 313 ? 0.431 15.080 -42.555 1.00 13.75 313 MET B C 1
ATOM 2494 O O . MET A 1 313 ? 0.328 13.881 -42.811 1.00 15.08 313 MET B O 1
ATOM 2499 N N . TRP A 1 314 ? -0.558 15.788 -42.014 1.00 13.01 314 TRP B N 1
ATOM 2500 C CA . TRP A 1 314 ? -1.840 15.175 -41.668 1.00 12.96 314 TRP B CA 1
ATOM 2501 C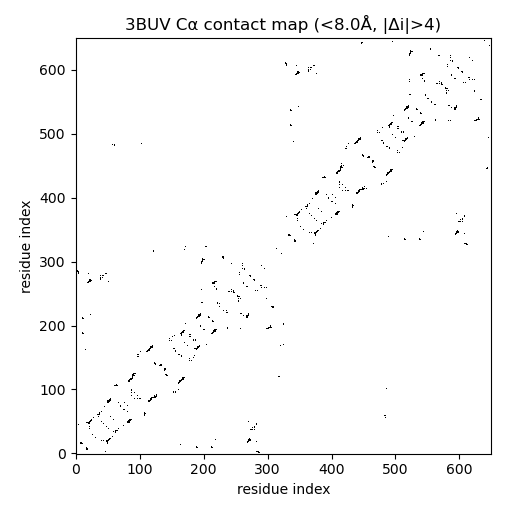 C . TRP A 1 314 ? -3.012 15.744 -42.468 1.00 13.59 314 TRP B C 1
ATOM 2502 O O . TRP A 1 314 ? -4.172 15.602 -42.077 1.00 14.19 314 TRP B O 1
ATOM 2513 N N . ARG A 1 315 ? -2.710 16.368 -43.602 1.00 13.95 315 ARG B N 1
ATOM 2514 C CA . ARG A 1 315 ? -3.747 16.966 -44.434 1.00 16.25 315 ARG B CA 1
ATOM 2515 C C . ARG A 1 315 ? -4.760 15.956 -44.971 1.00 15.84 315 ARG B C 1
ATOM 2516 O O . ARG A 1 315 ? -5.845 16.342 -45.404 1.00 16.84 315 ARG B O 1
ATOM 2524 N N . ASP A 1 316 ? -4.417 14.671 -44.934 1.00 16.39 316 ASP B N 1
ATOM 2525 C CA . ASP A 1 316 ? -5.316 13.632 -45.433 1.00 17.46 316 ASP B CA 1
ATOM 2526 C C . ASP A 1 316 ? -6.231 13.051 -44.354 1.00 16.70 316 ASP B C 1
ATOM 2527 O O . ASP A 1 316 ? -7.097 12.224 -44.641 1.00 17.67 316 ASP B O 1
ATOM 2532 N N . HIS A 1 317 ? -6.041 13.471 -43.109 1.00 14.43 317 HIS B N 1
ATOM 2533 C CA . HIS A 1 317 ? -6.892 12.974 -42.035 1.00 13.77 317 HIS B CA 1
ATOM 2534 C C . HIS A 1 317 ? -8.275 13.591 -42.219 1.00 14.70 317 HIS B C 1
ATOM 2535 O O . HIS A 1 317 ? -8.394 14.792 -42.468 1.00 15.11 317 HIS B O 1
ATOM 2542 N N . PRO A 1 318 ? -9.341 12.779 -42.097 1.00 15.23 318 PRO B N 1
ATOM 2543 C CA . PRO A 1 318 ? -10.714 13.267 -42.258 1.00 15.93 318 PRO B CA 1
ATOM 2544 C C . PRO A 1 318 ? -11.038 14.512 -41.442 1.00 15.58 318 PRO B C 1
ATOM 2545 O O . PRO A 1 318 ? -11.863 15.329 -41.848 1.00 16.29 318 PRO B O 1
ATOM 2549 N N . GLU A 1 319 ? -10.391 14.654 -40.289 1.00 13.49 319 GLU B N 1
ATOM 2550 C CA . GLU A 1 319 ? -10.645 15.802 -39.442 1.00 12.77 319 GLU B CA 1
ATOM 2551 C C . GLU A 1 319 ? -9.555 16.865 -39.488 1.00 12.67 319 GLU B C 1
ATOM 2552 O O . GLU A 1 319 ? -9.454 17.686 -38.579 1.00 11.96 319 GLU B O 1
ATOM 2558 N N . TYR A 1 320 ? -8.737 16.857 -40.542 1.00 12.45 320 TYR B N 1
ATOM 2559 C CA . TYR A 1 320 ? -7.703 17.879 -40.677 1.00 13.07 320 TYR B CA 1
ATOM 2560 C C . TYR A 1 320 ? -8.512 19.168 -40.592 1.00 12.21 320 TYR B C 1
ATOM 2561 O O . TYR A 1 320 ? -9.464 19.369 -41.344 1.00 12.38 320 TYR B O 1
ATOM 2570 N N . PRO A 1 321 ? -8.141 20.063 -39.673 1.00 13.06 321 PRO B N 1
ATOM 2571 C CA . PRO A 1 321 ? -8.862 21.321 -39.477 1.00 11.41 321 PRO B CA 1
ATOM 2572 C C . PRO A 1 321 ? -8.659 22.521 -40.378 1.00 12.92 321 PRO B C 1
ATOM 2573 O O . PRO A 1 321 ? -9.510 23.412 -40.407 1.00 12.64 321 PRO B O 1
ATOM 2577 N N . PHE A 1 322 ? -7.564 22.542 -41.126 1.00 12.81 322 PHE B N 1
ATOM 2578 C CA . PHE A 1 322 ? -7.240 23.713 -41.925 1.00 12.40 322 PHE B CA 1
ATOM 2579 C C . PHE A 1 322 ? -7.674 23.804 -43.389 1.00 13.57 322 PHE B C 1
ATOM 2580 O O . PHE A 1 322 ? -7.269 24.733 -44.088 1.00 15.19 322 PHE B O 1
ATOM 2588 N N . HIS A 1 323 ? -8.494 22.867 -43.856 1.00 13.68 323 HIS B N 1
ATOM 2589 C CA . HIS A 1 323 ? -8.974 22.950 -45.236 1.00 14.84 323 HIS B CA 1
ATOM 2590 C C . HIS A 1 323 ? -10.061 24.020 -45.290 1.00 15.37 323 HIS B C 1
ATOM 2591 O O . HIS A 1 323 ? -10.111 24.823 -46.221 1.00 17.73 323 HIS B O 1
ATOM 2598 N N . ASP A 1 324 ? -10.934 24.026 -44.283 1.00 15.08 324 ASP B N 1
ATOM 2599 C CA . ASP A 1 324 ? -12.025 24.995 -44.224 1.00 14.98 324 ASP B CA 1
ATOM 2600 C C . ASP A 1 324 ? -11.511 26.419 -44.061 1.00 14.98 324 ASP B C 1
ATOM 2601 O O . ASP A 1 324 ? -10.435 26.640 -43.505 1.00 14.95 324 ASP B O 1
ATOM 2606 N N . GLU A 1 325 ? -12.289 27.383 -44.545 1.00 16.32 325 GLU B N 1
ATOM 2607 C CA . GLU A 1 325 ? -11.908 28.785 -44.438 1.00 15.87 325 GLU B CA 1
ATOM 2608 C C . GLU A 1 325 ? -11.572 29.110 -42.988 1.00 15.55 325 GLU B C 1
ATOM 2609 O O . GLU A 1 325 ? -10.605 29.813 -42.710 1.00 15.72 325 GLU B O 1
ATOM 2615 N N . TYR A 1 326 ? -12.387 28.593 -42.073 1.00 14.88 326 TYR B N 1
ATOM 2616 C CA . TYR A 1 326 ? -12.177 28.787 -40.641 1.00 14.91 326 TYR B CA 1
ATOM 2617 C C . TYR A 1 326 ? -13.064 27.802 -39.888 1.00 14.44 326 TYR B C 1
ATOM 2618 O O . TYR A 1 326 ? -12.887 27.664 -38.660 1.00 13.25 326 TYR B O 1
ATOM 2628 N N . ASP B 1 2 ? -7.482 3.755 14.930 1.00 38.60 2 ASP A N 1
ATOM 2629 C CA . ASP B 1 2 ? -6.315 4.028 14.043 1.00 37.72 2 ASP A CA 1
ATOM 2630 C C . ASP B 1 2 ? -6.394 3.158 12.790 1.00 35.34 2 ASP A C 1
ATOM 2631 O O . ASP B 1 2 ? -7.037 3.529 11.807 1.00 36.10 2 ASP A O 1
ATOM 2636 N N . LEU B 1 3 ? -5.742 2.000 12.831 1.00 31.57 3 LEU A N 1
ATOM 2637 C CA . LEU B 1 3 ? -5.742 1.076 11.701 1.00 27.83 3 LEU A CA 1
ATOM 2638 C C . LEU B 1 3 ? -6.964 0.167 11.753 1.00 25.88 3 LEU A C 1
ATOM 2639 O O . LEU B 1 3 ? -7.293 -0.380 12.802 1.00 24.86 3 LEU A O 1
ATOM 2644 N N . SER B 1 4 ? -7.632 0.005 10.616 1.00 22.66 4 SER A N 1
ATOM 2645 C CA . SER B 1 4 ? -8.806 -0.854 10.546 1.00 21.21 4 SER A CA 1
ATOM 2646 C C . SER B 1 4 ? -8.791 -1.624 9.233 1.00 20.47 4 SER A C 1
ATOM 2647 O O . SER B 1 4 ? -8.061 -1.274 8.306 1.00 18.92 4 SER A O 1
ATOM 2650 N N . ALA B 1 5 ? -9.595 -2.676 9.160 1.00 20.01 5 ALA A N 1
ATOM 2651 C CA . ALA B 1 5 ? -9.669 -3.491 7.956 1.00 19.87 5 ALA A CA 1
ATOM 2652 C C . ALA B 1 5 ? -10.062 -2.638 6.755 1.00 20.13 5 ALA A C 1
ATOM 2653 O O . ALA B 1 5 ? -9.562 -2.836 5.649 1.00 19.53 5 ALA A O 1
ATOM 2655 N N . ALA B 1 6 ? -10.953 -1.680 6.983 1.00 21.29 6 ALA A N 1
ATOM 2656 C CA . ALA B 1 6 ? -11.426 -0.808 5.916 1.00 21.88 6 ALA A CA 1
ATOM 2657 C C . ALA B 1 6 ? -10.436 0.298 5.565 1.00 22.69 6 ALA A C 1
ATOM 2658 O O . ALA B 1 6 ? -10.349 0.716 4.409 1.00 23.52 6 ALA A O 1
ATOM 2660 N N . SER B 1 7 ? -9.692 0.766 6.562 1.00 21.86 7 SER A N 1
ATOM 2661 C CA . SER B 1 7 ? -8.726 1.838 6.353 1.00 20.85 7 SER A CA 1
ATOM 2662 C C . SER B 1 7 ? -7.411 1.596 7.089 1.00 20.24 7 SER A C 1
ATOM 2663 O O . SER B 1 7 ? -7.324 1.788 8.302 1.00 19.72 7 SER A O 1
ATOM 2666 N N . HIS B 1 8 ? -6.387 1.176 6.353 1.00 17.23 8 HIS A N 1
ATOM 2667 C CA . HIS B 1 8 ? -5.085 0.924 6.958 1.00 16.44 8 HIS A CA 1
ATOM 2668 C C . HIS B 1 8 ? -3.918 1.356 6.080 1.00 16.28 8 HIS A C 1
ATOM 2669 O O . HIS B 1 8 ? -2.879 0.699 6.054 1.00 15.57 8 HIS A O 1
ATOM 2676 N N . ARG B 1 9 ? -4.089 2.458 5.359 1.00 17.80 9 ARG A N 1
ATOM 2677 C CA . ARG B 1 9 ? -3.023 2.976 4.511 1.00 18.17 9 ARG A CA 1
ATOM 2678 C C . ARG B 1 9 ? -2.201 3.980 5.311 1.00 19.06 9 ARG A C 1
ATOM 2679 O O . ARG B 1 9 ? -2.755 4.787 6.061 1.00 19.86 9 ARG A O 1
ATOM 2687 N N . ILE B 1 10 ? -0.882 3.915 5.170 1.00 18.46 10 ILE A N 1
ATOM 2688 C CA . ILE B 1 10 ? 0.000 4.846 5.861 1.00 19.66 10 ILE A CA 1
ATOM 2689 C C . ILE B 1 10 ? 0.702 5.695 4.806 1.00 18.62 10 ILE A C 1
ATOM 2690 O O . ILE B 1 10 ? 0.928 5.251 3.680 1.00 17.20 10 ILE A O 1
ATOM 2695 N N . PRO B 1 11 ? 1.057 6.934 5.157 1.00 18.64 11 PRO A N 1
ATOM 2696 C CA . PRO B 1 11 ? 1.723 7.836 4.215 1.00 18.47 11 PRO A CA 1
ATOM 2697 C C . PRO B 1 11 ? 3.146 7.517 3.763 1.00 18.28 11 PRO A C 1
ATOM 2698 O O . PRO B 1 11 ? 3.966 7.002 4.524 1.00 18.94 11 PRO A O 1
ATOM 2702 N N . LEU B 1 12 ? 3.411 7.820 2.495 1.00 17.37 12 LEU A N 1
ATOM 2703 C CA . LEU B 1 12 ? 4.729 7.659 1.902 1.00 16.54 12 LEU A CA 1
ATOM 2704 C C . LEU B 1 12 ? 5.233 9.095 1.746 1.00 16.78 12 LEU A C 1
ATOM 2705 O O . LEU B 1 12 ? 4.435 10.021 1.588 1.00 17.94 12 LEU A O 1
ATOM 2710 N N . SER B 1 13 ? 6.546 9.280 1.782 1.00 16.42 13 SER A N 1
ATOM 2711 C CA . SER B 1 13 ? 7.126 10.620 1.704 1.00 18.15 13 SER A CA 1
ATOM 2712 C C . SER B 1 13 ? 6.875 11.421 0.430 1.00 19.10 13 SER A C 1
ATOM 2713 O O . SER B 1 13 ? 7.105 12.631 0.412 1.00 19.78 13 SER A O 1
ATOM 2716 N N . ASP B 1 14 ? 6.409 10.765 -0.629 1.00 18.89 14 ASP A N 1
ATOM 2717 C CA . ASP B 1 14 ? 6.143 11.459 -1.886 1.00 18.08 14 ASP A CA 1
ATOM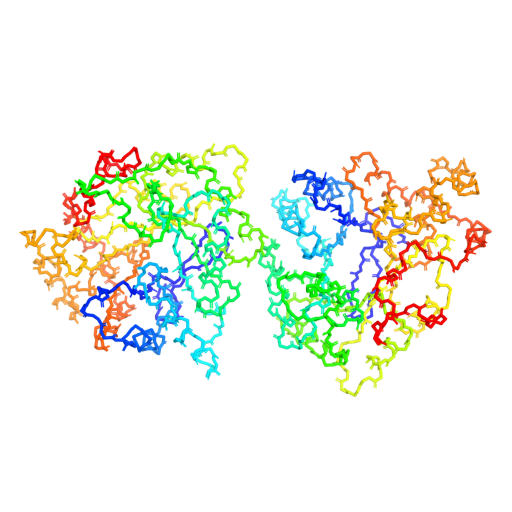 2718 C C . ASP B 1 14 ? 4.676 11.864 -2.042 1.00 18.24 14 ASP A C 1
ATOM 2719 O O . ASP B 1 14 ? 4.240 12.244 -3.128 1.00 19.26 14 ASP A O 1
ATOM 2724 N N . GLY B 1 15 ? 3.913 11.783 -0.958 1.00 17.34 15 GLY A N 1
ATOM 2725 C CA . GLY B 1 15 ? 2.515 12.169 -1.026 1.00 18.50 15 GLY A CA 1
ATOM 2726 C C . GLY B 1 15 ? 1.541 11.027 -1.240 1.00 17.98 15 GLY A C 1
ATOM 2727 O O . GLY B 1 15 ? 0.333 11.189 -1.054 1.00 18.34 15 GLY A O 1
ATOM 2728 N N . ASN B 1 16 ? 2.053 9.871 -1.640 1.00 17.39 16 ASN A N 1
ATOM 2729 C CA . ASN B 1 16 ? 1.198 8.715 -1.857 1.00 17.93 16 ASN A CA 1
ATOM 2730 C C . ASN B 1 16 ? 1.061 7.947 -0.547 1.00 17.40 16 ASN A C 1
ATOM 2731 O O . ASN B 1 16 ? 1.615 8.357 0.472 1.00 17.73 16 ASN A O 1
ATOM 2736 N N . SER B 1 17 ? 0.308 6.853 -0.565 1.00 17.63 17 SER A N 1
ATOM 2737 C CA . SER B 1 17 ? 0.127 6.046 0.636 1.00 17.29 17 SER A CA 1
ATOM 2738 C C . SER B 1 17 ? 0.202 4.565 0.288 1.00 15.74 17 SER A C 1
ATOM 2739 O O . SER B 1 17 ? 0.003 4.173 -0.862 1.00 15.63 17 SER A O 1
ATOM 2742 N N . ILE B 1 18 ? 0.478 3.742 1.291 1.00 15.23 18 ILE A N 1
ATOM 2743 C CA . ILE B 1 18 ? 0.611 2.308 1.076 1.00 13.93 18 ILE A CA 1
ATOM 2744 C C . ILE B 1 18 ? -0.145 1.502 2.130 1.00 13.84 18 ILE A C 1
ATOM 2745 O O . ILE B 1 18 ? -0.031 1.779 3.326 1.00 14.44 18 ILE A O 1
ATOM 2750 N N . PRO B 1 19 ? -0.949 0.511 1.700 1.00 12.38 19 PRO A N 1
ATOM 2751 C CA . PRO B 1 19 ? -1.694 -0.311 2.663 1.00 13.04 19 PRO A CA 1
ATOM 2752 C C . PRO B 1 19 ? -0.665 -1.032 3.529 1.00 12.56 19 PRO A C 1
ATOM 2753 O O . PRO B 1 19 ? 0.266 -1.652 3.014 1.00 13.01 19 PRO A O 1
ATOM 2757 N N . ILE B 1 20 ? -0.843 -0.954 4.843 1.00 12.86 20 ILE A N 1
ATOM 2758 C CA . ILE B 1 20 ? 0.104 -1.544 5.778 1.00 13.61 20 ILE A CA 1
ATOM 2759 C C . ILE B 1 20 ? 0.257 -3.064 5.695 1.00 12.69 20 ILE A C 1
ATOM 2760 O O . ILE B 1 20 ? 1.235 -3.625 6.195 1.00 12.90 20 ILE A O 1
ATOM 2765 N N . ILE B 1 21 ? -0.710 -3.734 5.080 1.00 12.63 21 ILE A N 1
ATOM 2766 C CA . ILE B 1 21 ? -0.597 -5.169 4.872 1.00 11.39 21 ILE A CA 1
ATOM 2767 C C . ILE B 1 21 ? -0.845 -5.427 3.392 1.00 11.17 21 ILE A C 1
ATOM 2768 O O . ILE B 1 21 ? -1.666 -4.755 2.757 1.00 11.84 21 ILE A O 1
ATOM 2773 N N . GLY B 1 22 ? -0.098 -6.375 2.844 1.00 11.21 22 GLY A N 1
ATOM 2774 C CA . GLY B 1 22 ? -0.255 -6.736 1.448 1.00 10.21 22 GLY A CA 1
ATOM 2775 C C . GLY B 1 22 ? -0.057 -8.233 1.304 1.00 10.30 22 GLY A C 1
ATOM 2776 O O . GLY B 1 22 ? 0.413 -8.891 2.236 1.00 11.56 22 GLY A O 1
ATOM 2777 N N . LEU B 1 23 ? -0.428 -8.779 0.150 1.00 10.04 23 LEU A N 1
ATOM 2778 C CA . LEU B 1 23 ? -0.263 -10.200 -0.115 1.00 10.06 23 LEU A CA 1
ATOM 2779 C C . LEU B 1 23 ? 1.018 -10.431 -0.911 1.00 11.72 23 LEU A C 1
ATOM 2780 O O . LEU B 1 23 ? 1.182 -9.893 -2.007 1.00 11.67 23 LEU A O 1
ATOM 2785 N N . GLY B 1 24 ? 1.935 -11.213 -0.350 1.00 11.22 24 GLY A N 1
ATOM 2786 C CA . GLY B 1 24 ? 3.164 -11.525 -1.056 1.00 11.17 24 GLY A CA 1
ATOM 2787 C C . GLY B 1 24 ? 2.822 -12.591 -2.079 1.00 11.71 24 GLY A C 1
ATOM 2788 O O . GLY B 1 24 ? 1.909 -13.388 -1.856 1.00 11.69 24 GLY A O 1
ATOM 2789 N N . THR B 1 25 ? 3.541 -12.628 -3.196 1.00 11.52 25 THR A N 1
ATOM 2790 C CA . THR B 1 25 ? 3.228 -13.604 -4.227 1.00 12.05 25 THR A CA 1
ATOM 2791 C C . THR B 1 25 ? 4.376 -14.479 -4.709 1.00 13.64 25 THR A C 1
ATOM 2792 O O . THR B 1 25 ? 4.270 -15.117 -5.757 1.00 13.26 25 THR A O 1
ATOM 2796 N N . TYR B 1 26 ? 5.478 -14.512 -3.970 1.00 13.42 26 TYR A N 1
ATOM 2797 C CA . TYR B 1 26 ? 6.565 -15.385 -4.376 1.00 14.83 26 TYR A CA 1
ATOM 2798 C C . TYR B 1 26 ? 6.156 -16.812 -4.036 1.00 15.27 26 TYR A C 1
ATOM 2799 O O . TYR B 1 26 ? 5.662 -17.086 -2.938 1.00 15.38 26 TYR A O 1
ATOM 2808 N N . SER B 1 27 ? 6.347 -17.717 -4.986 1.00 16.61 27 SER A N 1
ATOM 2809 C CA . SER B 1 27 ? 6.027 -19.120 -4.781 1.00 17.54 27 SER A CA 1
ATOM 2810 C C . SER B 1 27 ? 6.896 -19.906 -5.751 1.00 19.84 27 SER A C 1
ATOM 2811 O O . SER B 1 27 ? 6.962 -19.572 -6.932 1.00 19.89 27 SER A O 1
ATOM 2814 N N . GLU B 1 28 ? 7.568 -20.937 -5.247 1.00 22.84 28 GLU A N 1
ATOM 2815 C CA . GLU B 1 28 ? 8.453 -21.752 -6.075 1.00 27.81 28 GLU A CA 1
ATOM 2816 C C . GLU B 1 28 ? 7.752 -22.265 -7.331 1.00 29.50 28 GLU A C 1
ATOM 2817 O O . GLU B 1 28 ? 6.837 -23.080 -7.252 1.00 28.93 28 GLU A O 1
ATOM 2823 N N . PRO B 1 29 ? 8.181 -21.792 -8.511 1.00 32.21 29 PRO A N 1
ATOM 2824 C CA . PRO B 1 29 ? 7.585 -22.210 -9.784 1.00 34.84 29 PRO A CA 1
ATOM 2825 C C . PRO B 1 29 ? 7.483 -23.726 -9.937 1.00 37.08 29 PRO A C 1
ATOM 2826 O O . PRO B 1 29 ? 6.540 -24.233 -10.542 1.00 37.65 29 PRO A O 1
ATOM 2830 N N . LYS B 1 30 ? 8.456 -24.439 -9.378 1.00 39.87 30 LYS A N 1
ATOM 2831 C CA . LYS B 1 30 ? 8.497 -25.896 -9.460 1.00 42.01 30 LYS A CA 1
ATOM 2832 C C . LYS B 1 30 ? 7.336 -26.603 -8.766 1.00 41.01 30 LYS A C 1
ATOM 2833 O O . LYS B 1 30 ? 6.739 -27.522 -9.329 1.00 41.93 30 LYS A O 1
ATOM 2839 N N . SER B 1 31 ? 7.018 -26.179 -7.547 1.00 38.27 31 SER A N 1
ATOM 2840 C CA . SER B 1 31 ? 5.942 -26.807 -6.790 1.00 36.15 31 SER A CA 1
ATOM 2841 C C . SER B 1 31 ? 4.718 -25.921 -6.587 1.00 33.42 31 SER A C 1
ATOM 2842 O O . SER B 1 31 ? 4.081 -25.969 -5.536 1.00 33.64 31 SER A O 1
ATOM 2845 N N . THR B 1 32 ? 4.386 -25.116 -7.591 1.00 29.54 32 THR A N 1
ATOM 2846 C CA . THR B 1 32 ? 3.223 -24.241 -7.494 1.00 25.70 32 THR A CA 1
ATOM 2847 C C . THR B 1 32 ? 2.298 -24.439 -8.691 1.00 23.52 32 THR A C 1
ATOM 2848 O O . THR B 1 32 ? 2.691 -24.217 -9.835 1.00 23.25 32 THR A O 1
ATOM 2852 N N . PRO B 1 33 ? 1.053 -24.866 -8.439 1.00 22.53 33 PRO A N 1
ATOM 2853 C CA . PRO B 1 33 ? 0.098 -25.082 -9.528 1.00 21.88 33 PRO A CA 1
ATOM 2854 C C . PRO B 1 33 ? -0.188 -23.795 -10.290 1.00 21.13 33 PRO A C 1
ATOM 2855 O O . PRO B 1 33 ? -0.228 -22.714 -9.706 1.00 19.45 33 PRO A O 1
ATOM 2859 N N . LYS B 1 34 ? -0.380 -23.917 -11.598 1.00 20.98 34 LYS A N 1
ATOM 2860 C CA . LYS B 1 34 ? -0.681 -22.760 -12.423 1.00 21.41 34 LYS A CA 1
ATOM 2861 C C . LYS B 1 34 ? -2.039 -22.227 -11.982 1.00 20.20 34 LYS A C 1
ATOM 2862 O O . LYS B 1 34 ? -2.965 -23.001 -11.731 1.00 21.67 34 LYS A O 1
ATOM 2868 N N . GLY B 1 35 ? -2.150 -20.907 -11.870 1.00 17.65 35 GLY A N 1
ATOM 2869 C CA . GLY B 1 35 ? -3.402 -20.300 -11.461 1.00 16.70 35 GLY A CA 1
ATOM 2870 C C . GLY B 1 35 ? -3.569 -20.095 -9.964 1.00 14.69 35 GLY A C 1
ATOM 2871 O O . GLY B 1 35 ? -4.493 -19.412 -9.538 1.00 14.94 35 GLY A O 1
ATOM 2872 N N . ALA B 1 36 ? -2.682 -20.680 -9.166 1.00 15.01 36 ALA A N 1
ATOM 2873 C CA . ALA B 1 36 ? -2.772 -20.546 -7.714 1.00 13.83 36 ALA A CA 1
ATOM 2874 C C . ALA B 1 36 ? -2.597 -19.094 -7.288 1.00 14.05 36 ALA A C 1
ATOM 2875 O O . ALA B 1 36 ? -3.268 -18.622 -6.369 1.00 14.78 36 ALA A O 1
ATOM 2877 N N . CYS B 1 37 ? -1.690 -18.389 -7.954 1.00 13.14 37 CYS A N 1
ATOM 2878 C CA . CYS B 1 37 ? -1.447 -16.991 -7.632 1.00 12.52 37 CYS A CA 1
ATOM 2879 C C . CYS B 1 37 ? -2.675 -16.149 -7.959 1.00 12.97 37 CYS A C 1
ATOM 2880 O O . CYS B 1 37 ? -3.117 -15.338 -7.147 1.00 13.19 37 CYS A O 1
ATOM 2883 N N . ALA B 1 38 ? -3.235 -16.344 -9.150 1.00 12.84 38 ALA A N 1
ATOM 2884 C CA . ALA B 1 38 ? -4.411 -15.587 -9.552 1.00 12.17 38 ALA A CA 1
ATOM 2885 C C . ALA B 1 38 ? -5.551 -15.794 -8.562 1.00 11.52 38 ALA A C 1
ATOM 2886 O O . ALA B 1 38 ? -6.187 -14.840 -8.131 1.00 12.57 38 ALA A O 1
ATOM 2888 N N . THR B 1 39 ? -5.801 -17.048 -8.204 1.00 12.40 39 THR A N 1
ATOM 2889 C CA . THR B 1 39 ? -6.869 -17.363 -7.262 1.00 13.22 39 THR A CA 1
ATOM 2890 C C . THR B 1 39 ? -6.626 -16.686 -5.918 1.00 11.81 39 THR A C 1
ATOM 2891 O O . THR B 1 39 ? -7.537 -16.106 -5.327 1.00 13.18 39 THR A O 1
ATOM 2895 N N . SER B 1 40 ? -5.384 -16.752 -5.451 1.00 13.13 40 SER A N 1
ATOM 2896 C CA . SER B 1 40 ? -5.015 -16.159 -4.173 1.00 11.95 40 SER A CA 1
ATOM 2897 C C . SER B 1 40 ? -5.150 -14.641 -4.152 1.00 12.00 40 SER A C 1
ATOM 2898 O O . SER B 1 40 ? -5.603 -14.068 -3.161 1.00 12.45 40 SER A O 1
ATOM 2901 N N . VAL B 1 41 ? -4.757 -13.980 -5.237 1.00 11.56 41 VAL A N 1
ATOM 2902 C CA . VAL B 1 41 ? -4.876 -12.531 -5.291 1.00 10.90 41 VAL A CA 1
ATOM 2903 C C . VAL B 1 41 ? -6.352 -12.137 -5.263 1.00 12.29 41 VAL A C 1
ATOM 2904 O O . VAL B 1 41 ? -6.731 -11.158 -4.623 1.00 12.13 41 VAL A O 1
ATOM 2908 N N . LYS B 1 42 ? -7.188 -12.912 -5.949 1.00 13.79 42 LYS A N 1
ATOM 2909 C CA . LYS B 1 42 ? -8.614 -12.613 -5.956 1.00 14.25 42 LYS A CA 1
ATOM 2910 C C . LYS B 1 42 ? -9.209 -12.802 -4.561 1.00 13.81 42 LYS A C 1
ATOM 2911 O O . LYS B 1 42 ? -9.970 -11.955 -4.093 1.00 14.78 42 LYS A O 1
ATOM 2917 N N . VAL B 1 43 ? -8.851 -13.903 -3.902 1.00 14.02 43 VAL A N 1
ATOM 2918 C CA . VAL B 1 43 ? -9.336 -14.173 -2.547 1.00 14.57 43 VAL A CA 1
ATOM 2919 C C . VAL B 1 43 ? -8.853 -13.073 -1.606 1.00 14.43 43 VAL A C 1
ATOM 2920 O O . VAL B 1 43 ? -9.603 -12.597 -0.750 1.00 14.37 43 VAL A O 1
ATOM 2924 N N . ALA B 1 44 ? -7.595 -12.670 -1.765 1.00 13.09 44 ALA A N 1
ATOM 2925 C CA . ALA B 1 44 ? -7.034 -11.615 -0.934 1.00 12.62 44 ALA A CA 1
ATOM 2926 C C . ALA B 1 44 ? -7.837 -10.326 -1.087 1.00 12.04 44 ALA A C 1
ATOM 2927 O O . ALA B 1 44 ? -8.201 -9.688 -0.104 1.00 13.18 44 ALA A O 1
ATOM 2929 N N . ILE B 1 45 ? -8.126 -9.936 -2.324 1.00 11.91 45 ILE A N 1
ATOM 2930 C CA . ILE B 1 45 ? -8.894 -8.720 -2.540 1.00 12.72 45 ILE A CA 1
ATOM 2931 C C . ILE B 1 45 ? -10.304 -8.852 -1.946 1.00 12.92 45 ILE A C 1
ATOM 2932 O O . ILE B 1 45 ? -10.816 -7.906 -1.343 1.00 13.74 45 ILE A O 1
ATOM 2937 N N . ASP B 1 46 ? -10.925 -10.020 -2.097 1.00 14.09 46 ASP A N 1
ATOM 2938 C CA . ASP B 1 46 ? -12.259 -10.226 -1.536 1.00 14.11 46 ASP A CA 1
ATOM 2939 C C . ASP B 1 46 ? -12.190 -10.088 -0.019 1.00 15.34 46 ASP A C 1
ATOM 2940 O O . ASP B 1 46 ? -13.105 -9.564 0.613 1.00 17.11 46 ASP A O 1
ATOM 2945 N N . THR B 1 47 ? -11.089 -10.561 0.555 1.00 14.66 47 THR A N 1
ATOM 2946 C CA . THR B 1 47 ? -10.888 -10.523 2.001 1.00 15.70 47 THR A CA 1
ATOM 2947 C C . THR B 1 47 ? -10.700 -9.117 2.558 1.00 15.57 47 THR A C 1
ATOM 2948 O O . THR B 1 47 ? -11.108 -8.826 3.685 1.00 16.94 47 THR A O 1
ATOM 2952 N N . GLY B 1 48 ? -10.078 -8.243 1.773 1.00 15.24 48 GLY A N 1
ATOM 2953 C CA . GLY B 1 48 ? -9.852 -6.885 2.226 1.00 13.41 48 GLY A CA 1
ATOM 2954 C C . GLY B 1 48 ? -8.481 -6.335 1.872 1.00 10.87 48 GLY A C 1
ATOM 2955 O O . GLY B 1 48 ? -8.224 -5.147 2.057 1.00 13.03 48 GLY A O 1
ATOM 2956 N N . TYR B 1 49 ? -7.593 -7.196 1.380 1.00 11.77 49 TYR A N 1
ATOM 2957 C CA . TYR B 1 49 ? -6.253 -6.759 0.994 1.00 12.75 49 TYR A CA 1
ATOM 2958 C C . TYR B 1 49 ? -6.365 -5.772 -0.160 1.00 12.47 49 TYR A C 1
ATOM 2959 O O . TYR B 1 49 ? -7.171 -5.966 -1.077 1.00 13.21 49 TYR A O 1
ATOM 2968 N N . ARG B 1 50 ? -5.541 -4.732 -0.128 1.00 13.09 50 ARG A N 1
ATOM 2969 C CA . ARG B 1 50 ? -5.542 -3.720 -1.178 1.00 12.46 50 ARG A CA 1
ATOM 2970 C C . ARG B 1 50 ? -4.122 -3.466 -1.674 1.00 12.72 50 ARG A C 1
ATOM 2971 O O . ARG B 1 50 ? -3.874 -2.529 -2.430 1.00 14.58 50 ARG A O 1
ATOM 2979 N N . HIS B 1 51 ? -3.205 -4.328 -1.254 1.00 11.46 51 HIS A N 1
ATOM 2980 C CA . HIS B 1 51 ? -1.793 -4.229 -1.607 1.00 11.58 51 HIS A CA 1
ATOM 2981 C C . HIS B 1 51 ? -1.319 -5.623 -2.019 1.00 10.74 51 HIS A C 1
ATOM 2982 O O . HIS B 1 51 ? -1.549 -6.602 -1.308 1.00 11.80 51 HIS A O 1
ATOM 2989 N N . ILE B 1 52 ? -0.701 -5.713 -3.196 1.00 9.52 52 ILE A N 1
ATOM 2990 C CA . ILE B 1 52 ? -0.169 -6.977 -3.691 1.00 9.17 52 ILE A CA 1
ATOM 2991 C C . ILE B 1 52 ? 1.301 -6.734 -4.010 1.00 9.24 52 ILE A C 1
ATOM 2992 O O . ILE B 1 52 ? 1.643 -5.745 -4.664 1.00 10.06 52 ILE A O 1
ATOM 2997 N N . ASP B 1 53 ? 2.171 -7.606 -3.510 1.00 9.76 53 ASP A N 1
ATOM 2998 C CA . ASP B 1 53 ? 3.597 -7.479 -3.772 1.00 9.88 53 ASP A CA 1
ATOM 2999 C C . ASP B 1 53 ? 4.002 -8.595 -4.713 1.00 9.14 53 ASP A C 1
ATOM 3000 O O . ASP B 1 53 ? 3.736 -9.766 -4.444 1.00 10.53 53 ASP A O 1
ATOM 3005 N N . GLY B 1 54 ? 4.648 -8.231 -5.819 1.00 9.73 54 GLY A N 1
ATOM 3006 C CA . GLY B 1 54 ? 5.066 -9.231 -6.779 1.00 10.10 54 GLY A CA 1
ATOM 3007 C C . GLY B 1 54 ? 6.353 -8.875 -7.485 1.00 11.04 54 GLY A C 1
ATOM 3008 O O . GLY B 1 54 ? 7.027 -7.912 -7.130 1.00 11.13 54 GLY A O 1
ATOM 3009 N N . ALA B 1 55 ? 6.701 -9.667 -8.491 1.00 10.51 55 ALA A N 1
ATOM 3010 C CA . ALA B 1 55 ? 7.917 -9.429 -9.253 1.00 11.21 55 ALA A CA 1
ATOM 3011 C C . ALA B 1 55 ? 7.876 -10.251 -10.523 1.00 11.05 55 ALA A C 1
ATOM 3012 O O . ALA B 1 55 ? 7.400 -11.388 -10.523 1.00 10.90 55 ALA A O 1
ATOM 3014 N N . TYR B 1 56 ? 8.375 -9.670 -11.608 1.00 11.97 56 TYR A N 1
ATOM 3015 C CA . TYR B 1 56 ? 8.387 -10.370 -12.879 1.00 12.27 56 TYR A CA 1
ATOM 3016 C C . TYR B 1 56 ? 9.090 -11.718 -12.760 1.00 11.83 56 TYR A C 1
ATOM 3017 O O . TYR B 1 56 ? 8.633 -12.714 -13.322 1.00 12.27 56 TYR A O 1
ATOM 3026 N N . ILE B 1 57 ? 10.199 -11.751 -12.025 1.00 12.57 57 ILE A N 1
ATOM 3027 C CA . ILE B 1 57 ? 10.954 -12.989 -11.880 1.00 14.02 57 ILE A CA 1
ATOM 3028 C C . ILE B 1 57 ? 10.254 -14.083 -11.072 1.00 13.42 57 ILE A C 1
ATOM 3029 O O . ILE B 1 57 ? 10.756 -15.204 -10.998 1.00 13.89 57 ILE A O 1
ATOM 3034 N N . TYR B 1 58 ? 9.103 -13.775 -10.475 1.00 13.57 58 TYR A N 1
ATOM 3035 C CA . TYR B 1 58 ? 8.368 -14.796 -9.724 1.00 13.18 58 TYR A CA 1
ATOM 3036 C C . TYR B 1 58 ? 7.605 -15.671 -10.724 1.00 14.06 58 TYR A C 1
ATOM 3037 O O . TYR B 1 58 ? 6.995 -16.675 -10.353 1.00 14.79 58 TYR A O 1
ATOM 3046 N N . GLN B 1 59 ? 7.645 -15.265 -11.993 1.00 13.14 59 GLN A N 1
ATOM 3047 C CA . GLN B 1 59 ? 7.013 -15.981 -13.104 1.00 14.45 59 GLN A CA 1
ATOM 3048 C C . GLN B 1 59 ? 5.491 -16.040 -13.093 1.00 14.86 59 GLN A C 1
ATOM 3049 O O . GLN B 1 59 ? 4.888 -16.789 -13.864 1.00 17.69 59 GLN A O 1
ATOM 3055 N N . ASN B 1 60 ? 4.864 -15.232 -12.247 1.00 14.41 60 ASN A N 1
ATOM 3056 C CA . ASN B 1 60 ? 3.410 -15.236 -12.144 1.00 12.75 60 ASN A CA 1
ATOM 3057 C C . ASN B 1 60 ? 2.807 -13.839 -12.177 1.00 12.46 60 ASN A C 1
ATOM 3058 O O . ASN B 1 60 ? 1.665 -13.641 -11.764 1.00 11.95 60 ASN A O 1
ATOM 3063 N N . GLU B 1 61 ? 3.564 -12.867 -12.667 1.00 12.64 61 GLU A N 1
ATOM 3064 C CA . GLU B 1 61 ? 3.051 -11.515 -12.713 1.00 13.38 61 GLU A CA 1
ATOM 3065 C C . GLU B 1 61 ? 1.814 -11.416 -13.607 1.00 12.50 61 GLU A C 1
ATOM 3066 O O . GLU B 1 61 ? 0.955 -10.565 -13.383 1.00 14.55 61 GLU A O 1
ATOM 3072 N N . HIS B 1 62 ? 1.708 -12.284 -14.612 1.00 12.64 62 HIS A N 1
ATOM 3073 C CA . HIS B 1 62 ? 0.532 -12.246 -15.474 1.00 12.69 62 HIS A CA 1
ATOM 3074 C C . HIS B 1 62 ? -0.692 -12.707 -14.681 1.00 12.28 62 HIS A C 1
ATOM 3075 O O . HIS B 1 62 ? -1.808 -12.263 -14.940 1.00 12.26 62 HIS A O 1
ATOM 3082 N N . GLU B 1 63 ? -0.481 -13.599 -13.713 1.00 12.07 63 GLU A N 1
ATOM 3083 C CA . GLU B 1 63 ? -1.586 -14.074 -12.879 1.00 12.03 63 GLU A CA 1
ATOM 3084 C C . GLU B 1 63 ? -2.033 -12.953 -11.934 1.00 11.97 63 GLU A C 1
ATOM 3085 O O . GLU B 1 63 ? -3.223 -12.791 -11.662 1.00 11.91 63 GLU A O 1
ATOM 3091 N N . VAL B 1 64 ? -1.075 -12.174 -11.438 1.00 11.77 64 VAL A N 1
ATOM 3092 C CA . VAL B 1 64 ? -1.395 -11.054 -10.561 1.00 11.67 64 VAL A CA 1
ATOM 3093 C C . VAL B 1 64 ? -2.265 -10.056 -11.329 1.00 11.66 64 VAL A C 1
ATOM 3094 O O . VAL B 1 64 ? -3.282 -9.585 -10.821 1.00 12.63 64 VAL A O 1
ATOM 3098 N N . GLY B 1 65 ? -1.864 -9.742 -12.560 1.00 10.61 65 GLY A N 1
ATOM 3099 C CA . GLY B 1 65 ? -2.631 -8.807 -13.368 1.00 12.26 65 GLY A CA 1
ATOM 3100 C C . GLY B 1 65 ? -4.023 -9.327 -13.680 1.00 10.54 65 GLY A C 1
ATOM 3101 O O . GLY B 1 65 ? -4.997 -8.580 -13.645 1.00 12.97 65 GLY A O 1
ATOM 3102 N N . GLU B 1 66 ? -4.110 -10.616 -13.991 1.00 11.08 66 GLU A N 1
ATOM 3103 C CA . GLU B 1 66 ? -5.385 -11.260 -14.292 1.00 12.97 66 GLU A CA 1
ATOM 3104 C C . GLU B 1 66 ? -6.353 -11.031 -13.137 1.00 12.78 66 GLU A C 1
ATOM 3105 O O . GLU B 1 66 ? -7.494 -10.615 -13.330 1.00 14.02 66 GLU A O 1
ATOM 3111 N N . ALA B 1 67 ? -5.878 -11.300 -11.926 1.00 12.78 67 ALA A N 1
ATOM 3112 C CA . ALA B 1 67 ? -6.696 -11.149 -10.733 1.00 13.20 67 ALA A CA 1
ATOM 3113 C C . ALA B 1 67 ? -7.104 -9.703 -10.459 1.00 12.94 67 ALA A C 1
ATOM 3114 O O . ALA B 1 67 ? -8.277 -9.418 -10.211 1.00 13.48 67 ALA A O 1
ATOM 3116 N N . ILE B 1 68 ? -6.142 -8.790 -10.492 1.00 11.87 68 ILE A N 1
ATOM 3117 C CA . ILE B 1 68 ? -6.429 -7.381 -10.250 1.00 11.64 68 ILE A CA 1
ATOM 3118 C C . ILE B 1 68 ? -7.431 -6.828 -11.262 1.00 12.16 68 ILE A C 1
ATOM 3119 O O . ILE B 1 68 ? -8.400 -6.162 -10.895 1.00 13.01 68 ILE A O 1
ATOM 3124 N N . ARG B 1 69 ? -7.196 -7.111 -12.537 1.00 12.89 69 ARG A N 1
ATOM 3125 C CA . ARG B 1 69 ? -8.085 -6.629 -13.583 1.00 13.94 69 ARG A CA 1
ATOM 3126 C C . ARG B 1 69 ? -9.496 -7.208 -13.469 1.00 13.85 69 ARG A C 1
ATOM 3127 O O . ARG B 1 69 ? -10.475 -6.517 -13.747 1.00 14.54 69 ARG A O 1
ATOM 3135 N N . GLU B 1 70 ? -9.608 -8.467 -13.051 1.00 13.85 70 GLU A N 1
ATOM 3136 C CA . GLU B 1 70 ? -10.928 -9.073 -12.904 1.00 14.82 70 GLU A CA 1
ATOM 3137 C C . GLU B 1 70 ? -11.698 -8.387 -11.776 1.00 16.28 70 GLU A C 1
ATOM 3138 O O . GLU B 1 70 ? -12.892 -8.115 -11.902 1.00 15.50 70 GLU A O 1
ATOM 3144 N N . LYS B 1 71 ? -11.012 -8.096 -10.675 1.00 14.52 71 LYS A N 1
ATOM 3145 C CA . LYS B 1 71 ? -11.654 -7.438 -9.545 1.00 16.41 71 LYS A CA 1
ATOM 3146 C C . LYS B 1 71 ? -12.057 -6.003 -9.873 1.00 15.49 71 LYS A C 1
ATOM 3147 O O . LYS B 1 71 ? -13.040 -5.490 -9.338 1.00 16.49 71 LYS A O 1
ATOM 3153 N N . ILE B 1 72 ? -11.304 -5.351 -10.752 1.00 16.33 72 ILE A N 1
ATOM 3154 C CA . ILE B 1 72 ? -11.640 -3.988 -11.147 1.00 16.35 72 ILE A CA 1
ATOM 3155 C C . ILE B 1 72 ? -12.841 -4.038 -12.090 1.00 16.95 72 ILE A C 1
ATOM 3156 O O . ILE B 1 72 ? -13.765 -3.232 -11.981 1.00 16.18 72 ILE A O 1
ATOM 3161 N N . ALA B 1 73 ? -12.825 -4.997 -13.010 1.00 16.26 73 ALA A N 1
ATOM 3162 C CA . ALA B 1 73 ? -13.907 -5.153 -13.977 1.00 18.90 73 ALA A CA 1
ATOM 3163 C C . ALA B 1 73 ? -15.259 -5.406 -13.314 1.00 20.47 73 ALA A C 1
ATOM 3164 O O . ALA B 1 73 ? -16.283 -4.914 -13.785 1.00 21.41 73 ALA A O 1
ATOM 3166 N N . GLU B 1 74 ? -15.270 -6.171 -12.227 1.00 19.78 74 GLU A N 1
ATOM 3167 C CA . GLU B 1 74 ? -16.525 -6.468 -11.542 1.00 21.04 74 GLU A CA 1
ATOM 3168 C C . GLU B 1 74 ? -16.950 -5.364 -10.577 1.00 20.63 74 GLU A C 1
ATOM 3169 O O . GLU B 1 74 ? -18.052 -5.398 -10.029 1.00 21.03 74 GLU A O 1
ATOM 3175 N N . GLY B 1 75 ? -16.076 -4.384 -10.372 1.00 19.02 75 GLY A N 1
ATOM 3176 C CA . GLY B 1 75 ? -16.397 -3.287 -9.479 1.00 19.26 75 GLY A CA 1
ATOM 3177 C C . GLY B 1 75 ? -16.062 -3.536 -8.018 1.00 18.66 75 GLY A C 1
ATOM 3178 O O . GLY B 1 75 ? -16.517 -2.799 -7.144 1.00 20.03 75 GLY A O 1
ATOM 3179 N N . LYS B 1 76 ? -15.269 -4.569 -7.746 1.00 19.30 76 LYS A N 1
ATOM 3180 C CA . LYS B 1 76 ? -14.882 -4.882 -6.373 1.00 19.86 76 LYS A CA 1
ATOM 3181 C C . LYS B 1 76 ? -14.015 -3.737 -5.867 1.00 19.65 76 LYS A C 1
ATOM 3182 O O . LYS B 1 76 ? -14.104 -3.327 -4.709 1.00 19.90 76 LYS A O 1
ATOM 3188 N N . VAL B 1 77 ? -13.176 -3.223 -6.761 1.00 18.33 77 VAL A N 1
ATOM 3189 C CA . VAL B 1 77 ? -12.283 -2.117 -6.449 1.00 18.97 77 VAL A CA 1
ATOM 3190 C C . VAL B 1 77 ? -11.989 -1.330 -7.716 1.00 17.68 77 VAL A C 1
ATOM 3191 O O . VAL B 1 77 ? -12.238 -1.805 -8.823 1.00 18.37 77 VAL A O 1
ATOM 3195 N N . ARG B 1 78 ? -11.483 -0.116 -7.541 1.00 18.59 78 ARG A N 1
ATOM 3196 C CA . ARG B 1 78 ? -11.098 0.720 -8.668 1.00 17.80 78 ARG A CA 1
ATOM 3197 C C . ARG B 1 78 ? -9.582 0.618 -8.715 1.00 17.13 78 ARG A C 1
ATOM 3198 O O . ARG B 1 78 ? -8.955 0.240 -7.725 1.00 15.72 78 ARG A O 1
ATOM 3206 N N . ARG B 1 79 ? -8.984 0.938 -9.856 1.00 15.09 79 ARG A N 1
ATOM 3207 C CA . ARG B 1 79 ? -7.534 0.854 -9.970 1.00 14.44 79 ARG A CA 1
ATOM 3208 C C . ARG B 1 79 ? -6.833 1.613 -8.845 1.00 15.22 79 ARG A C 1
ATOM 3209 O O . ARG B 1 79 ? -5.855 1.124 -8.275 1.00 13.94 79 ARG A O 1
ATOM 3217 N N . GLU B 1 80 ? -7.347 2.795 -8.511 1.00 15.21 80 GLU A N 1
ATOM 3218 C CA . GLU B 1 80 ? -6.750 3.628 -7.471 1.00 16.84 80 GLU A CA 1
ATOM 3219 C C . GLU B 1 80 ? -6.795 3.000 -6.080 1.00 15.27 80 GLU A C 1
ATOM 3220 O O . GLU B 1 80 ? -6.047 3.412 -5.191 1.00 15.41 80 GLU A O 1
ATOM 3226 N N . ASP B 1 81 ? -7.665 2.011 -5.890 1.00 15.76 81 ASP A N 1
ATOM 3227 C CA . ASP B 1 81 ? -7.794 1.350 -4.590 1.00 14.99 81 ASP A CA 1
ATOM 3228 C C . ASP B 1 81 ? -6.780 0.230 -4.396 1.00 14.70 81 ASP A C 1
ATOM 3229 O O . ASP B 1 81 ? -6.579 -0.244 -3.275 1.00 15.35 81 ASP A O 1
ATOM 3234 N N . ILE B 1 82 ? -6.160 -0.203 -5.489 1.00 13.70 82 ILE A N 1
ATOM 3235 C CA . ILE B 1 82 ? -5.178 -1.280 -5.443 1.00 14.49 82 ILE A CA 1
ATOM 3236 C C . ILE B 1 82 ? -3.756 -0.745 -5.516 1.00 12.88 82 ILE A C 1
ATOM 3237 O O . ILE B 1 82 ? -3.459 0.157 -6.297 1.00 13.64 82 ILE A O 1
ATOM 3242 N N . PHE B 1 83 ? -2.882 -1.311 -4.689 1.00 12.67 83 PHE A N 1
ATOM 3243 C CA . PHE B 1 83 ? -1.483 -0.910 -4.643 1.00 11.23 83 PHE A CA 1
ATOM 3244 C C . PHE B 1 83 ? -0.632 -2.103 -5.054 1.00 11.58 83 PHE A C 1
ATOM 3245 O O . PHE B 1 83 ? -0.588 -3.104 -4.345 1.00 12.17 83 PHE A O 1
ATOM 3253 N N . TYR B 1 84 ? 0.018 -2.014 -6.212 1.00 10.72 84 TYR A N 1
ATOM 3254 C CA 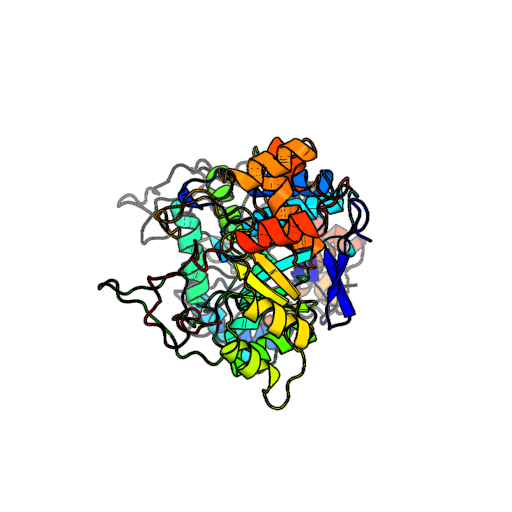. TYR B 1 84 ? 0.874 -3.103 -6.662 1.00 10.70 84 TYR A CA 1
ATOM 3255 C C . TYR B 1 84 ? 2.332 -2.688 -6.681 1.00 9.89 84 TYR A C 1
ATOM 3256 O O . TYR B 1 84 ? 2.681 -1.623 -7.201 1.00 10.86 84 TYR A O 1
ATOM 3265 N N . CYS B 1 85 ? 3.180 -3.547 -6.119 1.00 10.08 85 CYS A N 1
ATOM 3266 C CA . CYS B 1 85 ? 4.616 -3.311 -6.101 1.00 10.47 85 CYS A CA 1
ATOM 3267 C C . CYS B 1 85 ? 5.307 -4.325 -7.008 1.00 9.97 85 CYS A C 1
ATOM 3268 O O . CYS B 1 85 ? 5.100 -5.532 -6.867 1.00 10.41 85 CYS A O 1
ATOM 3271 N N . GLY B 1 86 ? 6.119 -3.816 -7.935 1.00 9.82 86 GLY A N 1
ATOM 3272 C CA . GLY B 1 86 ? 6.885 -4.649 -8.852 1.00 11.10 86 GLY A CA 1
ATOM 3273 C C . GLY B 1 86 ? 8.362 -4.434 -8.553 1.00 11.15 86 GLY A C 1
ATOM 3274 O O . GLY B 1 86 ? 8.711 -3.490 -7.836 1.00 10.80 86 GLY A O 1
ATOM 3275 N N . LYS B 1 87 ? 9.237 -5.267 -9.114 1.00 11.09 87 LYS A N 1
ATOM 3276 C CA . LYS B 1 87 ? 10.663 -5.150 -8.821 1.00 11.01 87 LYS A CA 1
ATOM 3277 C C . LYS B 1 87 ? 11.586 -5.321 -10.025 1.00 11.63 87 LYS A C 1
ATOM 3278 O O . LYS B 1 87 ? 11.306 -6.104 -10.930 1.00 13.23 87 LYS A O 1
ATOM 3284 N N . LEU B 1 88 ? 12.696 -4.586 -10.006 1.00 12.55 88 LEU A N 1
ATOM 3285 C CA . LEU B 1 88 ? 13.703 -4.613 -11.066 1.00 13.44 88 LEU A CA 1
ATOM 3286 C C . LEU B 1 88 ? 14.834 -5.544 -10.633 1.00 13.64 88 LEU A C 1
ATOM 3287 O O . LEU B 1 88 ? 15.605 -5.209 -9.731 1.00 14.78 88 LEU A O 1
ATOM 3292 N N . TRP B 1 89 ? 14.943 -6.702 -11.282 1.00 14.12 89 TRP A N 1
ATOM 3293 C CA . TRP B 1 89 ? 15.964 -7.677 -10.912 1.00 14.67 89 TRP A CA 1
ATOM 3294 C C . TRP B 1 89 ? 17.395 -7.272 -11.267 1.00 16.56 89 TRP A C 1
ATOM 3295 O O . TRP B 1 89 ? 17.621 -6.412 -12.122 1.00 16.14 89 TRP A O 1
ATOM 3306 N N . ALA B 1 90 ? 18.347 -7.915 -10.594 1.00 16.24 90 ALA A N 1
ATOM 3307 C CA . ALA B 1 90 ? 19.778 -7.673 -10.760 1.00 16.52 90 ALA A CA 1
ATOM 3308 C C . ALA B 1 90 ? 20.284 -7.697 -12.199 1.00 16.81 90 ALA A C 1
ATOM 3309 O O . ALA B 1 90 ? 21.278 -7.045 -12.515 1.00 17.24 90 ALA A O 1
ATOM 3311 N N . THR B 1 91 ? 19.610 -8.444 -13.066 1.00 16.34 91 THR A N 1
ATOM 3312 C CA . THR B 1 91 ? 20.017 -8.553 -14.466 1.00 18.32 91 THR A CA 1
ATOM 3313 C C . THR B 1 91 ? 19.466 -7.440 -15.356 1.00 18.76 91 THR A C 1
ATOM 3314 O O . THR B 1 91 ? 19.684 -7.446 -16.569 1.00 18.81 91 THR A O 1
ATOM 3318 N N . ASN B 1 92 ? 18.764 -6.485 -14.758 1.00 18.09 92 ASN A N 1
ATOM 3319 C CA . ASN B 1 92 ? 18.169 -5.387 -15.516 1.00 17.24 92 ASN A CA 1
ATOM 3320 C C . ASN B 1 92 ? 18.539 -4.027 -14.932 1.00 17.44 92 ASN A C 1
ATOM 3321 O O . ASN B 1 92 ? 17.742 -3.085 -14.976 1.00 16.51 92 ASN A O 1
ATOM 3326 N N . HIS B 1 93 ? 19.753 -3.923 -14.399 1.00 17.67 93 HIS A N 1
ATOM 3327 C CA . HIS B 1 93 ? 20.208 -2.684 -13.791 1.00 18.84 93 HIS A CA 1
ATOM 3328 C C . HIS B 1 93 ? 20.883 -1.703 -14.740 1.00 18.02 93 HIS A C 1
ATOM 3329 O O . HIS B 1 93 ? 21.098 -0.546 -14.382 1.00 18.67 93 HIS A O 1
ATOM 3336 N N . VAL B 1 94 ? 21.220 -2.158 -15.944 1.00 18.47 94 VAL A N 1
ATOM 3337 C CA . VAL B 1 94 ? 21.833 -1.268 -16.925 1.00 19.61 94 VAL A CA 1
ATOM 3338 C C . VAL B 1 94 ? 20.800 -0.160 -17.138 1.00 19.03 94 VAL A C 1
ATOM 3339 O O . VAL B 1 94 ? 19.643 -0.441 -17.446 1.00 18.52 94 VAL A O 1
ATOM 3343 N N . PRO B 1 95 ? 21.204 1.111 -16.975 1.00 18.68 95 PRO A N 1
ATOM 3344 C CA . PRO B 1 95 ? 20.285 2.242 -17.145 1.00 18.01 95 PRO A CA 1
ATOM 3345 C C . PRO B 1 95 ? 19.304 2.155 -18.313 1.00 18.09 95 PRO A C 1
ATOM 3346 O O . PRO B 1 95 ? 18.097 2.317 -18.126 1.00 17.96 95 PRO A O 1
ATOM 3350 N N . GLU B 1 96 ? 19.817 1.896 -19.511 1.00 18.86 96 GLU A N 1
ATOM 3351 C CA . GLU B 1 96 ? 18.975 1.804 -20.698 1.00 20.48 96 GLU A CA 1
ATOM 3352 C C . GLU B 1 96 ? 17.954 0.670 -20.627 1.00 19.55 96 GLU A C 1
ATOM 3353 O O . GLU B 1 96 ? 17.008 0.635 -21.414 1.00 20.07 96 GLU A O 1
ATOM 3359 N N . MET B 1 97 ? 18.146 -0.251 -19.687 1.00 17.84 97 MET A N 1
ATOM 3360 C CA . MET B 1 97 ? 17.250 -1.395 -19.527 1.00 17.96 97 MET A CA 1
ATOM 3361 C C . MET B 1 97 ? 16.129 -1.182 -18.516 1.00 16.63 97 MET A C 1
ATOM 3362 O O . MET B 1 97 ? 15.145 -1.917 -18.525 1.00 16.35 97 MET A O 1
ATOM 3367 N N . VAL B 1 98 ? 16.277 -0.193 -17.644 1.00 15.86 98 VAL A N 1
ATOM 3368 C CA . VAL B 1 98 ? 15.276 0.042 -16.608 1.00 13.76 98 VAL A CA 1
ATOM 3369 C C . VAL B 1 98 ? 13.862 0.304 -17.115 1.00 13.44 98 VAL A C 1
ATOM 3370 O O . VAL B 1 98 ? 12.924 -0.389 -16.720 1.00 13.67 98 VAL A O 1
ATOM 3374 N N . ARG B 1 99 ? 13.691 1.293 -17.985 1.00 13.31 99 ARG A N 1
ATOM 3375 C CA . ARG B 1 99 ? 12.351 1.571 -18.481 1.00 13.12 99 ARG A CA 1
ATOM 3376 C C . ARG B 1 99 ? 11.766 0.401 -19.269 1.00 13.72 99 ARG A C 1
ATOM 3377 O O . ARG B 1 99 ? 10.609 0.040 -19.073 1.00 13.22 99 ARG A O 1
ATOM 3385 N N . PRO B 1 100 ? 12.547 -0.197 -20.186 1.00 13.96 100 PRO A N 1
ATOM 3386 C CA . PRO B 1 100 ? 12.001 -1.329 -20.944 1.00 13.82 100 PRO A CA 1
ATOM 3387 C C . PRO B 1 100 ? 11.564 -2.471 -20.023 1.00 13.42 100 PRO A C 1
ATOM 3388 O O . PRO B 1 100 ? 10.596 -3.173 -20.307 1.00 13.76 100 PRO A O 1
ATOM 3392 N N . THR B 1 101 ? 12.278 -2.649 -18.915 1.00 12.76 101 THR A N 1
ATOM 3393 C CA . THR B 1 101 ? 11.946 -3.703 -17.962 1.00 12.73 101 THR A CA 1
ATOM 3394 C C . THR B 1 101 ? 10.627 -3.382 -17.260 1.00 11.91 101 THR A C 1
ATOM 3395 O O . THR B 1 101 ? 9.787 -4.259 -17.067 1.00 13.14 101 THR A O 1
ATOM 3399 N N . LEU B 1 102 ? 10.440 -2.120 -16.888 1.00 10.50 102 LEU A N 1
ATOM 3400 C CA . LEU B 1 102 ? 9.193 -1.727 -16.243 1.00 10.28 102 LEU A CA 1
ATOM 3401 C C . LEU B 1 102 ? 8.046 -1.854 -17.237 1.00 11.28 102 LEU A C 1
ATOM 3402 O O . LEU B 1 102 ? 6.961 -2.322 -16.890 1.00 11.56 102 LEU A O 1
ATOM 3407 N N . GLU B 1 103 ? 8.292 -1.434 -18.477 1.00 11.35 103 GLU A N 1
ATOM 3408 C CA . GLU B 1 103 ? 7.269 -1.505 -19.515 1.00 12.08 103 GLU A CA 1
ATOM 3409 C C . GLU B 1 103 ? 6.830 -2.948 -19.746 1.00 10.63 103 GLU A C 1
ATOM 3410 O O . GLU B 1 103 ? 5.656 -3.207 -20.015 1.00 11.79 103 GLU A O 1
ATOM 3416 N N . ARG B 1 104 ? 7.766 -3.887 -19.635 1.00 10.63 104 ARG A N 1
ATOM 3417 C CA . ARG B 1 104 ? 7.426 -5.297 -19.794 1.00 11.63 104 ARG A CA 1
ATOM 3418 C C . ARG B 1 104 ? 6.434 -5.699 -18.699 1.00 10.96 104 ARG A C 1
ATOM 3419 O O . ARG B 1 104 ? 5.425 -6.345 -18.968 1.00 11.47 104 ARG A O 1
ATOM 3427 N N . THR B 1 105 ? 6.733 -5.320 -17.461 1.00 10.81 105 THR A N 1
ATOM 3428 C CA . THR B 1 105 ? 5.854 -5.647 -16.351 1.00 11.34 105 THR A CA 1
ATOM 3429 C C . THR B 1 105 ? 4.477 -5.012 -16.533 1.00 9.86 105 THR A C 1
ATOM 3430 O O . THR B 1 105 ? 3.463 -5.638 -16.236 1.00 10.12 105 THR A O 1
ATOM 3434 N N . LEU B 1 106 ? 4.435 -3.778 -17.033 1.00 10.08 106 LEU A N 1
ATOM 3435 C CA . LEU B 1 106 ? 3.150 -3.130 -17.266 1.00 9.56 106 LEU A CA 1
ATOM 3436 C C . LEU B 1 106 ? 2.358 -3.911 -18.319 1.00 9.31 106 LEU A C 1
ATOM 3437 O O . LEU B 1 106 ? 1.142 -4.056 -18.210 1.00 11.02 106 LEU A O 1
ATOM 3442 N N . ARG B 1 107 ? 3.053 -4.414 -19.338 1.00 11.32 107 ARG A N 1
ATOM 3443 C CA . ARG B 1 107 ? 2.407 -5.194 -20.392 1.00 10.94 107 ARG A CA 1
ATOM 3444 C C . ARG B 1 107 ? 1.958 -6.555 -19.866 1.00 11.18 107 ARG A C 1
ATOM 3445 O O . ARG B 1 107 ? 0.919 -7.074 -20.269 1.00 11.96 107 ARG A O 1
ATOM 3453 N N . VAL B 1 108 ? 2.745 -7.130 -18.963 1.00 11.45 108 VAL A N 1
ATOM 3454 C CA . VAL B 1 108 ? 2.410 -8.425 -18.391 1.00 11.32 108 VAL A CA 1
ATOM 3455 C C . VAL B 1 108 ? 1.184 -8.296 -17.493 1.00 10.11 108 VAL A C 1
ATOM 3456 O O . VAL B 1 108 ? 0.290 -9.143 -17.521 1.00 11.55 108 VAL A O 1
ATOM 3460 N N . LEU B 1 109 ? 1.144 -7.227 -16.705 1.00 10.70 109 LEU A N 1
ATOM 3461 C CA . LEU B 1 109 ? 0.019 -6.964 -15.810 1.00 10.50 109 LEU A CA 1
ATOM 3462 C C . LEU B 1 109 ? -1.175 -6.434 -16.587 1.00 10.74 109 LEU A C 1
ATOM 3463 O O . LEU B 1 109 ? -2.327 -6.579 -16.163 1.00 11.27 109 LEU A O 1
ATOM 3468 N N . GLN B 1 110 ? -0.874 -5.811 -17.724 1.00 10.79 110 GLN A N 1
ATOM 3469 C CA . GLN B 1 110 ? -1.866 -5.161 -18.575 1.00 11.04 110 GLN A CA 1
ATOM 3470 C C . GLN B 1 110 ? -2.470 -3.991 -17.799 1.00 10.27 110 GLN A C 1
ATOM 3471 O O . GLN B 1 110 ? -3.683 -3.781 -17.780 1.00 11.76 110 GLN A O 1
ATOM 3477 N N . LEU B 1 111 ? -1.580 -3.239 -17.150 1.00 10.49 111 LEU A N 1
ATOM 3478 C CA . LEU B 1 111 ? -1.937 -2.057 -16.371 1.00 11.09 111 LEU A CA 1
ATOM 3479 C C . LEU B 1 111 ? -1.109 -0.878 -16.888 1.00 11.61 111 LEU A C 1
ATOM 3480 O O . LEU B 1 111 ? -0.044 -1.073 -17.479 1.00 12.70 111 LEU A O 1
ATOM 3485 N N . ASP B 1 112 ? -1.593 0.340 -16.658 1.00 12.48 112 ASP A N 1
ATOM 3486 C CA . ASP B 1 112 ? -0.917 1.546 -17.137 1.00 14.31 112 ASP A CA 1
ATOM 3487 C C . ASP B 1 112 ? 0.230 2.033 -16.257 1.00 13.13 112 ASP A C 1
ATOM 3488 O O . ASP B 1 112 ? 1.096 2.780 -16.713 1.00 13.48 112 ASP A O 1
ATOM 3493 N N . TYR B 1 113 ? 0.224 1.623 -14.993 1.00 11.57 113 TYR A N 1
ATOM 3494 C CA . TYR B 1 113 ? 1.274 2.018 -14.063 1.00 11.44 113 TYR A CA 1
ATOM 3495 C C . TYR B 1 113 ? 1.289 1.060 -12.885 1.00 11.00 113 TYR A C 1
ATOM 3496 O O . TYR B 1 113 ? 0.346 0.300 -12.681 1.00 11.26 113 TYR A O 1
ATOM 3505 N N . VAL B 1 114 ? 2.384 1.083 -12.133 1.00 11.46 114 VAL A N 1
ATOM 3506 C CA . VAL B 1 114 ? 2.488 0.285 -10.92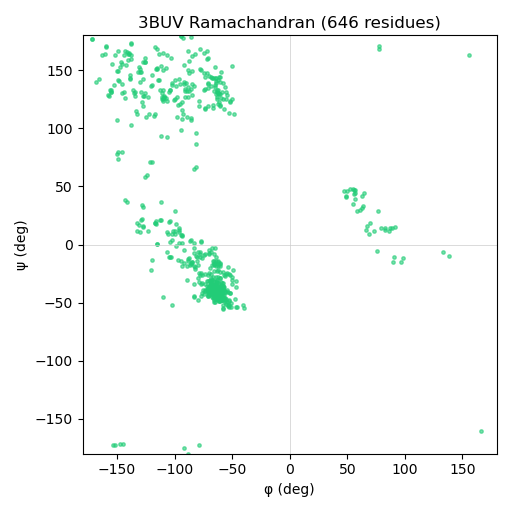0 1.00 11.39 114 VAL A CA 1
ATOM 3507 C C . VAL B 1 114 ? 2.581 1.323 -9.811 1.00 10.95 114 VAL A C 1
ATOM 3508 O O . VAL B 1 114 ? 3.044 2.444 -10.028 1.00 12.68 114 VAL A O 1
ATOM 3512 N N . ASP B 1 115 ? 2.129 0.959 -8.621 1.00 12.04 115 ASP A N 1
ATOM 3513 C CA . ASP B 1 115 ? 2.146 1.893 -7.508 1.00 11.05 115 ASP A CA 1
ATOM 3514 C C . ASP B 1 115 ? 3.526 2.078 -6.899 1.00 11.01 115 ASP A C 1
ATOM 3515 O O . ASP B 1 115 ? 3.869 3.164 -6.432 1.00 10.97 115 ASP A O 1
ATOM 3520 N N . LEU B 1 116 ? 4.316 1.014 -6.920 1.00 11.14 116 LEU A N 1
ATOM 3521 C CA . LEU B 1 116 ? 5.664 1.058 -6.383 1.00 10.98 116 LEU A CA 1
ATOM 3522 C C . LEU B 1 116 ? 6.566 0.158 -7.221 1.00 10.81 116 LEU A C 1
ATOM 3523 O O . LEU B 1 116 ? 6.215 -0.982 -7.512 1.00 11.34 116 LEU A O 1
ATOM 3528 N N . TYR B 1 117 ? 7.713 0.683 -7.636 1.00 11.53 117 TYR A N 1
ATOM 3529 C CA . TYR B 1 117 ? 8.667 -0.105 -8.401 1.00 10.55 117 TYR A CA 1
ATOM 3530 C C . TYR B 1 117 ? 9.974 0.037 -7.642 1.00 10.42 117 TYR A C 1
ATOM 3531 O O . TYR B 1 117 ? 10.402 1.149 -7.327 1.00 11.99 117 TYR A O 1
ATOM 3540 N N . ILE B 1 118 ? 10.598 -1.091 -7.331 1.00 11.65 118 ILE A N 1
ATOM 3541 C CA . ILE B 1 118 ? 11.822 -1.057 -6.551 1.00 11.39 118 ILE A CA 1
ATOM 3542 C C . ILE B 1 118 ? 12.968 -1.870 -7.127 1.00 11.48 118 ILE A C 1
ATOM 3543 O O . ILE B 1 118 ? 12.759 -2.846 -7.846 1.00 12.51 118 ILE A O 1
ATOM 3548 N N . ILE B 1 119 ? 14.189 -1.444 -6.815 1.00 13.08 119 ILE A N 1
ATOM 3549 C CA . ILE B 1 119 ? 15.371 -2.175 -7.247 1.00 14.45 119 ILE A CA 1
ATOM 3550 C C . ILE B 1 119 ? 15.341 -3.392 -6.322 1.00 14.13 119 ILE A C 1
ATOM 3551 O O . ILE B 1 119 ? 15.435 -3.255 -5.102 1.00 14.17 119 ILE A O 1
ATOM 3556 N N . GLU B 1 120 ? 15.185 -4.572 -6.916 1.00 15.20 120 GLU A N 1
ATOM 3557 C CA . GLU B 1 120 ? 15.053 -5.832 -6.183 1.00 14.79 120 GLU A CA 1
ATOM 3558 C C . GLU B 1 120 ? 16.199 -6.163 -5.229 1.00 14.87 120 GLU A C 1
ATOM 3559 O O . GLU B 1 120 ? 15.967 -6.621 -4.108 1.00 14.40 120 GLU A O 1
ATOM 3565 N N . VAL B 1 121 ? 17.427 -5.956 -5.684 1.00 15.31 121 VAL A N 1
ATOM 3566 C CA . VAL B 1 121 ? 18.618 -6.175 -4.864 1.00 16.24 121 VAL A CA 1
ATOM 3567 C C . VAL B 1 121 ? 19.613 -5.132 -5.336 1.00 17.87 121 VAL A C 1
ATOM 3568 O O . VAL B 1 121 ? 19.545 -4.688 -6.480 1.00 17.02 121 VAL A O 1
ATOM 3572 N N . PRO B 1 122 ? 20.541 -4.712 -4.466 1.00 17.63 122 PRO A N 1
ATOM 3573 C CA . PRO B 1 122 ? 21.522 -3.703 -4.882 1.00 17.86 122 PRO A CA 1
ATOM 3574 C C . PRO B 1 122 ? 22.623 -4.262 -5.783 1.00 18.87 122 PRO A C 1
ATOM 3575 O O . PRO B 1 122 ? 23.386 -3.507 -6.386 1.00 19.55 122 PRO A O 1
ATOM 3579 N N . MET B 1 123 ? 22.695 -5.585 -5.881 1.00 19.63 123 MET A N 1
ATOM 3580 C CA . MET B 1 123 ? 23.711 -6.238 -6.696 1.00 21.46 123 MET A CA 1
ATOM 3581 C C . MET B 1 123 ? 23.293 -6.341 -8.160 1.00 21.68 123 MET A C 1
ATOM 3582 O O . MET B 1 123 ? 22.142 -6.637 -8.470 1.00 22.00 123 MET A O 1
ATOM 3587 N N . ALA B 1 124 ? 24.238 -6.088 -9.059 1.00 21.91 124 ALA A N 1
ATOM 3588 C CA . ALA B 1 124 ? 23.971 -6.165 -10.487 1.00 22.04 124 ALA A CA 1
ATOM 3589 C C . ALA B 1 124 ? 24.581 -7.439 -11.069 1.00 22.72 124 ALA A C 1
ATOM 3590 O O . ALA B 1 124 ? 25.748 -7.748 -10.818 1.00 23.58 124 ALA A O 1
ATOM 3592 N N . PHE B 1 125 ? 23.781 -8.177 -11.835 1.00 22.99 125 PHE A N 1
ATOM 3593 C CA . PHE B 1 125 ? 24.234 -9.412 -12.469 1.00 24.38 125 PHE A CA 1
ATOM 3594 C C . PHE B 1 125 ? 24.323 -9.191 -13.972 1.00 25.80 125 PHE A C 1
ATOM 3595 O O . PHE B 1 125 ? 23.772 -8.224 -14.501 1.00 25.65 125 PHE A O 1
ATOM 3603 N N . LYS B 1 126 ? 25.007 -10.098 -14.657 1.00 27.57 126 LYS A N 1
ATOM 3604 C CA . LYS B 1 126 ? 25.168 -10.006 -16.102 1.00 29.57 126 LYS A CA 1
ATOM 3605 C C . LYS B 1 126 ? 23.823 -10.057 -16.828 1.00 29.82 126 LYS A C 1
ATOM 3606 O O . LYS B 1 126 ? 23.055 -11.005 -16.670 1.00 30.00 126 LYS A O 1
ATOM 3612 N N . PRO B 1 127 ? 23.518 -9.024 -17.631 1.00 30.16 127 PRO A N 1
ATOM 3613 C CA . PRO B 1 127 ? 22.256 -8.975 -18.377 1.00 30.74 127 PRO A CA 1
ATOM 3614 C C . PRO B 1 127 ? 22.125 -10.154 -19.339 1.00 31.74 127 PRO A C 1
ATOM 3615 O O . PRO B 1 127 ? 23.113 -10.595 -19.928 1.00 31.73 127 PRO A O 1
ATOM 3619 N N . GLY B 1 128 ? 20.906 -10.660 -19.494 1.00 33.05 128 GLY A N 1
ATOM 3620 C CA . GLY B 1 128 ? 20.681 -11.784 -20.385 1.00 34.93 128 GLY A CA 1
ATOM 3621 C C . GLY B 1 128 ? 19.321 -12.426 -20.191 1.00 36.34 128 GLY A C 1
ATOM 3622 O O . GLY B 1 128 ? 18.414 -11.817 -19.625 1.00 36.63 128 GLY A O 1
ATOM 3623 N N . ASP B 1 129 ? 19.179 -13.663 -20.656 1.00 37.72 129 ASP A N 1
ATOM 3624 C CA . ASP B 1 129 ? 17.916 -14.382 -20.537 1.00 38.86 129 ASP A CA 1
ATOM 3625 C C . ASP B 1 129 ? 17.927 -15.353 -19.361 1.00 38.19 129 ASP A C 1
ATOM 3626 O O . ASP B 1 129 ? 17.239 -16.374 -19.379 1.00 38.52 129 ASP A O 1
ATOM 3631 N N . GLU B 1 130 ? 18.709 -15.021 -18.340 1.00 36.89 130 GLU A N 1
ATOM 3632 C CA . GLU B 1 130 ? 18.822 -15.849 -17.145 1.00 35.61 130 GLU A CA 1
ATOM 3633 C C . GLU B 1 130 ? 18.946 -14.961 -15.913 1.00 33.36 130 GLU A C 1
ATOM 3634 O O . GLU B 1 130 ? 19.818 -14.096 -15.852 1.00 32.14 130 GLU A O 1
ATOM 3640 N N . ILE B 1 131 ? 18.073 -15.176 -14.934 1.00 31.49 131 ILE A N 1
ATOM 3641 C CA . ILE B 1 131 ? 18.097 -14.379 -13.712 1.00 30.39 131 ILE A CA 1
ATOM 3642 C C . ILE B 1 131 ? 19.315 -14.692 -12.850 1.00 29.10 131 ILE A C 1
ATOM 3643 O O . ILE B 1 131 ? 19.758 -13.857 -12.063 1.00 26.85 131 ILE A O 1
ATOM 3648 N N . TYR B 1 132 ? 19.856 -15.895 -13.007 1.00 28.95 132 TYR A N 1
ATOM 3649 C CA . TYR B 1 132 ? 21.021 -16.324 -12.239 1.00 30.49 132 TYR A CA 1
ATOM 3650 C C . TYR B 1 132 ? 22.185 -16.663 -13.170 1.00 32.31 132 TYR A C 1
ATOM 3651 O O . TYR B 1 132 ? 22.541 -17.831 -13.331 1.00 31.26 132 TYR A O 1
ATOM 3660 N N . PRO B 1 133 ? 22.794 -15.639 -13.794 1.00 34.82 133 PRO A N 1
ATOM 3661 C CA . PRO B 1 133 ? 23.922 -15.805 -14.718 1.00 37.72 133 PRO A CA 1
ATOM 3662 C C . PRO B 1 133 ? 25.114 -16.534 -14.103 1.00 40.47 133 PRO A C 1
ATOM 3663 O O . PRO B 1 133 ? 25.729 -16.047 -13.155 1.00 39.57 133 PRO A O 1
ATOM 3667 N N . ARG B 1 134 ? 25.438 -17.700 -14.656 1.00 44.62 134 ARG A N 1
ATOM 3668 C CA . ARG B 1 134 ? 26.559 -18.501 -14.176 1.00 49.17 134 ARG A CA 1
ATOM 3669 C C . ARG B 1 134 ? 27.184 -19.300 -15.314 1.00 51.67 134 ARG A C 1
ATOM 3670 O O . ARG B 1 134 ? 26.502 -19.685 -16.262 1.00 51.67 134 ARG A O 1
ATOM 3678 N N . ASP B 1 135 ? 28.486 -19.545 -15.212 1.00 55.09 135 ASP A N 1
ATOM 3679 C CA . ASP B 1 135 ? 29.204 -20.302 -16.230 1.00 58.76 135 ASP A CA 1
ATOM 3680 C C . ASP B 1 135 ? 29.220 -21.787 -15.886 1.00 61.02 135 ASP A C 1
ATOM 3681 O O . ASP B 1 135 ? 28.595 -22.214 -14.915 1.00 61.40 135 ASP A O 1
ATOM 3686 N N . GLU B 1 136 ? 29.937 -22.570 -16.685 1.00 63.94 136 GLU A N 1
ATOM 3687 C CA . GLU B 1 136 ? 30.031 -24.009 -16.466 1.00 66.54 136 GLU A CA 1
ATOM 3688 C C . GLU B 1 136 ? 30.642 -24.332 -15.106 1.00 66.30 136 GLU A C 1
ATOM 3689 O O . GLU B 1 136 ? 30.494 -25.444 -14.599 1.00 66.41 136 GLU A O 1
ATOM 3695 N N . ASN B 1 137 ? 31.327 -23.356 -14.521 1.00 65.85 137 ASN A N 1
ATOM 3696 C CA . ASN B 1 137 ? 31.961 -23.540 -13.222 1.00 65.05 137 ASN A CA 1
ATOM 3697 C C . ASN B 1 137 ? 31.046 -23.071 -12.096 1.00 63.89 137 ASN A C 1
ATOM 3698 O O . ASN B 1 137 ? 31.413 -23.129 -10.921 1.00 64.08 137 ASN A O 1
ATOM 3703 N N . GLY B 1 138 ? 29.854 -22.609 -12.460 1.00 62.04 138 GLY A N 1
ATOM 3704 C CA . GLY B 1 138 ? 28.912 -22.134 -11.465 1.00 59.42 138 GLY A CA 1
ATOM 3705 C C . GLY B 1 138 ? 29.302 -20.765 -10.945 1.00 57.48 138 GLY A C 1
ATOM 3706 O O . GLY B 1 138 ? 28.571 -20.154 -10.165 1.00 57.94 138 GLY A O 1
ATOM 3707 N N . LYS B 1 139 ? 30.463 -20.284 -11.380 1.00 55.06 139 LYS A N 1
ATOM 3708 C CA . LYS B 1 139 ? 30.963 -18.979 -10.967 1.00 52.50 139 LYS A CA 1
ATOM 3709 C C . LYS B 1 139 ? 29.963 -17.912 -11.399 1.00 49.79 139 LYS A C 1
ATOM 3710 O O . LYS B 1 139 ? 29.688 -17.754 -12.588 1.00 48.84 139 LYS A O 1
ATOM 3716 N N . TRP B 1 140 ? 29.419 -17.186 -10.428 1.00 46.79 140 TRP A N 1
ATOM 3717 C CA . TRP B 1 140 ? 28.442 -16.145 -10.716 1.00 43.90 140 TRP A CA 1
ATOM 3718 C C . TRP B 1 140 ? 29.004 -15.012 -11.565 1.00 42.54 140 TRP A C 1
ATOM 3719 O O . TRP B 1 140 ? 30.018 -14.403 -11.221 1.00 41.98 140 TRP A O 1
ATOM 3730 N N . LEU B 1 141 ? 28.331 -14.738 -12.678 1.00 40.59 141 LEU A N 1
ATOM 3731 C CA . LEU B 1 141 ? 28.735 -13.678 -13.592 1.00 38.79 141 LEU A CA 1
ATOM 3732 C C . LEU B 1 141 ? 28.225 -12.338 -13.070 1.00 37.44 141 LEU A C 1
ATOM 3733 O O . LEU B 1 141 ? 27.079 -11.958 -13.314 1.00 36.57 141 LEU A O 1
ATOM 3738 N N . TYR B 1 142 ? 29.088 -11.630 -12.348 1.00 36.35 142 TYR A N 1
ATOM 3739 C CA . TYR B 1 142 ? 28.746 -10.337 -11.769 1.00 35.10 142 TYR A CA 1
ATOM 3740 C C . TYR B 1 142 ? 28.991 -9.175 -12.724 1.00 34.58 142 TYR A C 1
ATOM 3741 O O . TYR B 1 142 ? 29.911 -9.208 -13.542 1.00 33.25 142 TYR A O 1
ATOM 3750 N N . HIS B 1 143 ? 28.160 -8.146 -12.604 1.00 33.50 143 HIS A N 1
ATOM 3751 C CA . HIS B 1 143 ? 28.268 -6.960 -13.442 1.00 33.27 143 HIS A CA 1
ATOM 3752 C C . HIS B 1 143 ? 28.522 -5.751 -12.548 1.00 32.67 143 HIS A C 1
ATOM 3753 O O . HIS B 1 143 ? 28.035 -5.692 -11.417 1.00 32.69 143 HIS A O 1
ATOM 3760 N N . LYS B 1 144 ? 29.297 -4.798 -13.052 1.00 31.05 144 LYS A N 1
ATOM 3761 C CA . LYS B 1 144 ? 29.617 -3.597 -12.294 1.00 31.48 144 LYS A CA 1
ATOM 3762 C C . LYS B 1 144 ? 28.342 -2.830 -11.962 1.00 31.07 144 LYS A C 1
ATOM 3763 O O . LYS B 1 144 ? 27.602 -2.421 -12.856 1.00 30.99 144 LYS A O 1
ATOM 3769 N N . SER B 1 145 ? 28.085 -2.650 -10.671 1.00 30.21 145 SER A N 1
ATOM 3770 C CA . SER B 1 145 ? 26.898 -1.935 -10.224 1.00 29.72 145 SER A CA 1
ATOM 3771 C C . SER B 1 145 ? 27.135 -0.431 -10.210 1.00 29.93 145 SER A C 1
ATOM 3772 O O . SER B 1 145 ? 28.253 0.037 -9.994 1.00 30.23 145 SER A O 1
ATOM 3775 N N . ASN B 1 146 ? 26.068 0.319 -10.451 1.00 29.36 146 ASN A N 1
ATOM 3776 C CA . ASN B 1 146 ? 26.115 1.773 -10.458 1.00 27.64 146 ASN A CA 1
ATOM 3777 C C . ASN B 1 146 ? 24.731 2.213 -10.002 1.00 26.91 146 ASN A C 1
ATOM 3778 O O . ASN B 1 146 ? 23.915 2.679 -10.795 1.00 25.34 146 ASN A O 1
ATOM 3783 N N . LEU B 1 147 ? 24.482 2.041 -8.708 1.00 25.38 147 LEU A N 1
ATOM 3784 C CA . LEU B 1 147 ? 23.199 2.369 -8.100 1.00 24.86 147 LEU A CA 1
ATOM 3785 C C . LEU B 1 147 ? 22.620 3.733 -8.460 1.00 23.98 147 LEU A C 1
ATOM 3786 O O . LEU B 1 147 ? 21.438 3.834 -8.790 1.00 22.57 147 LEU A O 1
ATOM 3791 N N . CYS B 1 148 ? 23.435 4.782 -8.400 1.00 22.50 148 CYS A N 1
ATOM 3792 C CA . CYS B 1 148 ? 22.946 6.119 -8.722 1.00 21.49 148 CYS A CA 1
ATOM 3793 C C . CYS B 1 148 ? 22.457 6.223 -10.165 1.00 20.48 148 CYS A C 1
ATOM 3794 O O . CYS B 1 148 ? 21.426 6.841 -10.429 1.00 18.86 148 CYS A O 1
ATOM 3797 N N . ALA B 1 149 ? 23.191 5.619 -11.094 1.00 19.30 149 ALA A N 1
ATOM 3798 C CA . ALA B 1 149 ? 22.805 5.659 -12.503 1.00 18.98 149 ALA A CA 1
ATOM 3799 C C . ALA B 1 149 ? 21.512 4.880 -12.709 1.00 18.47 149 ALA A C 1
ATOM 3800 O O . ALA B 1 149 ? 20.629 5.305 -13.457 1.00 18.85 149 ALA A O 1
ATOM 3802 N N . THR B 1 150 ? 21.404 3.735 -12.043 1.00 17.81 150 THR A N 1
ATOM 3803 C CA . THR B 1 150 ? 20.205 2.916 -12.151 1.00 16.82 150 THR A CA 1
ATOM 3804 C C . THR B 1 150 ? 19.038 3.692 -11.553 1.00 16.39 150 THR A C 1
ATOM 3805 O O . THR B 1 150 ? 17.931 3.683 -12.095 1.00 17.44 150 THR A O 1
ATOM 3809 N N . TRP B 1 151 ? 19.291 4.375 -10.441 1.00 16.31 151 TRP A N 1
ATOM 3810 C CA . TRP B 1 151 ? 18.252 5.157 -9.788 1.00 16.00 151 TRP A CA 1
ATOM 3811 C C . TRP B 1 151 ? 17.759 6.271 -10.704 1.00 16.39 151 TRP A C 1
ATOM 3812 O O . TRP B 1 151 ? 16.559 6.535 -10.782 1.00 16.70 151 TRP A O 1
ATOM 3823 N N . GLU B 1 152 ? 18.683 6.927 -11.399 1.00 17.21 152 GLU A N 1
ATOM 3824 C CA . GLU B 1 152 ? 18.304 8.000 -12.310 1.00 18.53 152 GLU A CA 1
ATOM 3825 C C . GLU B 1 152 ? 17.335 7.460 -13.361 1.00 16.62 152 GLU A C 1
ATOM 3826 O O . GLU B 1 152 ? 16.367 8.133 -13.731 1.00 15.99 152 GLU A O 1
ATOM 3832 N N . ALA B 1 153 ? 17.590 6.242 -13.829 1.00 15.38 153 ALA A N 1
ATOM 3833 C CA . ALA B 1 153 ? 16.725 5.612 -14.821 1.00 15.33 153 ALA A CA 1
ATOM 3834 C C . ALA B 1 153 ? 15.357 5.336 -14.199 1.00 14.65 153 ALA A C 1
ATOM 3835 O O . ALA B 1 153 ? 14.332 5.434 -14.873 1.00 15.18 153 ALA A O 1
ATOM 3837 N N . MET B 1 154 ? 15.344 4.988 -12.912 1.00 13.99 154 MET A N 1
ATOM 3838 C CA . MET B 1 154 ? 14.090 4.723 -12.211 1.00 13.25 154 MET A CA 1
ATOM 3839 C C . MET B 1 154 ? 13.315 6.031 -12.108 1.00 13.57 154 MET A C 1
ATOM 3840 O O . MET B 1 154 ? 12.101 6.065 -12.294 1.00 13.45 154 MET A O 1
ATOM 3845 N N . GLU B 1 155 ? 14.032 7.108 -11.804 1.00 13.20 155 GLU A N 1
ATOM 3846 C CA . GLU B 1 155 ? 13.418 8.420 -11.676 1.00 13.00 155 GLU A CA 1
ATOM 3847 C C . GLU B 1 155 ? 12.706 8.838 -12.961 1.00 12.54 155 GLU A C 1
ATOM 3848 O O . GLU B 1 155 ? 11.630 9.425 -12.912 1.00 11.94 155 GLU A O 1
ATOM 3854 N N . ALA B 1 156 ? 13.303 8.523 -14.104 1.00 12.55 156 ALA A N 1
ATOM 3855 C CA . ALA B 1 156 ? 12.699 8.878 -15.381 1.00 13.15 156 ALA A CA 1
ATOM 3856 C C . ALA B 1 156 ? 11.377 8.147 -15.560 1.00 14.05 156 ALA A C 1
ATOM 3857 O O . ALA B 1 156 ? 10.458 8.655 -16.202 1.00 14.22 156 ALA A O 1
ATOM 3859 N N . CYS B 1 157 ? 11.277 6.949 -14.993 1.00 12.78 157 CYS A N 1
ATOM 3860 C CA . CYS B 1 157 ? 10.042 6.187 -15.100 1.00 13.32 157 CYS A CA 1
ATOM 3861 C C . CYS B 1 157 ? 8.928 6.881 -14.326 1.00 12.01 157 CYS A C 1
ATOM 3862 O O . CYS B 1 157 ? 7.778 6.901 -14.770 1.00 12.83 157 CYS A O 1
ATOM 3865 N N . LYS B 1 158 ? 9.254 7.445 -13.165 1.00 12.63 158 LYS A N 1
ATOM 3866 C CA . LYS B 1 158 ? 8.236 8.149 -12.400 1.00 12.09 158 LYS A CA 1
ATOM 3867 C C . LYS B 1 158 ? 7.860 9.431 -13.140 1.00 12.52 158 LYS A C 1
ATOM 3868 O O . LYS B 1 158 ? 6.686 9.790 -13.206 1.00 12.55 158 LYS A O 1
ATOM 3874 N N . ASP B 1 159 ? 8.857 10.111 -13.701 1.00 11.76 159 ASP A N 1
ATOM 3875 C CA . ASP B 1 159 ? 8.610 11.347 -14.442 1.00 11.67 159 ASP A CA 1
ATOM 3876 C C . ASP B 1 159 ? 7.638 11.106 -15.594 1.00 11.76 159 ASP A C 1
ATOM 3877 O O . ASP B 1 159 ? 6.858 11.988 -15.950 1.00 12.61 159 ASP A O 1
ATOM 3882 N N . ALA B 1 160 ? 7.703 9.912 -16.178 1.00 10.77 160 ALA A N 1
ATOM 3883 C CA . ALA B 1 160 ? 6.846 9.549 -17.301 1.00 11.47 160 ALA A CA 1
ATOM 3884 C C . ALA B 1 160 ? 5.449 9.110 -16.877 1.00 11.52 160 ALA A C 1
ATOM 3885 O O . ALA B 1 160 ? 4.571 8.935 -17.719 1.00 12.56 160 ALA A O 1
ATOM 3887 N N . GLY B 1 161 ? 5.251 8.919 -15.574 1.00 11.74 161 GLY A N 1
ATOM 3888 C CA . GLY B 1 161 ? 3.951 8.509 -15.067 1.00 12.15 161 GLY A CA 1
ATOM 3889 C C . GLY B 1 161 ? 3.702 7.013 -15.066 1.00 11.96 161 GLY A C 1
ATOM 3890 O O . GLY B 1 161 ? 2.569 6.571 -14.862 1.00 12.17 161 GLY A O 1
ATOM 3891 N N . LEU B 1 162 ? 4.755 6.232 -15.284 1.00 11.29 162 LEU A N 1
ATOM 3892 C CA . LEU B 1 162 ? 4.652 4.770 -15.330 1.00 10.79 162 LEU A CA 1
ATOM 3893 C C . LEU B 1 162 ? 4.621 4.126 -13.950 1.00 11.37 162 LEU A C 1
ATOM 3894 O O . LEU B 1 162 ? 4.287 2.949 -13.810 1.00 11.15 162 LEU A O 1
ATOM 3899 N N . VAL B 1 163 ? 4.985 4.894 -12.935 1.00 11.00 163 VAL A N 1
ATOM 3900 C CA . VAL B 1 163 ? 5.015 4.393 -11.566 1.00 12.20 163 VAL A CA 1
ATOM 3901 C C . VAL B 1 163 ? 4.804 5.549 -10.602 1.00 13.23 163 VAL A C 1
ATOM 3902 O O . VAL B 1 163 ? 5.358 6.634 -10.793 1.00 12.60 163 VAL A O 1
ATOM 3906 N N . LYS B 1 164 ? 3.988 5.326 -9.574 1.00 11.92 164 LYS A N 1
ATOM 3907 C CA . LYS B 1 164 ? 3.708 6.378 -8.602 1.00 13.13 164 LYS A CA 1
ATOM 3908 C C . LYS B 1 164 ? 4.826 6.606 -7.596 1.00 13.39 164 LYS A C 1
ATOM 3909 O O . LYS B 1 164 ? 5.182 7.752 -7.322 1.00 14.14 164 LYS A O 1
ATOM 3915 N N . SER B 1 165 ? 5.382 5.524 -7.054 1.00 13.67 165 SER A N 1
ATOM 3916 C CA . SER B 1 165 ? 6.443 5.631 -6.054 1.00 13.33 165 SER A CA 1
ATOM 3917 C C . SER B 1 165 ? 7.661 4.773 -6.369 1.00 13.54 165 SER A C 1
ATOM 3918 O O . SER B 1 165 ? 7.545 3.699 -6.959 1.00 12.10 165 SER A O 1
ATOM 3921 N N . LEU B 1 166 ? 8.831 5.250 -5.955 1.00 13.37 166 LEU A N 1
ATOM 3922 C CA . LEU B 1 166 ? 10.077 4.535 -6.188 1.00 12.69 166 LEU A CA 1
ATOM 3923 C C . LEU B 1 166 ? 10.688 4.072 -4.876 1.00 12.13 166 LEU A C 1
ATOM 3924 O O . LEU B 1 166 ? 10.639 4.781 -3.871 1.00 13.04 166 LEU A O 1
ATOM 3929 N N . GLY B 1 167 ? 11.264 2.879 -4.893 1.00 11.15 167 GLY A N 1
ATOM 3930 C CA . GLY B 1 167 ? 11.877 2.355 -3.691 1.00 13.08 167 GLY A CA 1
ATOM 3931 C C . GLY B 1 167 ? 12.985 1.370 -3.994 1.00 11.40 167 GLY A C 1
ATOM 3932 O O . GLY B 1 167 ? 13.382 1.178 -5.147 1.00 12.34 167 GLY A O 1
ATOM 3933 N N . VAL B 1 168 ? 13.486 0.738 -2.941 1.00 13.48 168 VAL A N 1
ATOM 3934 C CA . VAL B 1 168 ? 14.555 -0.234 -3.074 1.00 13.09 168 VAL A CA 1
ATOM 3935 C C . VAL B 1 168 ? 14.274 -1.433 -2.186 1.00 13.42 168 VAL A C 1
ATOM 3936 O O . VAL B 1 168 ? 13.328 -1.424 -1.396 1.00 12.78 168 VAL A O 1
ATOM 3940 N N . SER B 1 169 ? 15.099 -2.462 -2.330 1.00 13.55 169 SER A N 1
ATOM 3941 C CA . SER B 1 169 ? 14.957 -3.678 -1.546 1.00 12.93 169 SER A CA 1
ATOM 3942 C C . SER B 1 169 ? 16.335 -4.259 -1.259 1.00 13.34 169 SER A C 1
ATOM 3943 O O . SER B 1 169 ? 17.204 -4.277 -2.130 1.00 14.10 169 SER A O 1
ATOM 3946 N N . ASN B 1 170 ? 16.525 -4.731 -0.030 1.00 14.70 170 ASN A N 1
ATOM 3947 C CA . ASN B 1 170 ? 17.789 -5.320 0.389 1.00 15.95 170 ASN A CA 1
ATOM 3948 C C . ASN B 1 170 ? 18.939 -4.316 0.349 1.00 14.87 170 ASN A C 1
ATOM 3949 O O . ASN B 1 170 ? 20.079 -4.680 0.071 1.00 16.02 170 ASN A O 1
ATOM 3954 N N . PHE B 1 171 ? 18.628 -3.052 0.621 1.00 15.43 171 PHE A N 1
ATOM 3955 C CA . PHE B 1 171 ? 19.633 -1.989 0.639 1.00 15.97 171 PHE A CA 1
ATOM 3956 C C . PHE B 1 171 ? 20.049 -1.710 2.080 1.00 16.85 171 PHE A C 1
ATOM 3957 O O . PHE B 1 171 ? 19.202 -1.649 2.971 1.00 16.53 171 PHE A O 1
ATOM 3965 N N . ASN B 1 172 ? 21.350 -1.547 2.309 1.00 18.06 172 ASN A N 1
ATOM 3966 C CA . ASN B 1 172 ? 21.841 -1.238 3.648 1.00 19.35 172 ASN A CA 1
ATOM 3967 C C . ASN B 1 172 ? 21.978 0.279 3.780 1.00 20.51 172 ASN A C 1
ATOM 3968 O O . ASN B 1 172 ? 21.701 1.016 2.832 1.00 19.61 172 ASN A O 1
ATOM 3973 N N . ARG B 1 173 ? 22.402 0.740 4.953 1.00 21.37 173 ARG A N 1
ATOM 3974 C CA . ARG B 1 173 ? 22.560 2.169 5.210 1.00 23.45 173 ARG A CA 1
ATOM 3975 C C . ARG B 1 173 ? 23.423 2.855 4.155 1.00 23.00 173 ARG A C 1
ATOM 3976 O O . ARG B 1 173 ? 23.015 3.851 3.554 1.00 21.55 173 ARG A O 1
ATOM 3984 N N . ARG B 1 174 ? 24.619 2.319 3.937 1.00 22.11 174 ARG A N 1
ATOM 3985 C CA . ARG B 1 174 ? 25.547 2.885 2.963 1.00 22.47 174 ARG A CA 1
ATOM 3986 C C . ARG B 1 174 ? 24.874 3.089 1.610 1.00 21.75 174 ARG A C 1
ATOM 3987 O O . ARG B 1 174 ? 24.899 4.185 1.052 1.00 21.17 174 ARG A O 1
ATOM 3995 N N . GLN B 1 175 ? 24.276 2.021 1.093 1.00 21.00 175 GLN A N 1
ATOM 3996 C CA . GLN B 1 175 ? 23.605 2.053 -0.202 1.00 20.15 175 GLN A CA 1
ATOM 3997 C C . GLN B 1 175 ? 22.453 3.058 -0.257 1.00 20.42 175 GLN A C 1
ATOM 3998 O O . GLN B 1 175 ? 22.233 3.698 -1.288 1.00 19.90 175 GLN A O 1
ATOM 4004 N N . LEU B 1 176 ? 21.723 3.202 0.845 1.00 18.89 176 LEU A N 1
ATOM 4005 C CA . LEU B 1 176 ? 20.628 4.166 0.903 1.00 19.73 176 LEU A CA 1
ATOM 4006 C C . LEU B 1 176 ? 21.201 5.580 0.858 1.00 20.58 176 LEU A C 1
ATOM 4007 O O . LEU B 1 176 ? 20.656 6.461 0.193 1.00 21.05 176 LEU A O 1
ATOM 4012 N N . GLU B 1 177 ? 22.301 5.792 1.574 1.00 21.85 177 GLU A N 1
ATOM 4013 C CA . GLU B 1 177 ? 22.947 7.100 1.611 1.00 23.36 177 GLU A CA 1
ATOM 4014 C C . GLU B 1 177 ? 23.476 7.494 0.239 1.00 23.26 177 GLU A C 1
ATOM 4015 O O . GLU B 1 177 ? 23.492 8.675 -0.112 1.00 23.99 177 GLU A O 1
ATOM 4021 N N . LEU B 1 178 ? 23.915 6.502 -0.529 1.00 23.31 178 LEU A N 1
ATOM 4022 C CA . LEU B 1 178 ? 24.441 6.742 -1.868 1.00 25.25 178 LEU A CA 1
ATOM 4023 C C . LEU B 1 178 ? 23.386 7.435 -2.728 1.00 24.89 178 LEU A C 1
ATOM 4024 O O . LEU B 1 178 ? 23.703 8.309 -3.534 1.00 24.91 178 LEU A O 1
ATOM 4029 N N . ILE B 1 179 ? 22.131 7.039 -2.544 1.00 23.64 179 ILE A N 1
ATOM 4030 C CA . ILE B 1 179 ? 21.022 7.619 -3.294 1.00 22.69 179 ILE A CA 1
ATOM 4031 C C . ILE B 1 179 ? 20.551 8.918 -2.646 1.00 23.28 179 ILE A C 1
ATOM 4032 O O . ILE B 1 179 ? 20.328 9.920 -3.326 1.00 22.82 179 ILE A O 1
ATOM 4037 N N . LEU B 1 180 ? 20.406 8.896 -1.326 1.00 21.89 180 LEU A N 1
ATOM 4038 C CA . LEU B 1 180 ? 19.955 10.064 -0.583 1.00 22.73 180 LEU A CA 1
ATOM 4039 C C . LEU B 1 180 ? 20.875 11.267 -0.759 1.00 23.62 180 LEU A C 1
ATOM 4040 O O . LEU B 1 180 ? 20.419 12.409 -0.731 1.00 24.41 180 LEU A O 1
ATOM 4045 N N . ASN B 1 181 ? 22.167 11.012 -0.940 1.00 25.06 181 ASN A N 1
ATOM 4046 C CA . ASN B 1 181 ? 23.135 12.093 -1.106 1.00 26.62 181 ASN A CA 1
ATOM 4047 C C . ASN B 1 181 ? 23.554 12.298 -2.557 1.00 28.08 181 ASN A C 1
ATOM 4048 O O . ASN B 1 181 ? 24.485 13.053 -2.835 1.00 28.74 181 ASN A O 1
ATOM 4053 N N . LYS B 1 182 ? 22.868 11.632 -3.481 1.00 28.74 182 LYS A N 1
ATOM 4054 C CA . LYS B 1 182 ? 23.199 11.755 -4.895 1.00 29.55 182 LYS A CA 1
ATOM 4055 C C . LYS B 1 182 ? 22.992 13.181 -5.396 1.00 29.53 182 LYS A C 1
ATOM 4056 O O . LYS B 1 182 ? 21.963 13.802 -5.128 1.00 28.16 182 LYS A O 1
ATOM 4062 N N . PRO B 1 183 ? 23.979 13.723 -6.124 1.00 30.18 183 PRO A N 1
ATOM 4063 C CA . PRO B 1 183 ? 23.853 15.086 -6.643 1.00 29.91 183 PRO A CA 1
ATOM 4064 C C . PRO B 1 183 ? 22.692 15.183 -7.628 1.00 28.48 183 PRO A C 1
ATOM 4065 O O . PRO B 1 183 ? 22.608 14.404 -8.577 1.00 29.76 183 PRO A O 1
ATOM 4069 N N . GLY B 1 184 ? 21.796 16.133 -7.391 1.00 27.70 184 GLY A N 1
ATOM 4070 C CA . GLY B 1 184 ? 20.662 16.310 -8.278 1.00 26.19 184 GLY A CA 1
ATOM 4071 C C . GLY B 1 184 ? 19.580 15.268 -8.081 1.00 25.37 184 GLY A C 1
ATOM 4072 O O . GLY B 1 184 ? 18.856 14.932 -9.019 1.00 26.22 184 GLY A O 1
ATOM 4073 N N . LEU B 1 185 ? 19.471 14.750 -6.862 1.00 23.90 185 LEU A N 1
ATOM 4074 C CA . LEU B 1 185 ? 18.458 13.750 -6.552 1.00 22.88 185 LEU A CA 1
ATOM 4075 C C . LEU B 1 185 ? 17.085 14.338 -6.843 1.00 22.22 185 LEU A C 1
ATOM 4076 O O . LEU B 1 185 ? 16.773 15.447 -6.412 1.00 23.60 185 LEU A O 1
ATOM 4081 N N . LYS B 1 186 ? 16.265 13.593 -7.574 1.00 21.75 186 LYS A N 1
ATOM 4082 C CA . LYS B 1 186 ? 14.929 14.054 -7.919 1.00 21.49 186 LYS A CA 1
ATOM 4083 C C . LYS B 1 186 ? 13.875 13.389 -7.044 1.00 20.58 186 LYS A C 1
ATOM 4084 O O . LYS B 1 186 ? 13.042 14.059 -6.435 1.00 21.45 186 LYS A O 1
ATOM 4090 N N . HIS B 1 187 ? 13.923 12.063 -6.979 1.00 18.04 187 HIS A N 1
ATOM 4091 C CA . HIS B 1 187 ? 12.966 11.301 -6.191 1.00 17.60 187 HIS A CA 1
ATOM 4092 C C . HIS B 1 187 ? 13.665 10.444 -5.151 1.00 15.96 187 HIS A C 1
ATOM 4093 O O . HIS B 1 187 ? 14.362 9.495 -5.490 1.00 16.89 187 HIS A O 1
ATOM 4100 N N . LYS B 1 188 ? 13.473 10.775 -3.882 1.00 17.26 188 LYS A N 1
ATOM 4101 C CA . LYS B 1 188 ? 14.085 9.996 -2.819 1.00 18.73 188 LYS A CA 1
ATOM 4102 C C . LYS B 1 188 ? 13.326 8.679 -2.686 1.00 18.73 188 LYS A C 1
ATOM 4103 O O . LYS B 1 188 ? 12.122 8.615 -2.943 1.00 17.21 188 LYS A O 1
ATOM 4109 N N . PRO B 1 189 ? 14.023 7.601 -2.305 1.00 17.90 189 PRO A N 1
ATOM 4110 C CA . PRO B 1 189 ? 13.317 6.326 -2.160 1.00 17.61 189 PRO A CA 1
ATOM 4111 C C . PRO B 1 189 ? 12.297 6.466 -1.029 1.00 16.17 189 PRO A C 1
ATOM 4112 O O . PRO B 1 189 ? 12.585 7.085 -0.005 1.00 17.01 189 PRO A O 1
ATOM 4116 N N . VAL B 1 190 ? 11.105 5.909 -1.212 1.00 14.97 190 VAL A N 1
ATOM 4117 C CA . VAL B 1 190 ? 10.065 6.015 -0.195 1.00 14.36 190 VAL A CA 1
ATOM 4118 C C . VAL B 1 190 ? 9.905 4.738 0.609 1.00 14.42 190 VAL A C 1
ATOM 4119 O O . VAL B 1 190 ? 9.229 4.724 1.636 1.00 14.42 190 VAL A O 1
ATOM 4123 N N . SER B 1 191 ? 10.542 3.671 0.142 1.00 14.12 191 SER A N 1
ATOM 4124 C CA . SER B 1 191 ? 10.427 2.382 0.802 1.00 15.57 191 SER A CA 1
ATOM 4125 C C . SER B 1 191 ? 11.672 1.529 0.629 1.00 14.50 191 SER A C 1
ATOM 4126 O O . SER B 1 191 ? 12.375 1.633 -0.371 1.00 14.25 191 SER A O 1
ATOM 4129 N N . ASN B 1 192 ? 11.947 0.700 1.631 1.00 13.97 192 ASN A N 1
ATOM 4130 C CA . ASN B 1 192 ? 13.064 -0.233 1.583 1.00 14.17 192 ASN A CA 1
ATOM 4131 C C . ASN B 1 192 ? 12.462 -1.554 2.042 1.00 13.60 192 ASN A C 1
ATOM 4132 O O . ASN B 1 192 ? 12.058 -1.688 3.200 1.00 14.41 192 ASN A O 1
ATOM 4137 N N . GLN B 1 193 ? 12.375 -2.514 1.128 1.00 12.76 193 GLN A N 1
ATOM 4138 C CA . GLN B 1 193 ? 11.799 -3.815 1.446 1.00 12.39 193 GLN A CA 1
ATOM 4139 C C . GLN B 1 193 ? 12.903 -4.766 1.882 1.00 12.13 193 GLN A C 1
ATOM 4140 O O . GLN B 1 193 ? 13.761 -5.148 1.092 1.00 12.87 193 GLN A O 1
ATOM 4146 N N . VAL B 1 194 ? 12.869 -5.141 3.155 1.00 13.19 194 VAL A N 1
ATOM 4147 C CA . VAL B 1 194 ? 13.875 -6.028 3.719 1.00 13.15 194 VAL A CA 1
ATOM 4148 C C . VAL B 1 194 ? 13.237 -7.063 4.634 1.00 11.49 194 VAL A C 1
ATOM 4149 O O . VAL B 1 194 ? 12.095 -6.906 5.066 1.00 12.22 194 VAL A O 1
ATOM 4153 N N . GLU B 1 195 ? 13.981 -8.125 4.927 1.00 13.01 195 GLU A N 1
ATOM 4154 C CA . GLU B 1 195 ? 13.485 -9.169 5.815 1.00 13.46 195 GLU A CA 1
ATOM 4155 C C . GLU B 1 195 ? 13.220 -8.541 7.181 1.00 13.07 195 GLU A C 1
ATOM 4156 O O . GLU B 1 195 ? 14.086 -7.851 7.730 1.00 12.90 195 GLU A O 1
ATOM 4162 N N . CYS B 1 196 ? 12.031 -8.762 7.734 1.00 12.27 196 CYS A N 1
ATOM 4163 C CA . CYS B 1 196 ? 11.717 -8.190 9.041 1.00 12.90 196 CYS A CA 1
ATOM 4164 C C . CYS B 1 196 ? 10.608 -8.953 9.760 1.00 12.65 196 CYS A C 1
ATOM 4165 O O . CYS B 1 196 ? 9.526 -9.178 9.211 1.00 13.49 196 CYS A O 1
ATOM 4168 N N . HIS B 1 197 ? 10.898 -9.339 11.001 1.00 13.41 197 HIS A N 1
ATOM 4169 C CA . HIS B 1 197 ? 9.979 -10.097 11.845 1.00 13.01 197 HIS A CA 1
ATOM 4170 C C . HIS B 1 197 ? 10.610 -10.138 13.239 1.00 13.23 197 HIS A C 1
ATOM 4171 O O . HIS B 1 197 ? 11.718 -9.642 13.426 1.00 13.26 197 HIS A O 1
ATOM 4178 N N . PRO B 1 198 ? 9.927 -10.730 14.232 1.00 13.82 198 PRO A N 1
ATOM 4179 C CA . PRO B 1 198 ? 10.492 -10.781 15.585 1.00 14.80 198 PRO A CA 1
ATOM 4180 C C . PRO B 1 198 ? 11.911 -11.328 15.774 1.00 15.72 198 PRO A C 1
ATOM 4181 O O . PRO B 1 198 ? 12.579 -10.960 16.744 1.00 15.90 198 PRO A O 1
ATOM 4185 N N . TYR B 1 199 ? 12.381 -12.200 14.886 1.00 14.33 199 TYR A N 1
ATOM 4186 C CA . TYR B 1 199 ? 13.742 -12.719 15.035 1.00 13.78 199 TYR A CA 1
ATOM 4187 C C . TYR B 1 199 ? 14.786 -11.826 14.359 1.00 14.65 199 TYR A C 1
ATOM 4188 O O . TYR B 1 199 ? 15.987 -12.005 14.560 1.00 14.12 199 TYR A O 1
ATOM 4197 N N . PHE B 1 200 ? 14.324 -10.876 13.550 1.00 13.88 200 PHE A N 1
ATOM 4198 C CA . PHE B 1 200 ? 15.208 -9.923 12.881 1.00 15.27 200 PHE A CA 1
ATOM 4199 C C . PHE B 1 200 ? 14.394 -8.643 12.745 1.00 15.18 200 PHE A C 1
ATOM 4200 O O . PHE B 1 200 ? 13.846 -8.341 11.681 1.00 14.36 200 PHE A O 1
ATOM 4208 N N . THR B 1 201 ? 14.321 -7.896 13.841 1.00 15.73 201 THR A N 1
ATOM 4209 C CA . THR B 1 201 ? 13.539 -6.671 13.920 1.00 15.42 201 THR A CA 1
ATOM 4210 C C . THR B 1 201 ? 14.071 -5.438 13.200 1.00 14.63 201 THR A C 1
ATOM 4211 O O . THR B 1 201 ? 13.374 -4.430 13.127 1.00 15.64 201 THR A O 1
ATOM 4215 N N . GLN B 1 202 ? 15.297 -5.510 12.687 1.00 15.21 202 GLN A N 1
ATOM 4216 C CA . GLN B 1 202 ? 15.893 -4.392 11.949 1.00 16.48 202 GLN A CA 1
ATOM 4217 C C . GLN B 1 202 ? 15.851 -3.076 12.721 1.00 17.39 202 GLN A C 1
ATOM 4218 O O . GLN B 1 202 ? 15.481 -2.042 12.174 1.00 18.48 202 GLN A O 1
ATOM 4224 N N . PRO B 1 203 ? 16.253 -3.089 14.002 1.00 19.11 203 PRO A N 1
ATOM 4225 C CA . PRO B 1 203 ? 16.223 -1.851 14.786 1.00 19.44 203 PRO A CA 1
ATOM 4226 C C . PRO B 1 203 ? 17.007 -0.670 14.218 1.00 19.16 203 PRO A C 1
ATOM 4227 O O . PRO B 1 203 ? 16.480 0.439 14.124 1.00 20.53 203 PRO A O 1
ATOM 4231 N N . LYS B 1 204 ? 18.257 -0.903 13.837 1.00 19.55 204 LYS A N 1
ATOM 4232 C CA . LYS B 1 204 ? 19.090 0.174 13.310 1.00 21.16 204 LYS A CA 1
ATOM 4233 C C . LYS B 1 204 ? 18.688 0.653 11.920 1.00 19.84 204 LYS A C 1
ATOM 4234 O O . LYS B 1 204 ? 18.708 1.855 11.645 1.00 20.57 204 LYS A O 1
ATOM 4240 N N . LEU B 1 205 ? 18.318 -0.271 11.041 1.00 20.34 205 LEU A N 1
ATOM 4241 C CA . LEU B 1 205 ? 17.918 0.126 9.699 1.00 19.36 205 LEU A CA 1
ATOM 4242 C C . LEU B 1 205 ? 16.575 0.845 9.746 1.00 19.29 205 LEU A C 1
ATOM 4243 O O . LEU B 1 205 ? 16.345 1.787 8.990 1.00 18.97 205 LEU A O 1
ATOM 4248 N N . LEU B 1 206 ? 15.692 0.409 10.640 1.00 17.86 206 LEU A N 1
ATOM 4249 C CA . LEU B 1 206 ? 14.383 1.035 10.772 1.00 18.49 206 LEU A CA 1
ATOM 4250 C C . LEU B 1 206 ? 14.534 2.476 11.246 1.00 19.52 206 LEU A C 1
ATOM 4251 O O . LEU B 1 206 ? 13.896 3.381 10.712 1.00 20.00 206 LEU A O 1
ATOM 4256 N N . LYS B 1 207 ? 15.380 2.689 12.250 1.00 20.21 207 LYS A N 1
ATOM 4257 C CA . LYS B 1 207 ? 15.597 4.034 12.770 1.00 20.80 207 LYS A CA 1
ATOM 4258 C C . LYS B 1 207 ? 16.189 4.942 11.699 1.00 19.48 207 LYS A C 1
ATOM 4259 O O . LYS B 1 207 ? 15.776 6.092 11.555 1.00 19.63 207 LYS A O 1
ATOM 4265 N N . PHE B 1 208 ? 17.160 4.425 10.954 1.00 19.33 208 PHE A N 1
ATOM 4266 C CA . PHE B 1 208 ? 17.787 5.202 9.893 1.00 19.88 208 PHE A CA 1
ATOM 4267 C C . PHE B 1 208 ? 16.741 5.587 8.852 1.00 20.11 208 PHE A C 1
ATOM 4268 O O . PHE B 1 208 ? 16.649 6.743 8.445 1.00 20.69 208 PHE A O 1
ATOM 4276 N N . CYS B 1 209 ? 15.954 4.609 8.420 1.00 20.80 209 CYS A N 1
ATOM 4277 C CA . CYS B 1 209 ? 14.921 4.867 7.427 1.00 20.49 209 CYS A CA 1
ATOM 4278 C C . CYS B 1 209 ? 13.920 5.904 7.916 1.00 21.45 209 CYS A C 1
ATOM 4279 O O . CYS B 1 209 ? 13.479 6.755 7.148 1.00 20.97 209 CYS A O 1
ATOM 4282 N N . GLN B 1 210 ? 13.567 5.839 9.196 1.00 20.31 210 GLN A N 1
ATOM 4283 C CA . GLN B 1 210 ? 12.617 6.791 9.756 1.00 22.43 210 GLN A CA 1
ATOM 4284 C C . GLN B 1 210 ? 13.172 8.213 9.719 1.00 22.60 210 GLN A C 1
ATOM 4285 O O . GLN B 1 210 ? 12.420 9.174 9.562 1.00 23.81 210 GLN A O 1
ATOM 4291 N N . GLN B 1 211 ? 14.486 8.346 9.858 1.00 23.20 211 GLN A N 1
ATOM 4292 C CA . GLN B 1 211 ? 15.114 9.664 9.833 1.00 23.98 211 GLN A CA 1
ATOM 4293 C C . GLN B 1 211 ? 15.003 10.286 8.445 1.00 23.70 211 GLN A C 1
ATOM 4294 O O . GLN B 1 211 ? 15.157 11.497 8.283 1.00 23.12 211 GLN A O 1
ATOM 4300 N N . HIS B 1 212 ? 14.724 9.452 7.448 1.00 22.96 212 HIS A N 1
ATOM 4301 C CA . HIS B 1 212 ? 14.594 9.915 6.070 1.00 22.98 212 HIS A CA 1
ATOM 4302 C C . HIS B 1 212 ? 13.192 9.684 5.512 1.00 22.85 212 HIS A C 1
ATOM 4303 O O . HIS B 1 212 ? 12.985 9.702 4.299 1.00 22.03 212 HIS A O 1
ATOM 4310 N N . ASP B 1 213 ? 12.231 9.477 6.405 1.00 22.54 213 ASP A N 1
ATOM 4311 C CA . ASP B 1 213 ? 10.846 9.240 6.016 1.00 23.46 213 ASP A CA 1
ATOM 4312 C C . ASP B 1 213 ? 10.706 8.080 5.037 1.00 22.45 213 ASP A C 1
ATOM 4313 O O . ASP B 1 213 ? 9.866 8.113 4.137 1.00 23.05 213 ASP A O 1
ATOM 4318 N N . ILE B 1 214 ? 11.544 7.064 5.214 1.00 19.87 214 ILE A N 1
ATOM 4319 C CA . ILE B 1 214 ? 11.509 5.873 4.374 1.00 18.56 214 ILE A CA 1
ATOM 4320 C C . ILE B 1 214 ? 10.777 4.795 5.161 1.00 18.33 214 ILE A C 1
ATOM 4321 O O . ILE B 1 214 ? 11.149 4.482 6.292 1.00 18.48 214 ILE A O 1
ATOM 4326 N N . VAL B 1 215 ? 9.727 4.243 4.566 1.00 16.61 215 VAL A N 1
ATOM 4327 C CA . VAL B 1 215 ? 8.942 3.204 5.213 1.00 16.33 215 VAL A CA 1
ATOM 4328 C C . VAL B 1 215 ? 9.517 1.836 4.885 1.00 15.95 215 VAL A C 1
ATOM 4329 O O . VAL B 1 215 ? 9.808 1.536 3.727 1.00 17.79 215 VAL A O 1
ATOM 4333 N N . ILE B 1 216 ? 9.696 1.007 5.906 1.00 15.42 216 ILE A N 1
ATOM 4334 C CA . ILE B 1 216 ? 10.212 -0.330 5.675 1.00 13.97 216 ILE A CA 1
ATOM 4335 C C . ILE B 1 216 ? 9.068 -1.297 5.397 1.00 13.53 216 ILE A C 1
ATOM 4336 O O . ILE B 1 216 ? 8.024 -1.247 6.053 1.00 12.93 216 ILE A O 1
ATOM 4341 N N . THR B 1 217 ? 9.254 -2.140 4.387 1.00 12.87 217 THR A N 1
ATOM 4342 C CA . THR B 1 217 ? 8.273 -3.166 4.071 1.00 12.35 217 THR A CA 1
ATOM 4343 C C . THR B 1 217 ? 8.958 -4.461 4.457 1.00 13.21 217 THR A C 1
ATOM 4344 O O . THR B 1 217 ? 10.058 -4.763 3.990 1.00 13.09 217 THR A O 1
ATOM 4348 N N . ALA B 1 218 ? 8.306 -5.215 5.329 1.00 12.31 218 ALA A N 1
ATOM 4349 C CA . ALA B 1 218 ? 8.856 -6.465 5.805 1.00 12.12 218 ALA A CA 1
ATOM 4350 C C . ALA B 1 218 ? 8.552 -7.652 4.913 1.00 11.40 218 ALA A C 1
ATOM 4351 O O . ALA B 1 218 ? 7.408 -8.106 4.857 1.00 11.33 218 ALA A O 1
ATOM 4353 N N . TYR B 1 219 ? 9.560 -8.144 4.226 1.00 11.89 219 TYR A N 1
ATOM 4354 C CA . TYR B 1 219 ? 9.373 -9.338 3.428 1.00 11.63 219 TYR A CA 1
ATOM 4355 C C . TYR B 1 219 ? 9.622 -10.498 4.340 1.00 13.16 219 TYR A C 1
ATOM 4356 O O . TYR B 1 219 ? 10.286 -10.347 5.369 1.00 12.68 219 TYR A O 1
ATOM 4365 N N . SER B 1 220 ? 9.097 -11.672 4.008 1.00 13.20 220 SER A N 1
ATOM 4366 C CA . SER B 1 220 ? 9.226 -12.849 4.860 1.00 11.92 220 SER A CA 1
ATOM 4367 C C . SER B 1 220 ? 8.814 -12.459 6.280 1.00 12.62 220 SER A C 1
ATOM 4368 O O . SER B 1 220 ? 9.486 -12.818 7.249 1.00 12.75 220 SER A O 1
ATOM 4371 N N . PRO B 1 221 ? 7.685 -11.736 6.424 1.00 12.85 221 PRO A N 1
ATOM 4372 C CA . PRO B 1 221 ? 7.223 -11.310 7.749 1.00 12.58 221 PRO A CA 1
ATOM 4373 C C . PRO B 1 221 ? 6.797 -12.457 8.662 1.00 13.00 221 PRO A C 1
ATOM 4374 O O . PRO B 1 221 ? 6.629 -12.267 9.868 1.00 13.56 221 PRO A O 1
ATOM 4378 N N . LEU B 1 222 ? 6.619 -13.641 8.083 1.00 11.65 222 LEU A N 1
ATOM 4379 C CA . LEU B 1 222 ? 6.231 -14.817 8.854 1.00 12.65 222 LEU A CA 1
ATOM 4380 C C . LEU B 1 222 ? 7.411 -15.766 9.022 1.00 12.65 222 LEU A C 1
ATOM 4381 O O . LEU B 1 222 ? 7.254 -16.899 9.478 1.00 13.46 222 LEU A O 1
ATOM 4386 N N . GLY B 1 223 ? 8.596 -15.306 8.638 1.00 12.44 223 GLY A N 1
ATOM 4387 C CA . GLY B 1 223 ? 9.781 -16.131 8.784 1.00 14.41 223 GLY A CA 1
ATOM 4388 C C . GLY B 1 223 ? 10.151 -17.006 7.600 1.00 14.08 223 GLY A C 1
ATOM 4389 O O . GLY B 1 223 ? 10.969 -17.911 7.747 1.00 15.55 223 GLY A O 1
ATOM 4390 N N . THR B 1 224 ? 9.558 -16.732 6.437 1.00 14.27 224 THR A N 1
ATOM 4391 C CA . THR B 1 224 ? 9.802 -17.463 5.180 1.00 14.84 224 THR A CA 1
ATOM 4392 C C . THR B 1 224 ? 9.114 -18.822 5.082 1.00 15.03 224 THR A C 1
ATOM 4393 O O . THR B 1 224 ? 8.593 -19.347 6.071 1.00 15.27 224 THR A O 1
ATOM 4397 N N . SER B 1 225 ? 9.128 -19.384 3.873 1.00 15.96 225 SER A N 1
ATOM 4398 C CA . SER B 1 225 ? 8.546 -20.696 3.606 1.00 16.49 225 SER A CA 1
ATOM 4399 C C . SER B 1 225 ? 9.564 -21.769 3.986 1.00 17.30 225 SER A C 1
ATOM 4400 O O . SER B 1 225 ? 9.320 -22.967 3.818 1.00 17.83 225 SER A O 1
ATOM 4403 N N . ARG B 1 226 ? 10.709 -21.317 4.489 1.00 18.03 226 ARG A N 1
ATOM 4404 C CA . ARG B 1 226 ? 11.794 -22.189 4.920 1.00 20.14 226 ARG A CA 1
ATOM 4405 C C . ARG B 1 226 ? 12.304 -23.145 3.838 1.00 21.04 226 ARG A C 1
ATOM 4406 O O . ARG B 1 226 ? 12.538 -24.330 4.092 1.00 21.68 226 ARG A O 1
ATOM 4414 N N . ASN B 1 227 ? 12.483 -22.614 2.631 1.00 21.85 227 ASN A N 1
ATOM 4415 C CA . ASN B 1 227 ? 12.995 -23.401 1.512 1.00 23.62 227 ASN A CA 1
ATOM 4416 C C . ASN B 1 227 ? 14.510 -23.512 1.691 1.00 23.66 227 ASN A C 1
ATOM 4417 O O . ASN B 1 227 ? 15.207 -22.501 1.777 1.00 21.76 227 ASN A O 1
ATOM 4422 N N . PRO B 1 228 ? 15.041 -24.746 1.738 1.00 24.13 228 PRO A N 1
ATOM 4423 C CA . PRO B 1 228 ? 16.478 -24.990 1.913 1.00 24.25 228 PRO A CA 1
ATOM 4424 C C . PRO B 1 228 ? 17.386 -24.273 0.914 1.00 24.09 228 PRO A C 1
ATOM 4425 O O . PRO B 1 228 ? 18.580 -24.107 1.161 1.00 23.22 228 PRO A O 1
ATOM 4429 N N . ILE B 1 229 ? 16.824 -23.849 -0.211 1.00 24.07 229 ILE A N 1
ATOM 4430 C CA . ILE B 1 229 ? 17.609 -23.149 -1.220 1.00 24.38 229 ILE A CA 1
ATOM 4431 C C . ILE B 1 229 ? 18.042 -21.775 -0.712 1.00 23.80 229 ILE A C 1
ATOM 4432 O O . ILE B 1 229 ? 19.146 -21.315 -1.011 1.00 22.85 229 ILE A O 1
ATOM 4437 N N . TRP B 1 230 ? 17.180 -21.129 0.070 1.00 22.85 230 TRP A N 1
ATOM 4438 C CA . TRP B 1 230 ? 17.481 -19.800 0.590 1.00 22.81 230 TRP A CA 1
ATOM 4439 C C . TRP B 1 230 ? 17.509 -19.707 2.109 1.00 22.62 230 TRP A C 1
ATOM 4440 O O . TRP B 1 230 ? 17.979 -18.712 2.659 1.00 20.54 230 TRP A O 1
ATOM 4451 N N . VAL B 1 231 ? 17.006 -20.735 2.785 1.00 23.21 231 VAL A N 1
ATOM 4452 C CA . VAL B 1 231 ? 16.958 -20.728 4.244 1.00 24.30 231 VAL A CA 1
ATOM 4453 C C . VAL B 1 231 ? 17.547 -21.988 4.870 1.00 26.60 231 VAL A C 1
ATOM 4454 O O . VAL B 1 231 ? 17.483 -23.071 4.291 1.00 25.26 231 VAL A O 1
ATOM 4458 N N . ASN B 1 232 ? 18.125 -21.833 6.057 1.00 29.19 232 ASN A N 1
ATOM 4459 C CA . ASN B 1 232 ? 18.705 -22.954 6.783 1.00 33.22 232 ASN A CA 1
ATOM 4460 C C . ASN B 1 232 ? 17.628 -23.582 7.662 1.00 34.66 232 ASN A C 1
ATOM 4461 O O . ASN B 1 232 ? 17.204 -22.990 8.655 1.00 33.90 232 ASN A O 1
ATOM 4466 N N . VAL B 1 233 ? 17.189 -24.781 7.292 1.00 36.49 233 VAL A N 1
ATOM 4467 C CA . VAL B 1 233 ? 16.150 -25.484 8.040 1.00 38.90 233 VAL A CA 1
ATOM 4468 C C . VAL B 1 233 ? 16.590 -25.869 9.450 1.00 39.29 233 VAL A C 1
ATOM 4469 O O . VAL B 1 233 ? 15.804 -26.417 10.221 1.00 39.45 233 VAL A O 1
ATOM 4473 N N . SER B 1 234 ? 17.844 -25.581 9.782 1.00 39.88 234 SER A N 1
ATOM 4474 C CA . SER B 1 234 ? 18.379 -25.899 11.101 1.00 40.04 234 SER A CA 1
ATOM 4475 C C . SER B 1 234 ? 17.916 -24.881 12.138 1.00 38.89 234 SER A C 1
ATOM 4476 O O . SER B 1 234 ? 17.827 -25.185 13.327 1.00 38.53 234 SER A O 1
ATOM 4479 N N . SER B 1 235 ? 17.620 -23.672 11.676 1.00 36.65 235 SER A N 1
ATOM 4480 C CA . SER B 1 235 ? 17.174 -22.602 12.558 1.00 34.25 235 SER A CA 1
ATOM 4481 C C . SER B 1 235 ? 15.770 -22.865 13.091 1.00 31.60 235 SER A C 1
ATOM 4482 O O . SER B 1 235 ? 14.929 -23.435 12.398 1.00 31.38 235 SER A O 1
ATOM 4485 N N . PRO B 1 236 ? 15.500 -22.460 14.340 1.00 29.20 236 PRO A N 1
ATOM 4486 C CA . PRO B 1 236 ? 14.165 -22.681 14.901 1.00 27.12 236 PRO A CA 1
ATOM 4487 C C . PRO B 1 236 ? 13.123 -21.849 14.148 1.00 24.71 236 PRO A C 1
ATOM 4488 O O . PRO B 1 236 ? 13.321 -20.656 13.912 1.00 22.71 236 PRO A O 1
ATOM 4492 N N . PRO B 1 237 ? 12.004 -22.478 13.752 1.00 22.06 237 PRO A N 1
ATOM 4493 C CA . PRO B 1 237 ? 10.924 -21.806 13.019 1.00 20.91 237 PRO A CA 1
ATOM 4494 C C . PRO B 1 237 ? 10.309 -20.652 13.804 1.00 18.88 237 PRO A C 1
ATOM 4495 O O . PRO B 1 237 ? 9.924 -20.811 14.962 1.00 18.59 237 PRO A O 1
ATOM 4499 N N . LEU B 1 238 ? 10.213 -19.491 13.166 1.00 15.46 238 LEU A N 1
ATOM 4500 C CA . LEU B 1 238 ? 9.651 -18.315 13.813 1.00 14.71 238 LEU A CA 1
ATOM 4501 C C . LEU B 1 238 ? 8.272 -18.564 14.415 1.00 14.91 238 LEU A C 1
ATOM 4502 O O . LEU B 1 238 ? 8.019 -18.217 15.568 1.00 14.12 238 LEU A O 1
ATOM 4507 N N . LEU B 1 239 ? 7.383 -19.170 13.636 1.00 15.65 239 LEU A N 1
ATOM 4508 C CA . LEU B 1 239 ? 6.022 -19.416 14.096 1.00 15.55 239 LEU A CA 1
ATOM 4509 C C . LEU B 1 239 ? 5.882 -20.434 15.222 1.00 16.26 239 LEU A C 1
ATOM 4510 O O . LEU B 1 239 ? 4.778 -20.672 15.712 1.00 15.54 239 LEU A O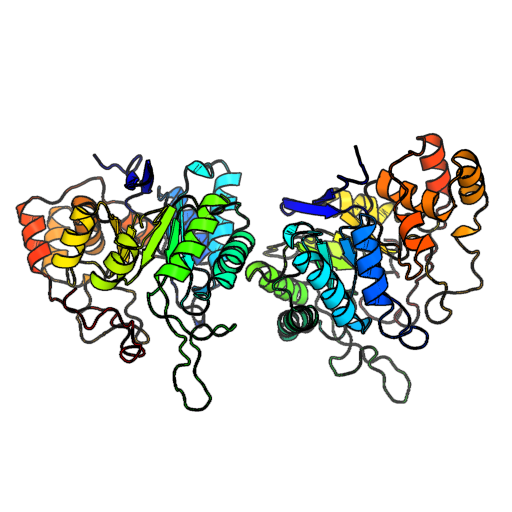 1
ATOM 4515 N N . LYS B 1 240 ? 6.994 -21.034 15.635 1.00 15.39 240 LYS A N 1
ATOM 4516 C CA . LYS B 1 240 ? 6.964 -22.000 16.730 1.00 16.44 240 LYS A CA 1
ATOM 4517 C C . LYS B 1 240 ? 7.501 -21.371 18.014 1.00 16.69 240 LYS A C 1
ATOM 4518 O O . LYS B 1 240 ? 7.589 -22.033 19.049 1.00 17.58 240 LYS A O 1
ATOM 4524 N N . ASP B 1 241 ? 7.845 -20.088 17.949 1.00 15.64 241 ASP A N 1
ATOM 4525 C CA . ASP B 1 241 ? 8.383 -19.385 19.108 1.00 15.18 241 ASP A CA 1
ATOM 4526 C C . ASP B 1 241 ? 7.444 -19.459 20.305 1.00 15.69 241 ASP A C 1
ATOM 4527 O O . ASP B 1 241 ? 6.233 -19.270 20.177 1.00 16.69 241 ASP A O 1
ATOM 4532 N N . ALA B 1 242 ? 8.017 -19.728 21.474 1.00 16.41 242 ALA A N 1
ATOM 4533 C CA . ALA B 1 242 ? 7.236 -19.855 22.698 1.00 15.90 242 ALA A CA 1
ATOM 4534 C C . ALA B 1 242 ? 6.413 -18.619 23.045 1.00 15.13 242 ALA A C 1
ATOM 4535 O O . ALA B 1 242 ? 5.209 -18.723 23.289 1.00 15.19 242 ALA A O 1
ATOM 4537 N N . LEU B 1 243 ? 7.056 -17.456 23.082 1.00 14.92 243 LEU A N 1
ATOM 4538 C CA . LEU B 1 243 ? 6.363 -16.214 23.411 1.00 15.64 243 LEU A CA 1
ATOM 4539 C C . LEU B 1 243 ? 5.277 -15.888 22.393 1.00 15.59 243 LEU A C 1
ATOM 4540 O O . LEU B 1 243 ? 4.158 -15.541 22.760 1.00 15.86 243 LEU A O 1
ATOM 4545 N N . LEU B 1 244 ? 5.611 -15.990 21.110 1.00 15.32 244 LEU A N 1
ATOM 4546 C CA . LEU B 1 244 ? 4.639 -15.687 20.067 1.00 14.98 244 LEU A CA 1
ATOM 4547 C C . LEU B 1 244 ? 3.407 -16.575 20.195 1.00 14.40 244 LEU A C 1
ATOM 4548 O O . LEU B 1 244 ? 2.280 -16.111 20.026 1.00 13.77 244 LEU A O 1
ATOM 4553 N N . ASN B 1 245 ? 3.615 -17.848 20.509 1.00 14.44 245 ASN A N 1
ATOM 4554 C CA . ASN B 1 245 ? 2.489 -18.756 20.661 1.00 14.02 245 ASN A CA 1
ATOM 4555 C C . ASN B 1 245 ? 1.721 -18.509 21.957 1.00 15.36 245 ASN A C 1
ATOM 4556 O O . ASN B 1 245 ? 0.500 -18.654 21.990 1.00 14.55 245 ASN A O 1
ATOM 4561 N N . SER B 1 246 ? 2.425 -18.124 23.017 1.00 14.99 246 SER A N 1
ATOM 4562 C CA . SER B 1 246 ? 1.756 -17.854 24.287 1.00 16.30 246 SER A CA 1
ATOM 4563 C C . SER B 1 246 ? 0.914 -16.584 24.164 1.00 15.65 246 SER A C 1
ATOM 4564 O O . SER B 1 246 ? -0.192 -16.507 24.702 1.00 15.24 246 SER A O 1
ATOM 4567 N N . LEU B 1 247 ? 1.432 -15.585 23.454 1.00 15.25 247 LEU A N 1
ATOM 4568 C CA . LEU B 1 247 ? 0.680 -14.354 23.264 1.00 14.51 247 LEU A CA 1
ATOM 4569 C C . LEU B 1 247 ? -0.503 -14.667 22.360 1.00 13.92 247 LEU A C 1
ATOM 4570 O O . LEU B 1 247 ? -1.565 -14.063 22.481 1.00 14.28 247 LEU A O 1
ATOM 4575 N N . GLY B 1 248 ? -0.310 -15.622 21.454 1.00 14.10 248 GLY A N 1
ATOM 4576 C CA . GLY B 1 248 ? -1.390 -16.021 20.574 1.00 15.03 248 GLY A CA 1
ATOM 4577 C C . GLY B 1 248 ? -2.525 -16.572 21.417 1.00 14.81 248 GLY A C 1
ATOM 4578 O O . GLY B 1 248 ? -3.684 -16.213 21.221 1.00 13.96 248 GLY A O 1
ATOM 4579 N N . LYS B 1 249 ? -2.193 -17.441 22.367 1.00 14.99 249 LYS A N 1
ATOM 4580 C CA . LYS B 1 249 ? -3.206 -18.018 23.244 1.00 15.78 249 LYS A CA 1
ATOM 4581 C C . LYS B 1 249 ? -3.935 -16.914 24.006 1.00 15.25 249 LYS A C 1
ATOM 4582 O O . LYS B 1 249 ? -5.149 -16.974 24.192 1.00 14.22 249 LYS A O 1
ATOM 4588 N N . ARG B 1 250 ? -3.192 -15.903 24.440 1.00 15.16 250 ARG A N 1
ATOM 4589 C CA . ARG B 1 250 ? -3.776 -14.790 25.181 1.00 15.03 250 ARG A CA 1
ATOM 4590 C C . ARG B 1 250 ? -4.881 -14.075 24.398 1.00 15.15 250 ARG A C 1
ATOM 4591 O O . ARG B 1 250 ? -5.930 -13.748 24.951 1.00 16.31 250 ARG A O 1
ATOM 4599 N N . TYR B 1 251 ? -4.652 -13.839 23.108 1.00 14.71 251 TYR A N 1
ATOM 4600 C CA . TYR B 1 251 ? -5.630 -13.145 22.273 1.00 15.96 251 TYR A CA 1
ATOM 4601 C C . TYR B 1 251 ? -6.437 -14.077 21.378 1.00 15.03 251 TYR A C 1
ATOM 4602 O O . TYR B 1 251 ? -7.260 -13.621 20.581 1.00 15.82 251 TYR A O 1
ATOM 4611 N N . ASN B 1 252 ? -6.211 -15.377 21.530 1.00 14.75 252 ASN A N 1
ATOM 4612 C CA . ASN B 1 252 ? -6.858 -16.393 20.709 1.00 15.07 252 ASN A CA 1
ATOM 4613 C C . ASN B 1 252 ? -6.545 -16.093 19.248 1.00 14.72 252 ASN A C 1
ATOM 4614 O O . ASN B 1 252 ? -7.423 -16.099 18.380 1.00 15.95 252 ASN A O 1
ATOM 4619 N N . LYS B 1 253 ? -5.268 -15.823 19.006 1.00 14.96 253 LYS A N 1
ATOM 4620 C CA . LYS B 1 253 ? -4.742 -15.524 17.680 1.00 13.56 253 LYS A CA 1
ATOM 4621 C C . LYS B 1 253 ? -3.564 -16.466 17.452 1.00 14.84 253 LYS A C 1
ATOM 4622 O O . LYS B 1 253 ? -2.971 -16.970 18.403 1.00 15.42 253 LYS A O 1
ATOM 4628 N N . THR B 1 254 ? -3.225 -16.720 16.196 1.00 13.41 254 THR A N 1
ATOM 4629 C CA . THR B 1 254 ? -2.103 -17.597 15.905 1.00 13.03 254 THR A CA 1
ATOM 4630 C C . THR B 1 254 ? -0.819 -16.785 16.008 1.00 13.03 254 THR A C 1
ATOM 4631 O O . THR B 1 254 ? -0.855 -15.553 16.012 1.00 12.86 254 THR A O 1
ATOM 4635 N N . ALA B 1 255 ? 0.311 -17.475 16.103 1.00 13.14 255 ALA A N 1
ATOM 4636 C CA . ALA B 1 255 ? 1.598 -16.801 16.179 1.00 14.33 255 ALA A CA 1
ATOM 4637 C C . ALA B 1 255 ? 1.777 -15.915 14.943 1.00 13.87 255 ALA A C 1
ATOM 4638 O O . ALA B 1 255 ? 2.353 -14.832 15.023 1.00 14.96 255 ALA A O 1
ATOM 4640 N N . ALA B 1 256 ? 1.274 -16.374 13.799 1.00 14.14 256 ALA A N 1
ATOM 4641 C CA . ALA B 1 256 ? 1.382 -15.600 12.562 1.00 12.40 256 ALA A CA 1
ATOM 4642 C C . ALA B 1 256 ? 0.675 -14.253 12.714 1.00 12.34 256 ALA A C 1
ATOM 4643 O O . ALA B 1 256 ? 1.193 -13.216 12.297 1.00 12.48 256 ALA A O 1
ATOM 4645 N N . GLN B 1 257 ? -0.509 -14.264 13.317 1.00 12.57 257 GLN A N 1
ATOM 4646 C CA . GLN B 1 257 ? -1.257 -13.031 13.508 1.00 12.81 257 GLN A CA 1
ATOM 4647 C C . GLN B 1 257 ? -0.547 -12.113 14.491 1.00 11.88 257 GLN A C 1
ATOM 4648 O O . GLN B 1 257 ? -0.563 -10.892 14.329 1.00 13.03 257 GLN A O 1
ATOM 4654 N N . ILE B 1 258 ? 0.084 -12.700 15.505 1.00 13.54 258 ILE A N 1
ATOM 4655 C CA . ILE B 1 258 ? 0.813 -11.910 16.489 1.00 13.08 258 ILE A CA 1
ATOM 4656 C C . ILE B 1 258 ? 2.010 -11.218 15.834 1.00 12.49 258 ILE A C 1
ATOM 4657 O O . ILE B 1 258 ? 2.233 -10.027 16.049 1.00 13.27 258 ILE A O 1
ATOM 4662 N N . VAL B 1 259 ? 2.767 -11.953 15.022 1.00 13.13 259 VAL A N 1
ATOM 4663 C CA . VAL B 1 259 ? 3.935 -11.367 14.364 1.00 14.17 259 VAL A CA 1
ATOM 4664 C C . VAL B 1 259 ? 3.554 -10.278 13.358 1.00 13.50 259 VAL A C 1
ATOM 4665 O O . VAL B 1 259 ? 4.267 -9.289 13.210 1.00 13.48 259 VAL A O 1
ATOM 4669 N N . LEU B 1 260 ? 2.431 -10.453 12.668 1.00 13.08 260 LEU A N 1
ATOM 4670 C CA . LEU B 1 260 ? 1.997 -9.449 11.708 1.00 12.97 260 LEU A CA 1
ATOM 4671 C C . LEU B 1 260 ? 1.510 -8.195 12.434 1.00 13.05 260 LEU A C 1
ATOM 4672 O O . LEU B 1 260 ? 1.811 -7.074 12.024 1.00 13.32 260 LEU A O 1
ATOM 4677 N N . ARG B 1 261 ? 0.763 -8.379 13.520 1.00 12.87 261 ARG A N 1
ATOM 4678 C CA . ARG B 1 261 ? 0.281 -7.233 14.287 1.00 12.97 261 ARG A CA 1
ATOM 4679 C C . ARG B 1 261 ? 1.476 -6.467 14.860 1.00 13.08 261 ARG A C 1
ATOM 4680 O O . ARG B 1 261 ? 1.486 -5.234 14.880 1.00 14.31 261 ARG A O 1
ATOM 4688 N N . PHE B 1 262 ? 2.484 -7.208 15.315 1.00 13.70 262 PHE A N 1
ATOM 4689 C CA . PHE B 1 262 ? 3.685 -6.603 15.881 1.00 15.01 262 PHE A CA 1
ATOM 4690 C C . PHE B 1 262 ? 4.303 -5.577 14.937 1.00 14.25 262 PHE A C 1
ATOM 4691 O O . PHE B 1 262 ? 4.558 -4.437 15.327 1.00 15.73 262 PHE A O 1
ATOM 4699 N N . ASN B 1 263 ? 4.540 -5.977 13.692 1.00 14.96 263 ASN A N 1
ATOM 4700 C CA . ASN B 1 263 ? 5.152 -5.064 12.744 1.00 14.12 263 ASN A CA 1
ATOM 4701 C C . ASN B 1 263 ? 4.266 -3.912 12.287 1.00 13.24 263 ASN A C 1
ATOM 4702 O O . ASN B 1 263 ? 4.738 -2.784 12.193 1.00 14.10 263 ASN A O 1
ATOM 4707 N N . ILE B 1 264 ? 2.987 -4.157 12.019 1.00 14.34 264 ILE A N 1
ATOM 4708 C CA . ILE B 1 264 ? 2.151 -3.046 11.575 1.00 15.25 264 ILE A CA 1
ATOM 4709 C C . ILE B 1 264 ? 1.933 -2.040 12.700 1.00 16.35 264 ILE A C 1
ATOM 4710 O O . ILE B 1 264 ? 1.761 -0.848 12.452 1.00 17.78 264 ILE A O 1
ATOM 4715 N N . GLN B 1 265 ? 1.964 -2.516 13.940 1.00 18.27 265 GLN A N 1
ATOM 4716 C CA . GLN B 1 265 ? 1.758 -1.631 15.075 1.00 19.88 265 GLN A CA 1
ATOM 4717 C C . GLN B 1 265 ? 2.947 -0.684 15.228 1.00 21.08 265 GLN A C 1
ATOM 4718 O O . GLN B 1 265 ? 2.829 0.375 15.847 1.00 22.30 265 GLN A O 1
ATOM 4724 N N . ARG B 1 266 ? 4.083 -1.066 14.647 1.00 21.09 266 ARG A N 1
ATOM 4725 C CA . ARG B 1 266 ? 5.299 -0.257 14.709 1.00 22.19 266 ARG A CA 1
ATOM 4726 C C . ARG B 1 266 ? 5.506 0.548 13.419 1.00 20.32 266 ARG A C 1
ATOM 4727 O O . ARG B 1 266 ? 6.559 1.152 13.215 1.00 19.66 266 ARG A O 1
ATOM 4735 N N . GLY B 1 267 ? 4.499 0.544 12.549 1.00 19.40 267 GLY A N 1
ATOM 4736 C CA . GLY B 1 267 ? 4.593 1.287 11.302 1.00 16.54 267 GLY A CA 1
ATOM 4737 C C . GLY B 1 267 ? 5.331 0.584 10.177 1.00 16.03 267 GLY A C 1
ATOM 4738 O O . GLY B 1 267 ? 5.709 1.212 9.184 1.00 16.17 267 GLY A O 1
ATOM 4739 N N . VAL B 1 268 ? 5.548 -0.718 10.331 1.00 14.24 268 VAL A N 1
ATOM 4740 C CA . VAL B 1 268 ? 6.233 -1.505 9.316 1.00 14.62 268 VAL A CA 1
ATOM 4741 C C . VAL B 1 268 ? 5.203 -2.249 8.473 1.00 14.52 268 VAL A C 1
ATOM 4742 O O . VAL B 1 268 ? 4.345 -2.960 8.995 1.00 13.87 268 VAL A O 1
ATOM 4746 N N . VAL B 1 269 ? 5.277 -2.053 7.163 1.00 13.52 269 VAL A N 1
ATOM 4747 C CA . VAL B 1 269 ? 4.367 -2.705 6.237 1.00 12.85 269 VAL A CA 1
ATOM 4748 C C . VAL B 1 269 ? 4.715 -4.192 6.175 1.00 13.03 269 VAL A C 1
ATOM 4749 O O . VAL B 1 269 ? 5.890 -4.551 6.156 1.00 13.93 269 VAL A O 1
ATOM 4753 N N . VAL B 1 270 ? 3.705 -5.056 6.157 1.00 12.12 270 VAL A N 1
ATOM 4754 C CA . VAL B 1 270 ? 3.955 -6.494 6.084 1.00 11.25 270 VAL A CA 1
ATOM 4755 C C . VAL B 1 270 ? 3.310 -7.090 4.836 1.00 11.37 270 VAL A C 1
ATOM 4756 O O . VAL B 1 270 ? 2.170 -6.763 4.501 1.00 11.73 270 VAL A O 1
ATOM 4760 N N . ILE B 1 271 ? 4.044 -7.957 4.146 1.00 11.32 271 ILE A N 1
ATOM 4761 C CA . ILE B 1 271 ? 3.524 -8.584 2.937 1.00 11.21 271 ILE A CA 1
ATOM 4762 C C . ILE B 1 271 ? 3.569 -10.111 3.007 1.00 10.82 271 ILE A C 1
ATOM 4763 O O . ILE B 1 271 ? 4.206 -10.777 2.193 1.00 10.86 271 ILE A O 1
ATOM 4768 N N . PRO B 1 272 ? 2.870 -10.687 3.994 1.00 11.30 272 PRO A N 1
ATOM 4769 C CA . PRO B 1 272 ? 2.850 -12.142 4.141 1.00 10.94 272 PRO A CA 1
ATOM 4770 C C . PRO B 1 272 ? 2.275 -12.835 2.912 1.00 10.55 272 PRO A C 1
ATOM 4771 O O . PRO B 1 272 ? 1.284 -12.380 2.330 1.00 11.61 272 PRO A O 1
ATOM 4775 N N . LYS B 1 273 ? 2.896 -13.945 2.535 1.00 10.60 273 LYS A N 1
ATOM 4776 C CA . LYS B 1 273 ? 2.441 -14.716 1.390 1.00 10.73 273 LYS A CA 1
ATOM 4777 C C . LYS B 1 273 ? 1.701 -15.974 1.801 1.00 11.57 273 LYS A C 1
ATOM 4778 O O . LYS B 1 273 ? 2.143 -16.716 2.677 1.00 11.26 273 LYS A O 1
ATOM 4784 N N . SER B 1 274 ? 0.560 -16.199 1.168 1.00 12.19 274 SER A N 1
ATOM 4785 C CA . SER B 1 274 ? -0.205 -17.416 1.382 1.00 11.17 274 SER A CA 1
ATOM 4786 C C . SER B 1 274 ? -1.072 -17.651 0.167 1.00 11.38 274 SER A C 1
ATOM 4787 O O . SER B 1 274 ? -1.714 -16.726 -0.331 1.00 12.54 274 SER A O 1
ATOM 4790 N N . PHE B 1 275 ? -1.066 -18.884 -0.322 1.00 12.81 275 PHE A N 1
ATOM 4791 C CA . PHE B 1 275 ? -1.903 -19.247 -1.454 1.00 13.59 275 PHE A CA 1
ATOM 4792 C C . PHE B 1 275 ? -2.958 -20.217 -0.931 1.00 13.93 275 PHE A C 1
ATOM 4793 O O . PHE B 1 275 ? -3.557 -20.980 -1.684 1.00 14.38 275 PHE A O 1
ATOM 4801 N N . ASN B 1 276 ? -3.174 -20.172 0.380 1.00 13.96 276 ASN A N 1
ATOM 4802 C CA . ASN B 1 276 ? -4.157 -21.022 1.038 1.00 14.20 276 ASN A CA 1
ATOM 4803 C C . ASN B 1 276 ? -5.319 -20.141 1.483 1.00 13.01 276 ASN A C 1
ATOM 4804 O O . ASN B 1 276 ? -5.120 -19.140 2.166 1.00 12.96 276 ASN A O 1
ATOM 4809 N N . LEU B 1 277 ? -6.529 -20.518 1.082 1.00 14.90 277 LEU A N 1
ATOM 4810 C CA . LEU B 1 277 ? -7.735 -19.768 1.415 1.00 17.28 277 LEU A CA 1
ATOM 4811 C C . LEU B 1 277 ? -7.854 -19.356 2.881 1.00 15.54 277 LEU A C 1
ATOM 4812 O O . LEU B 1 277 ? -8.047 -18.179 3.190 1.00 16.71 277 LEU A O 1
ATOM 4817 N N . GLU B 1 278 ? -7.744 -20.325 3.783 1.00 16.01 278 GLU A N 1
ATOM 4818 C CA . GLU B 1 278 ? -7.871 -20.043 5.206 1.00 16.43 278 GLU A CA 1
ATOM 4819 C C . GLU B 1 278 ? -6.784 -19.131 5.755 1.00 14.53 278 GLU A C 1
ATOM 4820 O O . GLU B 1 278 ? -7.075 -18.212 6.519 1.00 14.27 278 GLU A O 1
ATOM 4826 N N . ARG B 1 279 ? -5.537 -19.379 5.368 1.00 14.06 279 ARG A N 1
ATOM 4827 C CA . ARG B 1 279 ? -4.436 -18.567 5.863 1.00 13.37 279 ARG A CA 1
ATOM 4828 C C . ARG B 1 279 ? -4.422 -17.151 5.293 1.00 12.24 279 ARG A C 1
ATOM 4829 O O . ARG B 1 279 ? -3.991 -16.219 5.964 1.00 13.19 279 ARG A O 1
ATOM 4837 N N . ILE B 1 280 ? -4.891 -16.979 4.060 1.00 12.44 280 ILE A N 1
ATOM 4838 C CA . ILE B 1 280 ? -4.957 -15.640 3.481 1.00 12.27 280 ILE A CA 1
ATOM 4839 C C . ILE B 1 280 ? -5.885 -14.801 4.363 1.00 12.04 280 ILE A C 1
ATOM 4840 O O . ILE B 1 280 ? -5.597 -13.648 4.680 1.00 12.25 280 ILE A O 1
ATOM 4845 N N . LYS B 1 281 ? -7.007 -15.392 4.760 1.00 13.79 281 LYS A N 1
ATOM 4846 C CA . LYS B 1 281 ? -7.969 -14.694 5.605 1.00 14.41 281 LYS A CA 1
ATOM 4847 C C . LYS B 1 281 ? -7.408 -14.481 7.007 1.00 13.03 281 LYS A C 1
ATOM 4848 O O . LYS B 1 281 ? -7.540 -13.399 7.580 1.00 14.33 281 LYS A O 1
ATOM 4854 N N . GLU B 1 282 ? -6.776 -15.516 7.550 1.00 13.29 282 GLU A N 1
ATOM 4855 C CA . GLU B 1 282 ? -6.185 -15.443 8.883 1.00 12.74 282 GLU A CA 1
ATOM 4856 C C . GLU B 1 282 ? -5.183 -14.292 9.005 1.00 13.29 282 GLU A C 1
ATOM 4857 O O . GLU B 1 282 ? -5.232 -13.515 9.954 1.00 14.16 282 GLU A O 1
ATOM 4863 N N . ASN B 1 283 ? -4.284 -14.175 8.035 1.00 12.26 283 ASN A N 1
ATOM 4864 C CA . ASN B 1 283 ? -3.274 -13.125 8.081 1.00 11.91 283 ASN A CA 1
ATOM 4865 C C . ASN B 1 283 ? -3.833 -11.708 8.042 1.00 11.92 283 ASN A C 1
ATOM 4866 O O . ASN B 1 283 ? -3.175 -10.767 8.479 1.00 12.82 283 ASN A O 1
ATOM 4871 N N . PHE B 1 284 ? -5.051 -11.553 7.529 1.00 11.15 284 PHE A N 1
ATOM 4872 C CA . PHE B 1 284 ? -5.675 -10.238 7.434 1.00 12.04 284 PHE A CA 1
ATOM 4873 C C . PHE B 1 284 ? -6.416 -9.843 8.714 1.00 12.80 284 PHE A C 1
ATOM 4874 O O . PHE B 1 284 ? -6.705 -8.666 8.924 1.00 13.61 284 PHE A O 1
ATOM 4882 N N . GLN B 1 285 ? -6.718 -10.821 9.564 1.00 14.83 285 GLN A N 1
ATOM 4883 C CA . GLN B 1 285 ? -7.442 -10.553 10.809 1.00 15.38 285 GLN A CA 1
ATOM 4884 C C . GLN B 1 285 ? -6.502 -10.049 11.903 1.00 14.36 285 GLN A C 1
ATOM 4885 O O . GLN B 1 285 ? -6.295 -10.718 12.920 1.00 16.07 285 GLN A O 1
ATOM 4891 N N . ILE B 1 286 ? -5.950 -8.858 11.695 1.00 13.65 286 ILE A N 1
ATOM 4892 C CA . ILE B 1 286 ? -5.014 -8.268 12.645 1.00 14.65 286 ILE A CA 1
ATOM 4893 C C . ILE B 1 286 ? -5.369 -6.832 13.032 1.00 14.35 286 ILE A C 1
ATOM 4894 O O . ILE B 1 286 ? -4.515 -6.077 13.501 1.00 16.32 286 ILE A O 1
ATOM 4899 N N . PHE B 1 287 ? -6.633 -6.461 12.844 1.00 15.48 287 PHE A N 1
ATOM 4900 C CA . PHE B 1 287 ? -7.084 -5.113 13.174 1.00 17.06 287 PHE A CA 1
ATOM 4901 C C . PHE B 1 287 ? -8.116 -5.114 14.300 1.00 18.79 287 PHE A C 1
ATOM 4902 O O . PHE B 1 287 ? -8.595 -4.055 14.702 1.00 20.61 287 PHE A O 1
ATOM 4910 N N . ASP B 1 288 ? -8.443 -6.297 14.816 1.00 19.38 288 ASP A N 1
ATOM 4911 C CA . ASP B 1 288 ? -9.436 -6.420 15.883 1.00 19.61 288 ASP A CA 1
ATOM 4912 C C . ASP B 1 288 ? -8.827 -6.566 17.274 1.00 19.98 288 ASP A C 1
ATOM 4913 O O . ASP B 1 288 ? -9.523 -6.893 18.238 1.00 20.86 288 ASP A O 1
ATOM 4918 N N . PHE B 1 289 ? -7.524 -6.333 17.370 1.00 19.32 289 PHE A N 1
ATOM 4919 C CA . PHE B 1 289 ? -6.823 -6.395 18.646 1.00 19.14 289 PHE A CA 1
ATOM 4920 C C . PHE B 1 289 ? -5.535 -5.602 18.513 1.00 19.81 289 PHE A C 1
ATOM 4921 O O . PHE B 1 289 ? -5.155 -5.193 17.417 1.00 19.60 289 PHE A O 1
ATOM 4929 N N . SER B 1 290 ? -4.873 -5.375 19.637 1.00 20.31 290 SER A N 1
ATOM 4930 C CA . SER B 1 290 ? -3.619 -4.647 19.646 1.00 21.52 290 SER A CA 1
ATOM 4931 C C . SER B 1 290 ? -2.751 -5.227 20.748 1.00 21.47 290 SER A C 1
ATOM 4932 O O . SER B 1 290 ? -3.254 -5.846 21.687 1.00 22.99 290 SER A O 1
ATOM 4935 N N . LEU B 1 291 ? -1.445 -5.039 20.619 1.00 19.25 291 LEU A N 1
ATOM 4936 C CA . LEU B 1 291 ? -0.504 -5.537 21.608 1.00 18.82 291 LEU A CA 1
ATOM 4937 C C . LEU B 1 291 ? -0.176 -4.411 22.577 1.00 19.79 291 LEU A C 1
ATOM 4938 O O . LEU B 1 291 ? -0.084 -3.250 22.182 1.00 20.10 291 LEU A O 1
ATOM 4943 N N . THR B 1 292 ? -0.022 -4.750 23.852 1.00 20.26 292 THR A N 1
ATOM 4944 C CA . THR B 1 292 ? 0.303 -3.748 24.858 1.00 20.15 292 THR A CA 1
ATOM 4945 C C . THR B 1 292 ? 1.764 -3.346 24.710 1.00 21.98 292 THR A C 1
ATOM 4946 O O . THR B 1 292 ? 2.544 -4.035 24.050 1.00 19.79 292 THR A O 1
ATOM 4950 N N . GLU B 1 293 ? 2.131 -2.232 25.331 1.00 23.54 293 GLU A N 1
ATOM 4951 C CA . GLU B 1 293 ? 3.502 -1.743 25.271 1.00 26.48 293 GLU A CA 1
ATOM 4952 C C . GLU B 1 293 ? 4.482 -2.807 25.766 1.00 25.22 293 GLU A C 1
ATOM 4953 O O . GLU B 1 293 ? 5.554 -2.990 25.193 1.00 23.91 293 GLU A O 1
ATOM 4959 N N . GLU B 1 294 ? 4.106 -3.508 26.831 1.00 24.99 294 GLU A N 1
ATOM 4960 C CA . GLU B 1 294 ? 4.964 -4.543 27.396 1.00 25.22 294 GLU A CA 1
ATOM 4961 C C . GLU B 1 294 ? 5.124 -5.715 26.430 1.00 23.54 294 GLU A C 1
ATOM 4962 O O . GLU B 1 294 ? 6.216 -6.265 26.281 1.00 22.02 294 GLU A O 1
ATOM 4968 N N . GLU B 1 295 ? 4.033 -6.094 25.773 1.00 21.77 295 GLU A N 1
ATOM 4969 C CA . GLU B 1 295 ? 4.074 -7.199 24.824 1.00 20.67 295 GLU A CA 1
ATOM 4970 C C . GLU B 1 295 ? 4.920 -6.816 23.615 1.00 19.27 295 GLU A C 1
ATOM 4971 O O . GLU B 1 295 ? 5.698 -7.628 23.115 1.00 17.31 295 GLU A O 1
ATOM 4977 N N . MET B 1 296 ? 4.770 -5.578 23.151 1.00 19.16 296 MET A N 1
ATOM 4978 C CA . MET B 1 296 ? 5.552 -5.101 22.017 1.00 19.29 296 MET A CA 1
ATOM 4979 C C . MET B 1 296 ? 7.037 -5.158 22.361 1.00 20.71 296 MET A C 1
ATOM 4980 O O . MET B 1 296 ? 7.862 -5.550 21.537 1.00 20.06 296 MET A O 1
ATOM 4985 N N . LYS B 1 297 ? 7.378 -4.771 23.586 1.00 21.16 297 LYS A N 1
ATOM 4986 C CA . LYS B 1 297 ? 8.770 -4.791 24.010 1.00 23.04 297 LYS A CA 1
ATOM 4987 C C . LYS B 1 297 ? 9.306 -6.214 24.116 1.00 21.37 297 LYS A C 1
ATOM 4988 O O . LYS B 1 297 ? 10.437 -6.485 23.717 1.00 20.68 297 LYS A O 1
ATOM 4994 N N . ASP B 1 298 ? 8.496 -7.128 24.644 1.00 20.69 298 ASP A N 1
ATOM 4995 C CA . ASP B 1 298 ? 8.935 -8.513 24.772 1.00 19.78 298 ASP A CA 1
ATOM 4996 C C . ASP B 1 298 ? 9.122 -9.177 23.411 1.00 18.75 298 ASP A C 1
ATOM 4997 O O . ASP B 1 298 ? 10.013 -10.005 23.237 1.00 18.25 298 ASP A O 1
ATOM 5002 N N . ILE B 1 299 ? 8.281 -8.812 22.446 1.00 18.45 299 ILE A N 1
ATOM 5003 C CA . ILE B 1 299 ? 8.381 -9.385 21.107 1.00 18.35 299 ILE A CA 1
ATOM 5004 C C . ILE B 1 299 ? 9.620 -8.857 20.394 1.00 18.66 299 ILE A C 1
ATOM 5005 O O . ILE B 1 299 ? 10.347 -9.612 19.751 1.00 17.73 299 ILE A O 1
ATOM 5010 N N . GLU B 1 300 ? 9.866 -7.558 20.517 1.00 20.09 300 GLU A N 1
ATOM 5011 C CA . GLU B 1 300 ? 11.026 -6.962 19.873 1.00 22.34 300 GLU A CA 1
ATOM 5012 C C . GLU B 1 300 ? 12.294 -7.562 20.482 1.00 21.32 300 GLU A C 1
ATOM 5013 O O . GLU B 1 300 ? 13.328 -7.662 19.818 1.00 21.67 300 GLU A O 1
ATOM 5019 N N . ALA B 1 301 ? 12.200 -7.978 21.741 1.00 21.66 301 ALA A N 1
ATOM 5020 C CA . ALA B 1 301 ? 13.331 -8.571 22.447 1.00 21.15 301 ALA A CA 1
ATOM 5021 C C . ALA B 1 301 ? 13.681 -9.961 21.914 1.00 20.69 301 ALA A C 1
ATOM 5022 O O . ALA B 1 301 ? 14.693 -10.544 22.297 1.00 20.60 301 ALA A O 1
ATOM 5024 N N . LEU B 1 302 ? 12.837 -10.495 21.037 1.00 19.36 302 LEU A N 1
ATOM 5025 C CA . LEU B 1 302 ? 13.084 -11.808 20.451 1.00 17.58 302 LEU A CA 1
ATOM 5026 C C . LEU B 1 302 ? 14.131 -11.683 19.347 1.00 17.20 302 LEU A C 1
ATOM 5027 O O . LEU B 1 302 ? 14.649 -12.681 18.845 1.00 18.05 302 LEU A O 1
ATOM 5032 N N . ASN B 1 303 ? 14.438 -10.443 18.981 1.00 17.33 303 ASN A N 1
ATOM 5033 C CA . ASN B 1 303 ? 15.412 -10.164 17.937 1.00 18.59 303 ASN A CA 1
ATOM 5034 C C . ASN B 1 303 ? 16.705 -10.933 18.170 1.00 19.76 303 ASN A C 1
ATOM 5035 O O . ASN B 1 303 ? 17.316 -10.840 19.237 1.00 20.77 303 ASN A O 1
ATOM 5040 N N . LYS B 1 304 ? 17.109 -11.700 17.164 1.00 19.03 304 LYS A N 1
ATOM 5041 C CA . LYS B 1 304 ? 18.323 -12.502 17.233 1.00 18.81 304 LYS A CA 1
ATOM 5042 C C . LYS B 1 304 ? 19.459 -11.885 16.427 1.00 20.45 304 LYS A C 1
ATOM 5043 O O . LYS B 1 304 ? 20.603 -12.328 16.525 1.00 20.93 304 LYS A O 1
ATOM 5049 N N . ASN B 1 305 ? 19.141 -10.871 15.628 1.00 20.55 305 ASN A N 1
ATOM 5050 C CA . ASN B 1 305 ? 20.136 -10.234 14.771 1.00 20.95 305 ASN A CA 1
ATOM 5051 C C . ASN B 1 305 ? 20.722 -11.288 13.840 1.00 20.03 305 ASN A C 1
ATOM 5052 O O . ASN B 1 305 ? 21.875 -11.204 13.419 1.00 20.11 305 ASN A O 1
ATOM 5057 N N . VAL B 1 306 ? 19.902 -12.292 13.543 1.00 18.54 306 VAL A N 1
ATOM 5058 C CA . VAL B 1 306 ? 20.263 -13.381 12.643 1.00 19.22 306 VAL A CA 1
ATOM 5059 C C . VAL B 1 306 ? 19.131 -13.448 11.627 1.00 19.10 306 VAL A C 1
ATOM 5060 O O . VAL B 1 306 ? 17.969 -13.612 12.001 1.00 19.12 306 VAL A O 1
ATOM 5064 N N . ARG B 1 307 ? 19.458 -13.313 10.348 1.00 18.29 307 ARG A N 1
ATOM 5065 C CA . ARG B 1 307 ? 18.430 -13.351 9.316 1.00 18.26 307 ARG A CA 1
ATOM 5066 C C . ARG B 1 307 ? 18.211 -14.755 8.754 1.00 17.16 307 ARG A C 1
ATOM 5067 O O . ARG B 1 307 ? 19.094 -15.612 8.828 1.00 17.92 307 ARG A O 1
ATOM 5075 N N . PHE B 1 308 ? 17.012 -14.999 8.230 1.00 16.68 308 PHE A N 1
ATOM 5076 C CA . PHE B 1 308 ? 16.688 -16.288 7.630 1.00 15.68 308 PHE A CA 1
ATOM 5077 C C . PHE B 1 308 ? 17.200 -16.300 6.195 1.00 16.73 308 PHE A C 1
ATOM 5078 O O . PHE B 1 308 ? 17.631 -17.332 5.686 1.00 17.79 308 PHE A O 1
ATOM 5086 N N . VAL B 1 309 ? 17.147 -15.137 5.553 1.00 16.24 309 VAL A N 1
ATOM 5087 C CA . VAL B 1 309 ? 17.587 -14.998 4.171 1.00 16.51 309 VAL A CA 1
ATOM 5088 C C . VAL B 1 309 ? 18.920 -14.257 4.143 1.00 16.85 309 VAL A C 1
ATOM 5089 O O . VAL B 1 309 ? 18.959 -13.025 4.112 1.00 16.21 309 VAL A O 1
ATOM 5093 N N . GLU B 1 310 ? 20.009 -15.019 4.153 1.00 17.82 310 GLU A N 1
ATOM 5094 C CA . GLU B 1 310 ? 21.349 -14.444 4.158 1.00 18.94 310 GLU A CA 1
ATOM 5095 C C . GLU B 1 310 ? 21.962 -14.230 2.774 1.00 19.09 310 GLU A C 1
ATOM 5096 O O . GLU B 1 310 ? 22.939 -13.493 2.637 1.00 18.71 310 GLU A O 1
ATOM 5102 N N . LEU B 1 311 ? 21.388 -14.864 1.753 1.00 18.53 311 LEU A N 1
ATOM 5103 C CA . LEU B 1 311 ? 21.892 -14.737 0.384 1.00 19.96 311 LEU A CA 1
ATOM 5104 C C . LEU B 1 311 ? 23.401 -14.965 0.358 1.00 21.18 311 LEU A C 1
ATOM 5105 O O . LEU B 1 311 ? 24.136 -14.266 -0.340 1.00 21.40 311 LEU A O 1
ATOM 5110 N N . LEU B 1 312 ? 23.852 -15.953 1.122 1.00 21.94 312 LEU A N 1
ATOM 5111 C CA . LEU B 1 312 ? 25.271 -16.271 1.220 1.00 23.16 312 LEU A CA 1
ATOM 5112 C C . LEU B 1 312 ? 25.964 -16.568 -0.108 1.00 22.84 312 LEU A C 1
ATOM 5113 O O . LEU B 1 312 ? 27.171 -16.358 -0.238 1.00 22.23 312 LEU A O 1
ATOM 5118 N N . MET B 1 313 ? 25.215 -17.052 -1.094 1.00 23.09 313 MET A N 1
ATOM 5119 C CA . MET B 1 313 ? 25.810 -17.371 -2.387 1.00 24.49 313 MET A CA 1
ATOM 5120 C C . MET B 1 313 ? 26.333 -16.136 -3.117 1.00 24.35 313 MET A C 1
ATOM 5121 O O . MET B 1 313 ? 27.111 -16.255 -4.063 1.00 24.56 313 MET A O 1
ATOM 5126 N N . TRP B 1 314 ? 25.916 -14.952 -2.678 1.00 24.30 314 TRP A N 1
ATOM 5127 C CA . TRP B 1 314 ? 26.357 -13.715 -3.315 1.00 24.66 314 TRP A CA 1
ATOM 5128 C C . TRP B 1 314 ? 27.168 -12.834 -2.375 1.00 26.77 314 TRP A C 1
ATOM 5129 O O . TRP B 1 314 ? 27.322 -11.637 -2.616 1.00 25.06 314 TRP A O 1
ATOM 5140 N N . ARG B 1 315 ? 27.688 -13.425 -1.304 1.00 29.46 315 ARG A N 1
ATOM 5141 C CA . ARG B 1 315 ? 28.470 -12.676 -0.330 1.00 33.40 315 ARG A CA 1
ATOM 5142 C C . ARG B 1 315 ? 29.759 -12.121 -0.931 1.00 33.61 315 ARG A C 1
ATOM 5143 O O . ARG B 1 315 ? 30.432 -11.296 -0.315 1.00 34.43 315 ARG A O 1
ATOM 5151 N N . ASP B 1 316 ? 30.091 -12.572 -2.136 1.00 33.66 316 ASP A N 1
ATOM 5152 C CA . ASP B 1 316 ? 31.301 -12.127 -2.816 1.00 33.87 316 ASP A CA 1
ATOM 5153 C C . ASP B 1 316 ? 31.039 -10.990 -3.801 1.00 32.51 316 ASP A C 1
ATOM 5154 O O . ASP B 1 316 ? 31.960 -10.513 -4.467 1.00 33.16 316 ASP A O 1
ATOM 5159 N N . HIS B 1 317 ? 29.787 -10.551 -3.893 1.00 29.29 317 HIS A N 1
ATOM 5160 C CA . HIS B 1 317 ? 29.445 -9.465 -4.805 1.00 26.20 317 HIS A CA 1
ATOM 5161 C C . HIS B 1 317 ? 29.743 -8.117 -4.161 1.00 24.55 317 HIS A C 1
ATOM 5162 O O . HIS B 1 317 ? 29.435 -7.891 -2.989 1.00 23.46 317 HIS A O 1
ATOM 5169 N N . PRO B 1 318 ? 30.352 -7.197 -4.925 1.00 23.08 318 PRO A N 1
ATOM 5170 C CA . PRO B 1 318 ? 30.699 -5.863 -4.433 1.00 23.21 318 PRO A CA 1
ATOM 5171 C C . PRO B 1 318 ? 29.568 -5.168 -3.679 1.00 22.28 318 PRO A C 1
ATOM 5172 O O . PRO B 1 318 ? 29.812 -4.395 -2.751 1.00 22.94 318 PRO A O 1
ATOM 5176 N N . GLU B 1 319 ? 28.330 -5.452 -4.074 1.00 23.33 319 GLU A N 1
ATOM 5177 C CA . GLU B 1 319 ? 27.176 -4.825 -3.442 1.00 23.12 319 GLU A CA 1
ATOM 5178 C C . GLU B 1 319 ? 26.467 -5.666 -2.387 1.00 22.84 319 GLU A C 1
ATOM 5179 O O . GLU B 1 319 ? 25.319 -5.381 -2.044 1.00 22.05 319 GLU A O 1
ATOM 5185 N N . TYR B 1 320 ? 27.133 -6.696 -1.872 1.00 22.71 320 TYR A N 1
ATOM 5186 C CA . TYR B 1 320 ? 26.522 -7.530 -0.840 1.00 22.33 320 TYR A CA 1
ATOM 5187 C C . TYR B 1 320 ? 26.028 -6.578 0.237 1.00 21.65 320 TYR A C 1
ATOM 5188 O O . TYR B 1 320 ? 26.802 -5.800 0.789 1.00 22.00 320 TYR A O 1
ATOM 5197 N N . PRO B 1 321 ? 24.728 -6.635 0.558 1.00 20.01 321 PRO A N 1
ATOM 5198 C CA . PRO B 1 321 ? 24.101 -5.773 1.564 1.00 20.55 321 PRO A CA 1
ATOM 5199 C C . PRO B 1 321 ? 24.271 -6.140 3.032 1.00 19.36 321 PRO A C 1
ATOM 5200 O O . PRO B 1 321 ? 24.253 -5.267 3.898 1.00 18.55 321 PRO A O 1
ATOM 5204 N N . PHE B 1 322 ? 24.437 -7.427 3.308 1.00 22.04 322 PHE A N 1
ATOM 5205 C CA . PHE B 1 322 ? 24.504 -7.905 4.683 1.00 22.32 322 PHE A CA 1
ATOM 5206 C C . PHE B 1 322 ? 25.871 -8.065 5.332 1.00 24.73 322 PHE A C 1
ATOM 5207 O O . PHE B 1 322 ? 25.972 -8.608 6.433 1.00 24.92 322 PHE A O 1
ATOM 5215 N N . HIS B 1 323 ? 26.918 -7.594 4.668 1.00 26.73 323 HIS A N 1
ATOM 5216 C CA . HIS B 1 323 ? 28.254 -7.703 5.231 1.00 30.13 323 HIS A CA 1
ATOM 5217 C C . HIS B 1 323 ? 28.384 -6.703 6.373 1.00 30.74 323 HIS A C 1
ATOM 5218 O O . HIS B 1 323 ? 28.963 -7.011 7.415 1.00 32.15 323 HIS A O 1
ATOM 5225 N N . ASP B 1 324 ? 27.830 -5.508 6.176 1.00 30.58 324 ASP A N 1
ATOM 5226 C CA . ASP B 1 324 ? 27.872 -4.466 7.195 1.00 31.07 324 ASP A CA 1
ATOM 5227 C C . ASP B 1 324 ? 26.826 -4.738 8.272 1.00 31.20 324 ASP A C 1
ATOM 5228 O O . ASP B 1 324 ? 25.951 -5.587 8.097 1.00 30.62 324 ASP A O 1
ATOM 5233 N N . GLU B 1 325 ? 26.920 -4.009 9.380 1.00 30.73 325 GLU A N 1
ATOM 5234 C CA . GLU B 1 325 ? 25.991 -4.169 10.494 1.00 30.42 325 GLU A CA 1
ATOM 5235 C C . GLU B 1 325 ? 24.553 -3.870 10.086 1.00 30.00 325 GLU A C 1
ATOM 5236 O O . GLU B 1 325 ? 23.640 -4.641 10.385 1.00 30.22 325 GLU A O 1
ATOM 5242 N N . TYR B 1 326 ? 24.357 -2.743 9.409 1.00 27.99 326 TYR A N 1
ATOM 5243 C CA . TYR B 1 326 ? 23.031 -2.338 8.960 1.00 26.96 326 TYR A CA 1
ATOM 5244 C C . TYR B 1 326 ? 23.160 -1.328 7.828 1.00 26.43 326 TYR A C 1
ATOM 5245 O O . TYR B 1 326 ? 22.212 -1.220 7.026 1.00 24.80 326 TYR A O 1
#

InterPro domains:
  IPR018170 Aldo/keto reductase, conserved site [PS00062] (154-171)
  IPR018170 Aldo/keto reductase, conserved site [PS00063] (271-286)
  IPR018170 Aldo/keto reductase, conserved site [PS00798] (48-65)
  IPR020471 Aldo-keto reductase [PIRSF000097] (5-326)
  IPR020471 Aldo-keto reductase [PR00069] (44-68)
  IPR020471 Aldo-keto reductase [PR00069] (104-122)
  IPR020471 Aldo-keto reductase [PR00069] (154-171)
  IPR020471 Aldo-keto reductase [PR00069] (190-219)
  IPR020471 Aldo-keto reductase [PR00069] (238-262)
  IPR020471 Aldo-keto reductase [PTHR11732] (11-303)
  IPR023210 NADP-dependent oxidoreductase domain [PF00248] (21-303)
  IPR036812 NAD(P)-dependent oxidoreductase domain superfamily [G3DSA:3.20.20.100] (2-326)
  IPR036812 NAD(P)-dependent oxidoreductase domain superfamily [SSF51430] (8-322)
  IPR044483 Aldo-keto reductase family 1 member D1 [cd19109] (15-322)

Sequence (650 aa):
DLSAASHRIPLSDGNSIPIIGLGTYSEPKSTPKGACATSVKVAIDTGYRHIDGAYIYQNEHEVGEAIREKIAEGKVRREDIFYCGKLWATNHVPEMVRPTLERTLRVLQLDYVDLYIIEVPMAFKPGDEIYPRDENGKWLYHKSNLCATWEAMEACKDAGLVKSLGVSNFNRRQLELILNKPGLKHKPVSNQVECHPYFTQPKLLKFCQQHDIVITAYSPLGTSRNPIWVNVSSPPLLKDALLNSLGKRYNKTAAQIVLRFNIQRGVVVIPKSFNLERIKENFQIFDFSLTEEEMKDIEALNKNVRFVELLMWRDHPEYPFHDEYDLSAASHRIPLSDGNSIPIIGLGTYSEPKSTPKGACATSVKVAIDTGYRHIDGAYIYQNEHEVGEAIREKIAEGKVRREDIFYCGKLWATNHVPEMVRPTLERTLRVLQLDYVDLYIIEVPMAFKPGDEIYPRDENGKWLYHKSNLCATWEAMEACKDAGLVKSLGVSNFNRRQLELILNKPGLKHKPVSNQVECHPYFTQPKLLKFCQQHDIVITAYSPLGTSRNPIWVNVSSPPLLKDALLNSLGKRYNKTAAQIVLRFNIQRGVVVIPKSFNLERIKENFQIFDFSLTEEEMKDIEALNKNVRFVELLMWRDHPEYPFHDEY

Radius of gyration: 28.81 Å; Cα contacts (8 Å, |Δi|>4): 1208; chains: 2; bounding box: 59×81×74 Å

Organism: Homo sapiens (NCBI:txid9606)